Protein 3U5R (pdb70)

Radius of gyration: 32.21 Å; Cα contacts (8 Å, |Δi|>4): 1610; chains: 4; bounding box: 62×68×99 Å

Secondary structure (DSSP, 8-state):
-EEPP---TTPBPPP--EE-TT--EE-GGGGTT-SEEEEEE--SS-HHHHTTHHHHHHHHHHHTTTTEEEEEEE-S-TTT-GGGSHHHHHHHHHHHT--S-EEE-TT-HHHHHHT--EESEEEEE-TT-BEEEEE-SSS--TTS------HHHHHHHHHHHTTPPPPS--PPPEEEEP-----/-EEPP-PPTTPBPPP--EE-TT--EE-GGGGTT-SEEEEEEE-SS-HHHHHHHHHHHHHHHHHTTTTEEEEEEE-S-TTT-GGGSHHHHHHHHHHHT--S-EEE-TT-HHHHHHT--EESEEEEE-TT-BEEEES-SSS--TTS------HHHHHHHHHHHHTPPP-S--PPPEEEEP-PPTT---TT-/-EE---PPTTPBPPP--EE-TT--EE-GGGGTT-SEEEEEE--SS-HHHHTTHHHHHHHHHHHTTTTEEEEEEE-S-TTT-GGGSHHHHHHHHHHHT--S-EEE-SS-HHHHHHT--EESEEEEE-TT-BEEEES-S-S--TTS------HHHHHHHHHHHTT-PPPS--PPPEEEEP-PPTT---TT-/-EEPP-PPTTPBPPP--EE-TT--EE-GGGGTT-SEEEEEEE-SS-HHHHHHHHHHHHHHHHHTTTTEEEEEEE-S-TTT-GGGSHHHHHHHHHHHT--S-EEE-TT-HHHHHHT--EESEEEEE-TT-BEEEEE-S-S--TTS------HHHHHHHHHHHHTPPP-S--PPPEEEEP-PPTT-

Foldseek 3Di:
DDWWDDDDFFAFQDWDWFAALVGDIDIVVVLLQQQKEKEWEAAQDWQQCVQCLLVVQVVCVVCVVLRYAYEYEHAAACVVPVCRDSNNQNVSCVVNVRPHGYTYPNQCVNCVVVRTWFPTWMFMAGNRRTTQATADLDDDDVPPPDDNNSVLVVQQVVCRSVVHHRDPDHHTYDTHTRNDDPD/DDWADDDDFFAAQDWDWWQALVGDIDTVVVLLQAFKEKEWEAAQDWVQCVQCLLVQQVVCVVCVVVRYAYEYEHAAACVVPVCGDSVNQVVSCVVNVRPHGYTYDDQCVNCVVVRGWFPTWMFMAGNVRTTQATADLDDDDVPPPDDRDSVLVVQQVVQRSVVHHHDPDHHIYDTHTRHADPPRDDPVD/DDWADDDDFQAAQDWDWFQALVGDIDIVVVLLQFQKEKEWEAAQDWQQRVQCVLVVQVVCVVCVVQRYAYEYEHEAACVVPVCGDSNVQNVSCVVRVRPHGYTYPDQCVNCVVVSTWFPGWMFMAGNSRTTQATAALDPDDVPPPDDRDSVLVVQQVVQRSVVHHRDPDHHIYDTHTRHADPPRDPPVD/DDWADPDDFQAFQDWDWFQALVGDIDIVVVLLQAFKEKEWEAAQDWQQCVQCQLVVQVVCVVCVVVRYAYEYEHAAACVVPVCGDSNVQNVSCVVRVRPHGYTYNDQCVNCVVVRTWFHTWMFMAGSRRTTQATAALDDDGVPPPDHRNSVQVVQQVVCRSVVHHRDPDHHTYDTHTRNHDPPD

Solvent-accessible surface area: 33309 Å² total; per-residue (Å²): 183,68,100,10,71,121,42,105,93,37,65,131,7,29,98,12,92,9,37,20,50,73,46,79,112,4,37,29,63,65,2,148,124,11,25,0,0,0,0,0,0,0,2,13,173,8,73,29,1,62,53,5,22,103,21,0,16,125,0,8,46,60,12,36,14,111,17,5,0,6,0,0,0,0,2,5,20,20,173,63,70,85,57,6,46,56,102,104,0,13,29,19,44,180,74,73,56,10,60,11,13,2,0,14,1,82,84,4,63,10,0,134,68,11,19,4,16,0,1,9,0,0,0,0,6,37,162,112,19,106,3,32,5,13,0,4,7,6,56,6,55,53,88,65,78,120,116,46,62,0,19,42,0,21,53,3,0,31,13,14,52,140,71,137,140,24,52,135,112,38,58,55,4,43,0,29,60,0,47,99,51,90,108,117,47,102,8,36,120,47,108,83,24,66,127,11,36,100,11,95,10,40,29,47,71,45,91,111,36,34,28,62,94,18,156,134,26,38,0,0,0,0,0,1,0,1,7,119,3,72,39,0,67,58,6,27,153,14,0,17,134,0,8,45,70,24,64,83,120,18,12,12,8,0,0,0,0,2,5,21,21,147,67,50,85,45,1,48,58,144,103,0,11,42,8,44,171,74,93,54,11,75,13,36,4,0,13,2,80,69,1,65,10,0,68,68,12,6,0,5,0,1,8,0,0,0,0,6,33,134,103,35,92,2,32,5,15,0,8,6,6,89,10,84,52,89,70,78,129,116,54,62,0,48,38,0,50,60,4,0,54,15,5,42,149,59,134,136,22,53,138,97,34,60,52,5,33,0,31,54,0,46,27,24,18,47,40,84,13,124,107,64,156,38,106,8,41,125,42,107,78,27,63,131,13,34,98,10,97,10,39,30,50,74,45,92,113,39,34,28,60,91,16,146,132,28,38,0,0,0,0,0,0,0,1,16,71,0,67,40,1,59,51,6,27,108,19,0,16,52,0,8,50,82,22,70,82,123,14,8,13,8,0,0,0,0,1,1,21,27,167,64,55,84,78,0,45,55,122,103,0,14,35,14,45,168,69,95,53,10,83,15,33,3,0,12,1,82,76,0,66,10,0,72,69,12,10,0,5,0,0,9,0,0,1,0,7,32,127,103,36,92,2,31,10,14,0,10,6,4,67,6,60,59,84,68,77,107,112,47,64,0,54,56,0,63,61,5,0,53,18,5,42,149,56,147,142,23,52,131,121,37,72,56,2,49,0,6,39,0,24,26,41,102,80,36,89,11,124,95,94,105,68,100,8,68,122,45,104,89,30,66,168,11,30,98,13,94,9,38,26,49,71,46,90,112,39,37,28,59,94,21,153,127,25,36,0,0,0,0,0,1,0,1,15,45,9,52,14,0,67,58,6,20,139,19,0,15,133,0,11,50,63,15,71,88,108,20,14,11,7,0,0,0,0,3,5,18,26,175,64,74,86,83,6,48,56,107,107,0,10,26,16,45,177,73,82,56,8,81,12,32,3,0,14,1,82,76,0,63,10,0,95,68,10,18,4,18,0,2,8,0,0,2,0,6,25,122,122,39,88,2,35,5,15,0,5,6,5,76,4,48,20,18,17,9,80,110,44,69,0,54,44,0,55,61,3,0,49,14,7,34,137,64,138,143,21,53,139,116,38,60,53,3,46,0,28,55,0,55,83,43,110,90,79

Structure (mmCIF, N/CA/C/O backbone):
data_3U5R
#
_entry.id   3U5R
#
_cell.length_a   55.657
_cell.length_b   58.567
_cell.length_c   85.476
_cell.angle_alpha   82.65
_cell.angle_beta   83.58
_cell.angle_gamma   66.29
#
_symmetry.space_group_name_H-M   'P 1'
#
loop_
_entity.id
_entity.type
_entity.pdbx_description
1 polymer 'uncharacterized protein'
2 water water
#
loop_
_atom_site.group_PDB
_atom_site.id
_atom_site.type_symbol
_atom_site.label_atom_id
_atom_site.label_alt_id
_atom_site.label_comp_id
_atom_site.label_asym_id
_atom_site.label_entity_id
_atom_site.label_seq_id
_atom_site.pdbx_PDB_ins_code
_atom_site.Cartn_x
_atom_site.Cartn_y
_atom_site.Cartn_z
_atom_site.occupancy
_atom_site.B_iso_or_equiv
_atom_site.auth_seq_id
_atom_site.auth_comp_id
_atom_site.auth_asym_id
_atom_site.auth_atom_id
_atom_site.pdbx_PDB_model_num
ATOM 1 N N . LYS A 1 26 ? 54.192 -2.728 -43.781 1.00 33.81 26 LYS E N 1
ATOM 2 C CA . LYS A 1 26 ? 54.366 -2.127 -42.398 1.00 34.43 26 LYS E CA 1
ATOM 3 C C . LYS A 1 26 ? 55.670 -1.327 -42.309 1.00 33.41 26 LYS E C 1
ATOM 4 O O . LYS A 1 26 ? 56.703 -1.880 -42.709 1.00 33.07 26 LYS E O 1
ATOM 10 N N . THR A 1 27 ? 55.639 -0.087 -41.778 1.00 30.98 27 THR E N 1
ATOM 11 C CA . THR A 1 27 ? 56.861 0.706 -41.475 1.00 30.49 27 THR E CA 1
ATOM 12 C C . THR A 1 27 ? 56.614 1.572 -40.267 1.00 29.29 27 THR E C 1
ATOM 13 O O . THR A 1 27 ? 55.453 1.810 -39.887 1.00 26.85 27 THR E O 1
ATOM 17 N N . GLN A 1 28 ? 57.721 2.039 -39.692 1.00 27.37 28 GLN E N 1
ATOM 18 C CA . GLN A 1 28 ? 57.740 3.011 -38.613 1.00 28.54 28 GLN E CA 1
ATOM 19 C C . GLN A 1 28 ? 57.702 4.409 -39.179 1.00 26.39 28 GLN E C 1
ATOM 20 O O . GLN A 1 28 ? 58.206 4.654 -40.275 1.00 26.02 28 GLN E O 1
ATOM 26 N N . SER A 1 29 ? 57.211 5.346 -38.383 1.00 24.30 29 SER E N 1
ATOM 27 C CA . SER A 1 29 ? 57.265 6.752 -38.768 1.00 23.64 29 SER E CA 1
ATOM 28 C C . SER A 1 29 ? 58.766 7.124 -38.899 1.00 23.39 29 SER E C 1
ATOM 29 O O . SER A 1 29 ? 59.633 6.432 -38.315 1.00 21.51 29 SER E O 1
ATOM 32 N N . ASN A 1 30 ? 59.044 8.158 -39.682 1.00 22.08 30 ASN E N 1
ATOM 33 C CA . ASN A 1 30 ? 60.383 8.744 -39.779 1.00 24.52 30 ASN E CA 1
ATOM 34 C C . ASN A 1 30 ? 60.876 9.454 -38.518 1.00 25.67 30 ASN E C 1
ATOM 35 O O . ASN A 1 30 ? 60.064 9.882 -37.691 1.00 24.13 30 ASN E O 1
ATOM 40 N N . SER A 1 31 ? 62.213 9.599 -38.380 1.00 26.18 31 SER E N 1
ATOM 41 C CA . SER A 1 31 ? 62.833 10.479 -37.356 1.00 28.93 31 SER E CA 1
ATOM 42 C C . SER A 1 31 ? 62.842 11.887 -37.857 1.00 27.70 31 SER E C 1
ATOM 43 O O . SER A 1 31 ? 63.698 12.294 -38.648 1.00 30.22 31 SER E O 1
ATOM 46 N N . ILE A 1 32 ? 61.892 12.642 -37.397 1.00 24.00 32 ILE E N 1
ATOM 47 C CA . ILE A 1 32 ? 61.757 13.996 -37.850 1.00 21.62 32 ILE E CA 1
ATOM 48 C C . ILE A 1 32 ? 62.240 14.802 -36.683 1.00 19.88 32 ILE E C 1
ATOM 49 O O . ILE A 1 32 ? 61.869 14.541 -35.519 1.00 19.76 32 ILE E O 1
ATOM 54 N N . THR A 1 33 ? 63.031 15.813 -36.967 1.00 18.27 33 THR E N 1
ATOM 55 C CA . THR A 1 33 ? 63.639 16.572 -35.905 1.00 18.68 33 THR E CA 1
ATOM 56 C C . THR A 1 33 ? 62.602 17.396 -35.154 1.00 17.05 33 THR E C 1
ATOM 57 O O . THR A 1 33 ? 61.860 18.137 -35.788 1.00 15.22 33 THR E O 1
ATOM 61 N N . LEU A 1 34 ? 62.569 17.300 -33.821 1.00 15.96 34 LEU E N 1
ATOM 62 C CA . LEU A 1 34 ? 61.672 18.185 -33.071 1.00 17.19 34 LEU E CA 1
ATOM 63 C C . LEU A 1 34 ? 61.987 19.676 -33.319 1.00 18.78 34 LEU E C 1
ATOM 64 O O . LEU A 1 34 ? 63.187 20.049 -33.425 1.00 17.25 34 LEU E O 1
ATOM 69 N N . GLY A 1 35 ? 60.928 20.507 -33.392 1.00 16.70 35 GLY E N 1
ATOM 70 C CA . GLY A 1 35 ? 61.077 21.924 -33.663 1.00 18.91 35 GLY E CA 1
ATOM 71 C C . GLY A 1 35 ? 60.722 22.282 -35.082 1.00 18.61 35 GLY E C 1
ATOM 72 O O . GLY A 1 35 ? 60.483 23.452 -35.381 1.00 19.28 35 GLY E O 1
ATOM 73 N N . THR A 1 36 ? 60.667 21.287 -35.968 1.00 17.60 36 THR E N 1
ATOM 74 C CA . THR A 1 36 ? 60.422 21.561 -37.353 1.00 20.10 36 THR E CA 1
ATOM 75 C C . THR A 1 36 ? 59.065 22.282 -37.442 1.00 20.00 36 THR E C 1
ATOM 76 O O . THR A 1 36 ? 58.090 21.909 -36.737 1.00 17.96 36 THR E O 1
ATOM 80 N N . ARG A 1 37 ? 58.977 23.301 -38.287 1.00 19.15 37 ARG E N 1
ATOM 81 C CA . ARG A 1 37 ? 57.686 24.005 -38.516 1.00 19.77 37 ARG E CA 1
ATOM 82 C C . ARG A 1 37 ? 56.665 23.114 -39.269 1.00 17.71 37 ARG E C 1
ATOM 83 O O . ARG A 1 37 ? 57.050 22.309 -40.104 1.00 18.99 37 ARG E O 1
ATOM 91 N N . ALA A 1 38 ? 55.389 23.246 -38.931 1.00 16.63 38 ALA E N 1
ATOM 92 C CA . ALA A 1 38 ? 54.302 22.579 -39.629 1.00 16.54 38 ALA E CA 1
ATOM 93 C C . ALA A 1 38 ? 54.244 23.178 -41.047 1.00 17.51 38 ALA E C 1
ATOM 94 O O . ALA A 1 38 ? 54.253 24.398 -41.205 1.00 14.46 38 ALA E O 1
ATOM 96 N N . ALA A 1 39 ? 54.225 22.334 -42.069 1.00 17.81 39 ALA E N 1
ATOM 97 C CA . ALA A 1 39 ? 54.194 22.829 -43.423 1.00 19.28 39 ALA E CA 1
ATOM 98 C C . ALA A 1 39 ? 52.748 23.246 -43.712 1.00 19.62 39 ALA E C 1
ATOM 99 O O . ALA A 1 39 ? 51.783 22.620 -43.196 1.00 18.80 39 ALA E O 1
ATOM 101 N N . ASP A 1 40 ? 52.593 24.278 -44.537 1.00 18.91 40 ASP E N 1
ATOM 102 C CA . ASP A 1 40 ? 51.276 24.769 -44.853 1.00 21.42 40 ASP E CA 1
ATOM 103 C C . ASP A 1 40 ? 50.651 23.865 -45.920 1.00 20.93 40 ASP E C 1
ATOM 104 O O . ASP A 1 40 ? 51.358 23.107 -46.596 1.00 20.44 40 ASP E O 1
ATOM 109 N N . PHE A 1 41 ? 49.324 23.861 -46.027 1.00 19.15 41 PHE E N 1
ATOM 110 C CA . PHE A 1 41 ? 48.694 23.007 -47.052 1.00 18.51 41 PHE E CA 1
ATOM 111 C C . PHE A 1 41 ? 47.391 23.683 -47.417 1.00 19.23 41 PHE E C 1
ATOM 112 O O . PHE A 1 41 ? 46.945 24.618 -46.732 1.00 18.02 41 PHE E O 1
ATOM 120 N N . VAL A 1 42 ? 46.751 23.195 -48.469 1.00 19.68 42 VAL E N 1
ATOM 121 C CA . VAL A 1 42 ? 45.352 23.524 -48.744 1.00 18.47 42 VAL E CA 1
ATOM 122 C C . VAL A 1 42 ? 44.732 22.199 -49.172 1.00 17.00 42 VAL E C 1
ATOM 123 O O . VAL A 1 42 ? 45.209 21.575 -50.114 1.00 17.20 42 VAL E O 1
ATOM 127 N N . LEU A 1 43 ? 43.681 21.738 -48.483 1.00 15.90 43 LEU E N 1
ATOM 128 C CA . LEU A 1 43 ? 43.196 20.361 -48.736 1.00 15.24 43 LEU E CA 1
ATOM 129 C C . LEU A 1 43 ? 41.692 20.345 -48.534 1.00 15.17 43 LEU E C 1
ATOM 130 O O . LEU A 1 43 ? 41.197 21.066 -47.708 1.00 14.69 43 LEU E O 1
ATOM 135 N N . PRO A 1 44 ? 40.980 19.462 -49.240 1.00 14.03 44 PRO E N 1
ATOM 136 C CA . PRO A 1 44 ? 39.536 19.526 -49.228 1.00 14.16 44 PRO E CA 1
ATOM 137 C C . PRO A 1 44 ? 38.947 18.432 -48.305 1.00 16.70 44 PRO E C 1
ATOM 138 O O . PRO A 1 44 ? 39.551 17.362 -48.201 1.00 16.34 44 PRO E O 1
ATOM 142 N N . ASP A 1 45 ? 37.777 18.687 -47.728 1.00 15.44 45 ASP E N 1
ATOM 143 C CA . ASP A 1 45 ? 36.994 17.667 -47.080 1.00 18.11 45 ASP E CA 1
ATOM 144 C C . ASP A 1 45 ? 35.967 17.096 -48.072 1.00 19.54 45 ASP E C 1
ATOM 145 O O . ASP A 1 45 ? 35.952 17.468 -49.309 1.00 19.15 45 ASP E O 1
ATOM 150 N N . ALA A 1 46 ? 35.129 16.166 -47.623 1.00 19.14 46 ALA E N 1
ATOM 151 C CA . ALA A 1 46 ? 34.360 15.413 -48.660 1.00 19.25 46 ALA E CA 1
ATOM 152 C C . ALA A 1 46 ? 33.190 16.247 -49.149 1.00 21.12 46 ALA E C 1
ATOM 153 O O . ALA A 1 46 ? 32.482 15.839 -50.107 1.00 21.71 46 ALA E O 1
ATOM 155 N N . GLY A 1 47 ? 32.925 17.376 -48.467 1.00 20.17 47 GLY E N 1
ATOM 156 C CA . GLY A 1 47 ? 32.008 18.365 -49.077 1.00 21.05 47 GLY E CA 1
ATOM 157 C C . GLY A 1 47 ? 32.645 19.386 -50.022 1.00 20.61 47 GLY E C 1
ATOM 158 O O . GLY A 1 47 ? 31.943 20.256 -50.578 1.00 22.85 47 GLY E O 1
ATOM 159 N N . GLY A 1 48 ? 33.964 19.386 -50.122 1.00 19.69 48 GLY E N 1
ATOM 160 C CA . GLY A 1 48 ? 34.658 20.398 -50.896 1.00 19.11 48 GLY E CA 1
ATOM 161 C C . GLY A 1 48 ? 35.169 21.619 -50.136 1.00 19.50 48 GLY E C 1
ATOM 162 O O . GLY A 1 48 ? 35.863 22.477 -50.735 1.00 20.34 48 GLY E O 1
ATOM 163 N N . ASN A 1 49 ? 34.921 21.698 -48.817 1.00 18.33 49 ASN E N 1
ATOM 164 C CA . ASN A 1 49 ? 35.391 22.835 -48.041 1.00 18.85 49 ASN E CA 1
ATOM 165 C C . ASN A 1 49 ? 36.893 22.701 -48.006 1.00 18.80 49 ASN E C 1
ATOM 166 O O . ASN A 1 49 ? 37.409 21.595 -47.786 1.00 17.53 49 ASN E O 1
ATOM 171 N N . LEU A 1 50 ? 37.595 23.812 -48.123 1.00 18.20 50 LEU E N 1
ATOM 172 C CA . LEU A 1 50 ? 39.069 23.816 -48.123 1.00 19.23 50 LEU E CA 1
ATOM 173 C C . LEU A 1 50 ? 39.692 24.310 -46.786 1.00 18.80 50 LEU E C 1
ATOM 174 O O . LEU A 1 50 ? 39.144 25.216 -46.152 1.00 17.88 50 LEU E O 1
ATOM 179 N N . PHE A 1 51 ? 40.779 23.674 -46.356 1.00 16.15 51 PHE E N 1
ATOM 180 C CA . PHE A 1 51 ? 41.401 24.006 -45.066 1.00 14.69 51 PHE E CA 1
ATOM 181 C C . PHE A 1 51 ? 42.867 24.227 -45.285 1.00 15.46 51 PHE E C 1
ATOM 182 O O . PHE A 1 51 ? 43.493 23.521 -46.068 1.00 13.55 51 PHE E O 1
ATOM 190 N N . THR A 1 52 ? 43.413 25.244 -44.583 1.00 17.22 52 THR E N 1
ATOM 191 C CA . THR A 1 52 ? 44.830 25.547 -44.570 1.00 16.29 52 THR E CA 1
ATOM 192 C C . THR A 1 52 ? 45.206 25.678 -43.084 1.00 17.59 52 THR E C 1
ATOM 193 O O . THR A 1 52 ? 44.306 25.697 -42.232 1.00 16.19 52 THR E O 1
ATOM 197 N N . LEU A 1 53 ? 46.505 25.796 -42.760 1.00 17.55 53 LEU E N 1
ATOM 198 C CA . LEU A 1 53 ? 46.902 26.158 -41.368 1.00 17.30 53 LEU E CA 1
ATOM 199 C C . LEU A 1 53 ? 46.190 27.356 -40.758 1.00 17.55 53 LEU E C 1
ATOM 200 O O . LEU A 1 53 ? 45.913 27.361 -39.546 1.00 17.45 53 LEU E O 1
ATOM 205 N N . ALA A 1 54 ? 45.862 28.366 -41.572 1.00 17.23 54 ALA E N 1
ATOM 206 C CA . ALA A 1 54 ? 45.231 29.570 -41.030 1.00 17.49 54 ALA E CA 1
ATOM 207 C C . ALA A 1 54 ? 43.875 29.228 -40.427 1.00 18.51 54 ALA E C 1
ATOM 208 O O . ALA A 1 54 ? 43.405 29.976 -39.575 1.00 19.34 54 ALA E O 1
ATOM 210 N N . GLU A 1 55 ? 43.244 28.138 -40.853 1.00 16.20 55 GLU E N 1
ATOM 211 C CA . GLU A 1 55 ? 41.935 27.809 -40.277 1.00 17.25 55 GLU E CA 1
ATOM 212 C C . GLU A 1 55 ? 42.034 27.301 -38.841 1.00 16.25 55 GLU E C 1
ATOM 213 O O . GLU A 1 55 ? 41.010 27.213 -38.101 1.00 17.39 55 GLU E O 1
ATOM 219 N N . PHE A 1 56 ? 43.243 26.950 -38.414 1.00 15.81 56 PHE E N 1
ATOM 220 C CA . PHE A 1 56 ? 43.396 26.417 -37.039 1.00 14.85 56 PHE E CA 1
ATOM 221 C C . PHE A 1 56 ? 44.157 27.352 -36.163 1.00 16.21 56 PHE E C 1
ATOM 222 O O . PHE A 1 56 ? 44.571 26.969 -35.069 1.00 14.80 56 PHE E O 1
ATOM 230 N N . LYS A 1 57 ? 44.320 28.601 -36.614 1.00 18.67 57 LYS E N 1
ATOM 231 C CA . LYS A 1 57 ? 45.326 29.499 -36.000 1.00 22.50 57 LYS E CA 1
ATOM 232 C C . LYS A 1 57 ? 45.055 29.805 -34.512 1.00 23.02 57 LYS E C 1
ATOM 233 O O . LYS A 1 57 ? 45.968 30.015 -33.705 1.00 24.56 57 LYS E O 1
ATOM 239 N N . ASP A 1 58 ? 43.800 29.831 -34.130 1.00 23.83 58 ASP E N 1
ATOM 240 C CA . ASP A 1 58 ? 43.479 30.164 -32.764 1.00 24.29 58 ASP E CA 1
ATOM 241 C C . ASP A 1 58 ? 43.657 29.012 -31.763 1.00 23.91 58 ASP E C 1
ATOM 242 O O . ASP A 1 58 ? 43.551 29.262 -30.585 1.00 23.63 58 ASP E O 1
ATOM 247 N N . SER A 1 59 ? 43.917 27.771 -32.214 1.00 19.82 59 SER E N 1
ATOM 248 C CA . SER A 1 59 ? 44.121 26.667 -31.296 1.00 17.69 59 SER E CA 1
ATOM 249 C C . SER A 1 59 ? 45.592 26.591 -30.911 1.00 17.56 59 SER E C 1
ATOM 250 O O . SER A 1 59 ? 46.439 26.446 -31.787 1.00 18.50 59 SER E O 1
ATOM 253 N N . PRO A 1 60 ? 45.920 26.683 -29.599 1.00 18.14 60 PRO E N 1
ATOM 254 C CA . PRO A 1 60 ? 47.351 26.613 -29.197 1.00 17.69 60 PRO E CA 1
ATOM 255 C C . PRO A 1 60 ? 47.994 25.278 -29.536 1.00 18.27 60 PRO E C 1
ATOM 256 O O . PRO A 1 60 ? 49.210 25.236 -29.847 1.00 18.71 60 PRO E O 1
ATOM 260 N N . ALA A 1 61 ? 47.233 24.163 -29.543 1.00 16.56 61 ALA E N 1
ATOM 261 C CA . ALA A 1 61 ? 47.839 22.910 -30.017 1.00 15.12 61 ALA E CA 1
ATOM 262 C C . ALA A 1 61 ? 47.213 22.433 -31.308 1.00 14.67 61 ALA E C 1
ATOM 263 O O . ALA A 1 61 ? 45.962 22.501 -31.467 1.00 13.92 61 ALA E O 1
ATOM 265 N N . LEU A 1 62 ? 48.036 21.855 -32.206 1.00 12.72 62 LEU E N 1
ATOM 266 C CA . LEU A 1 62 ? 47.520 21.371 -33.476 1.00 11.29 62 LEU E CA 1
ATOM 267 C C . LEU A 1 62 ? 48.093 19.993 -33.754 1.00 11.96 62 LEU E C 1
ATOM 268 O O . LEU A 1 62 ? 49.348 19.804 -33.780 1.00 11.31 62 LEU E O 1
ATOM 273 N N . LEU A 1 63 ? 47.191 19.008 -33.911 1.00 8.86 63 LEU E N 1
ATOM 274 C CA . LEU A 1 63 ? 47.592 17.674 -34.284 1.00 11.72 63 LEU E CA 1
ATOM 275 C C . LEU A 1 63 ? 47.314 17.446 -35.788 1.00 11.99 63 LEU E C 1
ATOM 276 O O . LEU A 1 63 ? 46.161 17.625 -36.237 1.00 12.22 63 LEU E O 1
ATOM 281 N N . VAL A 1 64 ? 48.329 17.005 -36.551 1.00 11.90 64 VAL E N 1
ATOM 282 C CA . VAL A 1 64 ? 48.140 16.659 -37.935 1.00 11.46 64 VAL E CA 1
ATOM 283 C C . VAL A 1 64 ? 48.352 15.156 -37.976 1.00 13.45 64 VAL E C 1
ATOM 284 O O . VAL A 1 64 ? 49.423 14.664 -37.554 1.00 13.39 64 VAL E O 1
ATOM 288 N N . ALA A 1 65 ? 47.350 14.402 -38.474 1.00 12.11 65 ALA E N 1
ATOM 289 C CA . ALA A 1 65 ? 47.387 12.946 -38.373 1.00 12.49 65 ALA E CA 1
ATOM 290 C C . ALA A 1 65 ? 47.188 12.342 -39.695 1.00 11.72 65 ALA E C 1
ATOM 291 O O . ALA A 1 65 ? 46.139 12.599 -40.343 1.00 14.64 65 ALA E O 1
ATOM 293 N N . PHE A 1 66 ? 48.160 11.584 -40.187 1.00 11.18 66 PHE E N 1
ATOM 294 C CA . PHE A 1 66 ? 47.972 10.902 -41.472 1.00 11.98 66 PHE E CA 1
ATOM 295 C C . PHE A 1 66 ? 47.370 9.528 -41.204 1.00 14.86 66 PHE E C 1
ATOM 296 O O . PHE A 1 66 ? 47.983 8.691 -40.555 1.00 14.59 66 PHE E O 1
ATOM 304 N N . ILE A 1 67 ? 46.152 9.306 -41.679 1.00 15.18 67 ILE E N 1
ATOM 305 C CA . ILE A 1 67 ? 45.483 8.055 -41.404 1.00 14.87 67 ILE E CA 1
ATOM 306 C C . ILE A 1 67 ? 44.956 7.421 -42.714 1.00 15.90 67 ILE E C 1
ATOM 307 O O . ILE A 1 67 ? 45.300 7.860 -43.802 1.00 14.35 67 ILE E O 1
ATOM 312 N N . SER A 1 68 ? 44.086 6.427 -42.588 1.00 16.16 68 SER E N 1
ATOM 313 C CA . SER A 1 68 ? 43.648 5.622 -43.690 1.00 17.49 68 SER E CA 1
ATOM 314 C C . SER A 1 68 ? 42.233 5.083 -43.269 1.00 17.87 68 SER E C 1
ATOM 315 O O . SER A 1 68 ? 41.890 5.089 -42.070 1.00 16.21 68 SER E O 1
ATOM 318 N N . ASN A 1 69 ? 41.422 4.707 -44.249 1.00 18.31 69 ASN E N 1
ATOM 319 C CA . ASN A 1 69 ? 40.123 4.106 -43.982 1.00 21.69 69 ASN E CA 1
ATOM 320 C C . ASN A 1 69 ? 40.166 2.588 -43.711 1.00 23.70 69 ASN E C 1
ATOM 321 O O . ASN A 1 69 ? 39.192 2.054 -43.156 1.00 26.68 69 ASN E O 1
ATOM 326 N N . ARG A 1 70 ? 41.235 1.903 -44.096 1.00 24.30 70 ARG E N 1
ATOM 327 C CA . ARG A 1 70 ? 41.270 0.447 -43.964 1.00 27.05 70 ARG E CA 1
ATOM 328 C C . ARG A 1 70 ? 42.525 -0.150 -43.324 1.00 25.45 70 ARG E C 1
ATOM 329 O O . ARG A 1 70 ? 42.492 -1.301 -42.892 1.00 26.10 70 ARG E O 1
ATOM 337 N N . CYS A 1 71 ? 43.616 0.607 -43.230 1.00 22.20 71 CYS E N 1
ATOM 338 C CA . CYS A 1 71 ? 44.785 0.134 -42.481 1.00 20.55 71 CYS E CA 1
ATOM 339 C C . CYS A 1 71 ? 44.414 -0.445 -41.046 1.00 17.81 71 CYS E C 1
ATOM 340 O O . CYS A 1 71 ? 43.818 0.244 -40.249 1.00 17.81 71 CYS E O 1
ATOM 343 N N . PRO A 1 72 ? 44.757 -1.734 -40.714 1.00 19.64 72 PRO E N 1
ATOM 344 C CA . PRO A 1 72 ? 44.496 -2.327 -39.355 1.00 18.52 72 PRO E CA 1
ATOM 345 C C . PRO A 1 72 ? 45.057 -1.532 -38.194 1.00 16.66 72 PRO E C 1
ATOM 346 O O . PRO A 1 72 ? 44.468 -1.495 -37.094 1.00 18.12 72 PRO E O 1
ATOM 350 N N . PHE A 1 73 ? 46.152 -0.837 -38.402 1.00 14.60 73 PHE E N 1
ATOM 351 C CA . PHE A 1 73 ? 46.694 -0.011 -37.303 1.00 14.86 73 PHE E CA 1
ATOM 352 C C . PHE A 1 73 ? 45.874 1.227 -37.048 1.00 14.83 73 PHE E C 1
ATOM 353 O O . PHE A 1 73 ? 45.831 1.703 -35.892 1.00 16.13 73 PHE E O 1
ATOM 361 N N . VAL A 1 74 ? 45.232 1.775 -38.095 1.00 14.46 74 VAL E N 1
ATOM 362 C CA . VAL A 1 74 ? 44.282 2.824 -37.859 1.00 15.20 74 VAL E CA 1
ATOM 363 C C . VAL A 1 74 ? 42.931 2.306 -37.354 1.00 17.26 74 VAL E C 1
ATOM 364 O O . VAL A 1 74 ? 42.323 2.918 -36.493 1.00 17.31 74 VAL E O 1
ATOM 368 N N . VAL A 1 75 ? 42.423 1.209 -37.947 1.00 17.81 75 VAL E N 1
ATOM 369 C CA . VAL A 1 75 ? 41.169 0.563 -37.444 1.00 17.48 75 VAL E CA 1
ATOM 370 C C . VAL A 1 75 ? 41.211 0.358 -35.927 1.00 17.35 75 VAL E C 1
ATOM 371 O O . VAL A 1 75 ? 40.270 0.730 -35.168 1.00 16.40 75 VAL E O 1
ATOM 375 N N . LEU A 1 76 ? 42.330 -0.174 -35.449 1.00 16.45 76 LEU E N 1
ATOM 376 C CA . LEU A 1 76 ? 42.537 -0.292 -33.999 1.00 18.11 76 LEU E CA 1
ATOM 377 C C . LEU A 1 76 ? 42.170 0.960 -33.135 1.00 18.08 76 LEU E C 1
ATOM 378 O O . LEU A 1 76 ? 41.603 0.820 -32.030 1.00 19.10 76 LEU E O 1
ATOM 383 N N . ILE A 1 77 ? 42.510 2.176 -33.579 1.00 17.35 77 ILE E N 1
ATOM 384 C CA . ILE A 1 77 ? 42.434 3.338 -32.705 1.00 15.81 77 ILE E CA 1
ATOM 385 C C . ILE A 1 77 ? 41.326 4.294 -33.182 1.00 17.80 77 ILE E C 1
ATOM 386 O O . ILE A 1 77 ? 41.204 5.413 -32.718 1.00 17.08 77 ILE E O 1
ATOM 391 N N . ARG A 1 78 ? 40.534 3.917 -34.149 1.00 17.43 78 ARG E N 1
ATOM 392 C CA . ARG A 1 78 ? 39.609 4.842 -34.738 1.00 20.03 78 ARG E CA 1
ATOM 393 C C . ARG A 1 78 ? 38.531 5.389 -33.781 1.00 20.00 78 ARG E C 1
ATOM 394 O O . ARG A 1 78 ? 38.305 6.561 -33.711 1.00 19.65 78 ARG E O 1
ATOM 402 N N . GLU A 1 79 ? 37.960 4.522 -32.994 1.00 17.95 79 GLU E N 1
ATOM 403 C CA . GLU A 1 79 ? 37.024 4.957 -32.005 1.00 18.46 79 GLU E CA 1
ATOM 404 C C . GLU A 1 79 ? 37.697 5.878 -30.949 1.00 16.59 79 GLU E C 1
ATOM 405 O O . GLU A 1 79 ? 37.160 6.832 -30.550 1.00 14.39 79 GLU E O 1
ATOM 411 N N . ALA A 1 80 ? 38.885 5.517 -30.525 1.00 13.60 80 ALA E N 1
ATOM 412 C CA . ALA A 1 80 ? 39.660 6.272 -29.588 1.00 14.71 80 ALA E CA 1
ATOM 413 C C . ALA A 1 80 ? 40.077 7.623 -30.113 1.00 12.71 80 ALA E C 1
ATOM 414 O O . ALA A 1 80 ? 40.090 8.532 -29.422 1.00 17.03 80 ALA E O 1
ATOM 416 N N . LEU A 1 81 ? 40.391 7.698 -31.363 1.00 14.35 81 LEU E N 1
ATOM 417 C CA . LEU A 1 81 ? 40.802 8.960 -31.928 1.00 15.26 81 LEU E CA 1
ATOM 418 C C . LEU A 1 81 ? 39.628 9.950 -31.973 1.00 16.66 81 LEU E C 1
ATOM 419 O O . LEU A 1 81 ? 39.796 11.147 -31.715 1.00 14.68 81 LEU E O 1
ATOM 424 N N . ALA A 1 82 ? 38.433 9.464 -32.353 1.00 17.09 82 ALA E N 1
ATOM 425 C CA . ALA A 1 82 ? 37.282 10.327 -32.389 1.00 17.71 82 ALA E CA 1
ATOM 426 C C . ALA A 1 82 ? 36.964 10.791 -30.958 1.00 18.65 82 ALA E C 1
ATOM 427 O O . ALA A 1 82 ? 36.627 11.977 -30.726 1.00 18.84 82 ALA E O 1
ATOM 429 N N . LYS A 1 83 ? 37.088 9.885 -29.994 1.00 17.25 83 LYS E N 1
ATOM 430 C CA . LYS A 1 83 ? 36.873 10.243 -28.586 1.00 17.10 83 LYS E CA 1
ATOM 431 C C . LYS A 1 83 ? 37.914 11.288 -28.084 1.00 17.54 83 LYS E C 1
ATOM 432 O O . LYS A 1 83 ? 37.581 12.357 -27.466 1.00 16.11 83 LYS E O 1
ATOM 438 N N . PHE A 1 84 ? 39.181 11.004 -28.373 1.00 17.26 84 PHE E N 1
ATOM 439 C CA . PHE A 1 84 ? 40.289 11.917 -28.032 1.00 17.80 84 PHE E CA 1
ATOM 440 C C . PHE A 1 84 ? 40.035 13.306 -28.603 1.00 17.18 84 PHE E C 1
ATOM 441 O O . PHE A 1 84 ? 40.093 14.306 -27.881 1.00 17.14 84 PHE E O 1
ATOM 449 N N . ALA A 1 85 ? 39.825 13.388 -29.924 1.00 17.13 85 ALA E N 1
ATOM 450 C CA . ALA A 1 85 ? 39.644 14.728 -30.514 1.00 17.98 85 ALA E CA 1
ATOM 451 C C . ALA A 1 85 ? 38.441 15.450 -29.852 1.00 18.15 85 ALA E C 1
ATOM 452 O O . ALA A 1 85 ? 38.555 16.618 -29.511 1.00 16.76 85 ALA E O 1
ATOM 454 N N . GLY A 1 86 ? 37.314 14.742 -29.668 1.00 17.37 86 GLY E N 1
ATOM 455 C CA . GLY A 1 86 ? 36.126 15.314 -29.000 1.00 18.24 86 GLY E CA 1
ATOM 456 C C . GLY A 1 86 ? 36.445 15.761 -27.569 1.00 18.86 86 GLY E C 1
ATOM 457 O O . GLY A 1 86 ? 36.069 16.883 -27.144 1.00 20.71 86 GLY E O 1
ATOM 458 N N . ASP A 1 87 ? 37.180 14.949 -26.826 1.00 18.29 87 ASP E N 1
ATOM 459 C CA . ASP A 1 87 ? 37.503 15.280 -25.452 1.00 19.83 87 ASP E CA 1
ATOM 460 C C . ASP A 1 87 ? 38.197 16.658 -25.382 1.00 19.88 87 ASP E C 1
ATOM 461 O O . ASP A 1 87 ? 38.028 17.359 -24.410 1.00 18.90 87 ASP E O 1
ATOM 466 N N . TYR A 1 88 ? 39.085 16.944 -26.344 1.00 18.37 88 TYR E N 1
ATOM 467 C CA . TYR A 1 88 ? 39.900 18.174 -26.301 1.00 19.36 88 TYR E CA 1
ATOM 468 C C . TYR A 1 88 ? 39.316 19.356 -27.075 1.00 21.09 88 TYR E C 1
ATOM 469 O O . TYR A 1 88 ? 39.896 20.483 -27.062 1.00 19.55 88 TYR E O 1
ATOM 478 N N . ALA A 1 89 ? 38.215 19.108 -27.780 1.00 20.59 89 ALA E N 1
ATOM 479 C CA . ALA A 1 89 ? 37.590 20.188 -28.595 1.00 22.27 89 ALA E CA 1
ATOM 480 C C . ALA A 1 89 ? 37.105 21.256 -27.610 1.00 22.26 89 ALA E C 1
ATOM 481 O O . ALA A 1 89 ? 36.353 20.978 -26.667 1.00 22.40 89 ALA E O 1
ATOM 483 N N . GLY A 1 90 ? 37.599 22.470 -27.734 1.00 22.09 90 GLY E N 1
ATOM 484 C CA . GLY A 1 90 ? 37.190 23.444 -26.718 1.00 20.78 90 GLY E CA 1
ATOM 485 C C . GLY A 1 90 ? 38.227 23.616 -25.624 1.00 21.49 90 GLY E C 1
ATOM 486 O O . GLY A 1 90 ? 38.115 24.583 -24.850 1.00 21.45 90 GLY E O 1
ATOM 487 N N . GLN A 1 91 ? 39.242 22.728 -25.548 1.00 19.52 91 GLN E N 1
ATOM 488 C CA . GLN A 1 91 ? 40.345 22.897 -24.576 1.00 21.17 91 GLN E CA 1
ATOM 489 C C . GLN A 1 91 ? 41.580 23.535 -25.255 1.00 21.19 91 GLN E C 1
ATOM 490 O O . GLN A 1 91 ? 42.515 23.902 -24.590 1.00 20.08 91 GLN E O 1
ATOM 496 N N . GLY A 1 92 ? 41.548 23.625 -26.578 1.00 19.01 92 GLY E N 1
ATOM 497 C CA . GLY A 1 92 ? 42.566 24.345 -27.304 1.00 18.29 92 GLY E CA 1
ATOM 498 C C . GLY A 1 92 ? 43.332 23.444 -28.267 1.00 17.56 92 GLY E C 1
ATOM 499 O O . GLY A 1 92 ? 44.228 23.921 -28.924 1.00 17.08 92 GLY E O 1
ATOM 500 N N . LEU A 1 93 ? 42.905 22.181 -28.434 1.00 15.78 93 LEU E N 1
ATOM 501 C CA . LEU A 1 93 ? 43.494 21.323 -29.461 1.00 16.47 93 LEU E CA 1
ATOM 502 C C . LEU A 1 93 ? 42.672 21.348 -30.771 1.00 16.34 93 LEU E C 1
ATOM 503 O O . LEU A 1 93 ? 41.449 21.143 -30.721 1.00 15.63 93 LEU E O 1
ATOM 508 N N . ALA A 1 94 ? 43.324 21.628 -31.899 1.00 13.95 94 ALA E N 1
ATOM 509 C CA . ALA A 1 94 ? 42.776 21.391 -33.213 1.00 15.09 94 ALA E CA 1
ATOM 510 C C . ALA A 1 94 ? 43.338 20.079 -33.740 1.00 14.44 94 ALA E C 1
ATOM 511 O O . ALA A 1 94 ? 44.534 19.821 -33.603 1.00 12.97 94 ALA E O 1
ATOM 513 N N . VAL A 1 95 ? 42.496 19.250 -34.346 1.00 13.75 95 VAL E N 1
ATOM 514 C CA . VAL A 1 95 ? 42.958 18.014 -34.992 1.00 12.82 95 VAL E CA 1
ATOM 515 C C . VAL A 1 95 ? 42.650 18.083 -36.435 1.00 15.24 95 VAL E C 1
ATOM 516 O O . VAL A 1 95 ? 41.527 18.447 -36.849 1.00 15.37 95 VAL E O 1
ATOM 520 N N . VAL A 1 96 ? 43.639 17.752 -37.278 1.00 15.93 96 VAL E N 1
ATOM 521 C CA . VAL A 1 96 ? 43.347 17.628 -38.718 1.00 16.28 96 VAL E CA 1
ATOM 522 C C . VAL A 1 96 ? 43.830 16.300 -39.136 1.00 15.54 96 VAL E C 1
ATOM 523 O O . VAL A 1 96 ? 45.043 16.034 -38.959 1.00 15.49 96 VAL E O 1
ATOM 527 N N . ALA A 1 97 ? 42.956 15.495 -39.759 1.00 13.93 97 ALA E N 1
ATOM 528 C CA . ALA A 1 97 ? 43.370 14.227 -40.316 1.00 13.20 97 ALA E CA 1
ATOM 529 C C . ALA A 1 97 ? 43.481 14.252 -41.813 1.00 11.92 97 ALA E C 1
ATOM 530 O O . ALA A 1 97 ? 42.685 14.906 -42.454 1.00 10.26 97 ALA E O 1
ATOM 532 N N . ILE A 1 98 ? 44.406 13.485 -42.389 1.00 11.44 98 ILE E N 1
ATOM 533 C CA . ILE A 1 98 ? 44.688 13.565 -43.820 1.00 12.79 98 ILE E CA 1
ATOM 534 C C . ILE A 1 98 ? 44.843 12.125 -44.361 1.00 14.27 98 ILE E C 1
ATOM 535 O O . ILE A 1 98 ? 45.540 11.311 -43.773 1.00 14.89 98 ILE E O 1
ATOM 540 N N . ASN A 1 99 ? 44.174 11.825 -45.445 1.00 11.93 99 ASN E N 1
ATOM 541 C CA . ASN A 1 99 ? 44.319 10.522 -46.062 1.00 14.51 99 ASN E CA 1
ATOM 542 C C . ASN A 1 99 ? 45.107 10.794 -47.337 1.00 15.41 99 ASN E C 1
ATOM 543 O O . ASN A 1 99 ? 44.550 11.413 -48.286 1.00 15.40 99 ASN E O 1
ATOM 548 N N . SER A 1 100 ? 46.369 10.385 -47.383 1.00 14.80 100 SER E N 1
ATOM 549 C CA . SER A 1 100 ? 47.194 10.612 -48.583 1.00 17.25 100 SER E CA 1
ATOM 550 C C . SER A 1 100 ? 47.337 9.384 -49.449 1.00 18.65 100 SER E C 1
ATOM 551 O O . SER A 1 100 ? 48.112 9.416 -50.398 1.00 18.73 100 SER E O 1
ATOM 554 N N . ASN A 1 101 ? 46.582 8.329 -49.142 1.00 17.53 101 ASN E N 1
ATOM 555 C CA . ASN A 1 101 ? 46.771 7.086 -49.848 1.00 19.73 101 ASN E CA 1
ATOM 556 C C . ASN A 1 101 ? 46.194 7.123 -51.302 1.00 21.76 101 ASN E C 1
ATOM 557 O O . ASN A 1 101 ? 45.122 7.696 -51.564 1.00 18.29 101 ASN E O 1
ATOM 562 N N . ASP A 1 102 ? 46.901 6.466 -52.215 1.00 22.08 102 ASP E N 1
ATOM 563 C CA . ASP A 1 102 ? 46.515 6.482 -53.629 1.00 25.18 102 ASP E CA 1
ATOM 564 C C . ASP A 1 102 ? 45.189 5.726 -53.842 1.00 26.02 102 ASP E C 1
ATOM 565 O O . ASP A 1 102 ? 45.097 4.493 -53.638 1.00 24.73 102 ASP E O 1
ATOM 570 N N . ALA A 1 103 ? 44.141 6.466 -54.214 1.00 27.16 103 ALA E N 1
ATOM 571 C CA . ALA A 1 103 ? 42.825 5.881 -54.133 1.00 29.02 103 ALA E CA 1
ATOM 572 C C . ALA A 1 103 ? 42.452 5.148 -55.443 1.00 30.73 103 ALA E C 1
ATOM 573 O O . ALA A 1 103 ? 41.419 4.469 -55.485 1.00 31.35 103 ALA E O 1
ATOM 575 N N . GLN A 1 104 ? 43.283 5.284 -56.483 1.00 32.12 104 GLN E N 1
ATOM 576 C CA . GLN A 1 104 ? 43.133 4.466 -57.706 1.00 34.60 104 GLN E CA 1
ATOM 577 C C . GLN A 1 104 ? 43.561 3.056 -57.318 1.00 34.54 104 GLN E C 1
ATOM 578 O O . GLN A 1 104 ? 42.808 2.094 -57.568 1.00 35.95 104 GLN E O 1
ATOM 584 N N . ALA A 1 105 ? 44.760 2.933 -56.709 1.00 32.53 105 ALA E N 1
ATOM 585 C CA . ALA A 1 105 ? 45.244 1.626 -56.229 1.00 31.89 105 ALA E CA 1
ATOM 586 C C . ALA A 1 105 ? 44.409 1.080 -55.058 1.00 31.31 105 ALA E C 1
ATOM 587 O O . ALA A 1 105 ? 44.218 -0.139 -54.960 1.00 29.93 105 ALA E O 1
ATOM 589 N N . PHE A 1 106 ? 43.919 1.973 -54.171 1.00 29.84 106 PHE E N 1
ATOM 590 C CA . PHE A 1 106 ? 43.122 1.567 -53.011 1.00 28.47 106 PHE E CA 1
ATOM 591 C C . PHE A 1 106 ? 41.818 2.338 -52.940 1.00 28.67 106 PHE E C 1
ATOM 592 O O . PHE A 1 106 ? 41.710 3.363 -52.232 1.00 26.98 106 PHE E O 1
ATOM 600 N N . PRO A 1 107 ? 40.780 1.831 -53.637 1.00 28.93 107 PRO E N 1
ATOM 601 C CA . PRO A 1 107 ? 39.473 2.502 -53.818 1.00 28.30 107 PRO E CA 1
ATOM 602 C C . PRO A 1 107 ? 38.799 2.797 -52.506 1.00 25.41 107 PRO E C 1
ATOM 603 O O . PRO A 1 107 ? 37.915 3.605 -52.449 1.00 26.04 107 PRO E O 1
ATOM 607 N N . GLU A 1 108 ? 39.141 2.074 -51.459 1.00 25.00 108 GLU E N 1
ATOM 608 C CA . GLU A 1 108 ? 38.553 2.331 -50.144 1.00 24.43 108 GLU E CA 1
ATOM 609 C C . GLU A 1 108 ? 39.087 3.681 -49.541 1.00 21.72 108 GLU E C 1
ATOM 610 O O . GLU A 1 108 ? 38.571 4.156 -48.529 1.00 20.18 108 GLU E O 1
ATOM 616 N N . GLU A 1 109 ? 40.063 4.308 -50.225 1.00 20.66 109 GLU E N 1
ATOM 617 C CA . GLU A 1 109 ? 40.747 5.566 -49.775 1.00 20.86 109 GLU E CA 1
ATOM 618 C C . GLU A 1 109 ? 40.280 6.810 -50.535 1.00 20.39 109 GLU E C 1
ATOM 619 O O . GLU A 1 109 ? 40.848 7.908 -50.377 1.00 21.70 109 GLU E O 1
ATOM 625 N N . THR A 1 110 ? 39.198 6.699 -51.303 1.00 21.50 110 THR E N 1
ATOM 626 C CA . THR A 1 110 ? 38.665 7.899 -51.996 1.00 20.37 110 THR E CA 1
ATOM 627 C C . THR A 1 110 ? 38.131 9.005 -51.027 1.00 19.44 110 THR E C 1
ATOM 628 O O . THR A 1 110 ? 37.711 8.760 -49.871 1.00 19.05 110 THR E O 1
ATOM 632 N N . LEU A 1 111 ? 38.136 10.239 -51.519 1.00 20.06 111 LEU E N 1
ATOM 633 C CA . LEU A 1 111 ? 37.535 11.355 -50.802 1.00 20.44 111 LEU E CA 1
ATOM 634 C C . LEU A 1 111 ? 36.076 10.990 -50.384 1.00 19.81 111 LEU E C 1
ATOM 635 O O . LEU A 1 111 ? 35.628 11.231 -49.250 1.00 18.35 111 LEU E O 1
ATOM 640 N N . GLU A 1 112 ? 35.346 10.325 -51.263 1.00 20.63 112 GLU E N 1
ATOM 641 C CA . GLU A 1 112 ? 33.992 9.926 -50.961 1.00 20.40 112 GLU E CA 1
ATOM 642 C C . GLU A 1 112 ? 33.954 8.976 -49.753 1.00 19.61 112 GLU E C 1
ATOM 643 O O . GLU A 1 112 ? 33.166 9.158 -48.896 1.00 18.44 112 GLU E O 1
ATOM 649 N N . ARG A 1 113 ? 34.856 8.005 -49.718 1.00 19.10 113 ARG E N 1
ATOM 650 C CA . ARG A 1 113 ? 35.029 7.104 -48.598 1.00 19.84 113 ARG E CA 1
ATOM 651 C C . ARG A 1 113 ? 35.478 7.840 -47.321 1.00 19.70 113 ARG E C 1
ATOM 652 O O . ARG A 1 113 ? 35.049 7.562 -46.262 1.00 18.39 113 ARG E O 1
ATOM 660 N N . VAL A 1 114 ? 36.338 8.813 -47.492 1.00 18.89 114 VAL E N 1
ATOM 661 C CA . VAL A 1 114 ? 36.762 9.598 -46.385 1.00 16.44 114 VAL E CA 1
ATOM 662 C C . VAL A 1 114 ? 35.531 10.250 -45.784 1.00 16.10 114 VAL E C 1
ATOM 663 O O . VAL A 1 114 ? 35.356 10.204 -44.621 1.00 14.34 114 VAL E O 1
ATOM 667 N N . GLY A 1 115 ? 34.659 10.812 -46.620 1.00 16.69 115 GLY E N 1
ATOM 668 C CA . GLY A 1 115 ? 33.393 11.374 -46.138 1.00 16.61 115 GLY E CA 1
ATOM 669 C C . GLY A 1 115 ? 32.480 10.339 -45.436 1.00 18.34 115 GLY E C 1
ATOM 670 O O . GLY A 1 115 ? 31.859 10.649 -44.401 1.00 15.86 115 GLY E O 1
ATOM 671 N N . ALA A 1 116 ? 32.414 9.126 -45.982 1.00 16.97 116 ALA E N 1
ATOM 672 C CA . ALA A 1 116 ? 31.621 8.097 -45.315 1.00 19.52 116 ALA E CA 1
ATOM 673 C C . ALA A 1 116 ? 32.330 7.740 -43.953 1.00 20.99 116 ALA E C 1
ATOM 674 O O . ALA A 1 116 ? 31.639 7.517 -42.944 1.00 19.66 116 ALA E O 1
ATOM 676 N N . GLU A 1 117 ? 33.668 7.676 -43.905 1.00 20.46 117 GLU E N 1
ATOM 677 C CA . GLU A 1 117 ? 34.321 7.381 -42.567 1.00 21.87 117 GLU E CA 1
ATOM 678 C C . GLU A 1 117 ? 33.925 8.366 -41.502 1.00 19.98 117 GLU E C 1
ATOM 679 O O . GLU A 1 117 ? 33.712 7.945 -40.372 1.00 19.74 117 GLU E O 1
ATOM 685 N N . VAL A 1 118 ? 33.891 9.666 -41.839 1.00 18.02 118 VAL E N 1
ATOM 686 C CA . VAL A 1 118 ? 33.526 10.699 -40.881 1.00 18.65 118 VAL E CA 1
ATOM 687 C C . VAL A 1 118 ? 32.153 10.386 -40.228 1.00 20.64 118 VAL E C 1
ATOM 688 O O . VAL A 1 118 ? 31.987 10.388 -38.974 1.00 20.74 118 VAL E O 1
ATOM 692 N N . LYS A 1 119 ? 31.150 10.131 -41.061 1.00 22.31 119 LYS E N 1
ATOM 693 C CA . LYS A 1 119 ? 29.783 9.851 -40.519 1.00 23.88 119 LYS E CA 1
ATOM 694 C C . LYS A 1 119 ? 29.767 8.542 -39.741 1.00 23.37 119 LYS E C 1
ATOM 695 O O . LYS A 1 119 ? 29.142 8.468 -38.694 1.00 24.12 119 LYS E O 1
ATOM 701 N N . ALA A 1 120 ? 30.444 7.506 -40.241 1.00 23.82 120 ALA E N 1
ATOM 702 C CA . ALA A 1 120 ? 30.329 6.160 -39.623 1.00 24.42 120 ALA E CA 1
ATOM 703 C C . ALA A 1 120 ? 31.009 6.145 -38.259 1.00 25.30 120 ALA E C 1
ATOM 704 O O . ALA A 1 120 ? 30.517 5.494 -37.333 1.00 25.78 120 ALA E O 1
ATOM 706 N N . TYR A 1 121 ? 32.127 6.874 -38.110 1.00 22.42 121 TYR E N 1
ATOM 707 C CA . TYR A 1 121 ? 32.872 6.817 -36.857 1.00 22.51 121 TYR E CA 1
ATOM 708 C C . TYR A 1 121 ? 32.785 8.085 -36.004 1.00 22.11 121 TYR E C 1
ATOM 709 O O . TYR A 1 121 ? 33.445 8.169 -34.972 1.00 23.39 121 TYR E O 1
ATOM 718 N N . GLY A 1 122 ? 31.972 9.043 -36.423 1.00 21.27 122 GLY E N 1
ATOM 719 C CA . GLY A 1 122 ? 31.686 10.233 -35.595 1.00 21.18 122 GLY E CA 1
ATOM 720 C C . GLY A 1 122 ? 32.908 11.189 -35.496 1.00 21.02 122 GLY E C 1
ATOM 721 O O . GLY A 1 122 ? 33.146 11.816 -34.460 1.00 19.62 122 GLY E O 1
ATOM 722 N N . TYR A 1 123 ? 33.689 11.291 -36.569 1.00 19.24 123 TYR E N 1
ATOM 723 C CA . TYR A 1 123 ? 34.894 12.151 -36.489 1.00 20.26 123 TYR E CA 1
ATOM 724 C C . TYR A 1 123 ? 34.444 13.617 -36.409 1.00 19.42 123 TYR E C 1
ATOM 725 O O . TYR A 1 123 ? 33.888 14.126 -37.380 1.00 19.68 123 TYR E O 1
ATOM 734 N N . GLY A 1 124 ? 34.696 14.286 -35.291 1.00 19.24 124 GLY E N 1
ATOM 735 C CA . GLY A 1 124 ? 34.407 15.701 -35.187 1.00 18.89 124 GLY E CA 1
ATOM 736 C C . GLY A 1 124 ? 35.447 16.622 -35.869 1.00 18.58 124 GLY E C 1
ATOM 737 O O . GLY A 1 124 ? 35.188 17.803 -36.104 1.00 18.71 124 GLY E O 1
ATOM 738 N N . PHE A 1 125 ? 36.603 16.088 -36.190 1.00 15.22 125 PHE E N 1
ATOM 739 C CA . PHE A 1 125 ? 37.723 16.911 -36.758 1.00 15.48 125 PHE E CA 1
ATOM 740 C C . PHE A 1 125 ? 37.657 16.844 -38.290 1.00 14.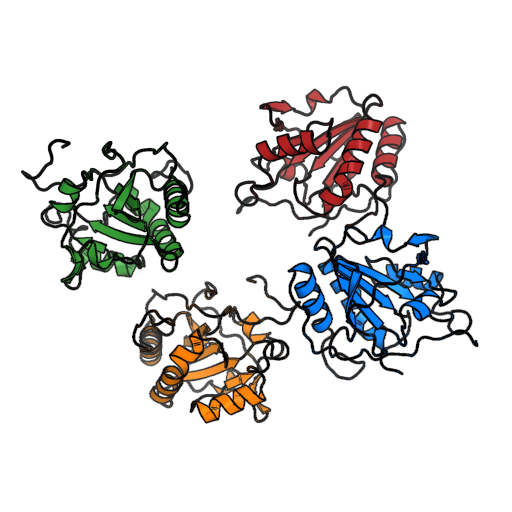25 125 PHE E C 1
ATOM 741 O O . PHE A 1 125 ? 37.087 15.897 -38.858 1.00 13.40 125 PHE E O 1
ATOM 749 N N . PRO A 1 126 ? 38.216 17.851 -38.958 1.00 12.65 126 PRO E N 1
ATOM 750 C CA . PRO A 1 126 ? 38.234 17.690 -40.397 1.00 13.12 126 PRO E CA 1
ATOM 751 C C . PRO A 1 126 ? 39.123 16.475 -40.865 1.00 14.34 126 PRO E C 1
ATOM 752 O O . PRO A 1 126 ? 40.246 16.268 -40.360 1.00 14.77 126 PRO E O 1
ATOM 756 N N . TYR A 1 127 ? 38.607 15.699 -41.826 1.00 11.76 127 TYR E N 1
ATOM 757 C CA . TYR A 1 127 ? 39.320 14.589 -42.393 1.00 12.67 127 TYR E CA 1
ATOM 758 C C . TYR A 1 127 ? 39.402 14.836 -43.873 1.00 13.51 127 TYR E C 1
ATOM 759 O O . TYR A 1 127 ? 38.403 14.802 -44.588 1.00 15.05 127 TYR E O 1
ATOM 768 N N . LEU A 1 128 ? 40.614 15.081 -44.340 1.00 14.74 128 LEU E N 1
ATOM 769 C CA . LEU A 1 128 ? 40.811 15.654 -45.666 1.00 16.28 128 LEU E CA 1
ATOM 770 C C . LEU A 1 128 ? 41.515 14.716 -46.588 1.00 17.87 128 LEU E C 1
ATOM 771 O O . LEU A 1 128 ? 42.297 13.879 -46.142 1.00 16.97 128 LEU E O 1
ATOM 776 N N . LYS A 1 129 ? 41.322 14.889 -47.888 1.00 20.26 129 LYS E N 1
ATOM 777 C CA . LYS A 1 129 ? 42.060 14.068 -48.861 1.00 19.97 129 LYS E CA 1
ATOM 778 C C . LYS A 1 129 ? 43.288 14.789 -49.424 1.00 21.99 129 LYS E C 1
ATOM 779 O O . LYS A 1 129 ? 43.125 15.902 -49.947 1.00 22.32 129 LYS E O 1
ATOM 785 N N . ASP A 1 130 ? 44.489 14.153 -49.378 1.00 20.69 130 ASP E N 1
ATOM 786 C CA . ASP A 1 130 ? 45.749 14.725 -49.989 1.00 22.43 130 ASP E CA 1
ATOM 787 C C . ASP A 1 130 ? 46.050 13.973 -51.311 1.00 21.96 130 ASP E C 1
ATOM 788 O O . ASP A 1 130 ? 46.922 13.107 -51.336 1.00 21.20 130 ASP E O 1
ATOM 793 N N . ALA A 1 131 ? 45.277 14.278 -52.371 1.00 21.83 131 ALA E N 1
ATOM 794 C CA . ALA A 1 131 ? 45.294 13.501 -53.634 1.00 21.15 131 ALA E CA 1
ATOM 795 C C . ALA A 1 131 ? 46.638 13.487 -54.320 1.00 21.07 131 ALA E C 1
ATOM 796 O O . ALA A 1 131 ? 47.023 12.457 -54.810 1.00 20.88 131 ALA E O 1
ATOM 798 N N . SER A 1 132 ? 47.346 14.617 -54.342 1.00 21.28 132 SER E N 1
ATOM 799 C CA . SER A 1 132 ? 48.668 14.684 -54.982 1.00 21.63 132 SER E CA 1
ATOM 800 C C . SER A 1 132 ? 49.812 14.109 -54.113 1.00 21.21 132 SER E C 1
ATOM 801 O O . SER A 1 132 ? 50.926 13.893 -54.613 1.00 18.56 132 SER E O 1
ATOM 804 N N . GLN A 1 133 ? 49.509 13.865 -52.824 1.00 20.28 133 GLN E N 1
ATOM 805 C CA . GLN A 1 133 ? 50.490 13.402 -51.794 1.00 18.96 133 GLN E CA 1
ATOM 806 C C . GLN A 1 133 ? 51.556 14.411 -51.529 1.00 19.31 133 GLN E C 1
ATOM 807 O O . GLN A 1 133 ? 52.506 14.101 -50.831 1.00 19.46 133 GLN E O 1
ATOM 813 N N . SER A 1 134 ? 51.396 15.641 -52.028 1.00 19.43 134 SER E N 1
ATOM 814 C CA . SER A 1 134 ? 52.423 16.685 -51.731 1.00 18.93 134 SER E CA 1
ATOM 815 C C . SER A 1 134 ? 52.446 16.996 -50.207 1.00 17.78 134 SER E C 1
ATOM 816 O O . SER A 1 134 ? 53.485 17.219 -49.637 1.00 17.14 134 SER E O 1
ATOM 819 N N . VAL A 1 135 ? 51.301 16.969 -49.526 1.00 16.14 135 VAL E N 1
ATOM 820 C CA . VAL A 1 135 ? 51.356 17.266 -48.095 1.00 15.60 135 VAL E CA 1
ATOM 821 C C . VAL A 1 135 ? 52.032 16.119 -47.290 1.00 16.03 135 VAL E C 1
ATOM 822 O O . VAL A 1 135 ? 52.887 16.408 -46.485 1.00 14.73 135 VAL E O 1
ATOM 826 N N . ALA A 1 136 ? 51.666 14.860 -47.522 1.00 13.48 136 ALA E N 1
ATOM 827 C CA . ALA A 1 136 ? 52.349 13.766 -46.859 1.00 16.20 136 ALA E CA 1
ATOM 828 C C . ALA A 1 136 ? 53.887 13.911 -47.066 1.00 17.43 136 ALA E C 1
ATOM 829 O O . ALA A 1 136 ? 54.686 13.722 -46.141 1.00 16.84 136 ALA E O 1
ATOM 831 N N . LYS A 1 137 ? 54.288 14.247 -48.293 1.00 17.98 137 LYS E N 1
ATOM 832 C CA . LYS A 1 137 ? 55.737 14.428 -48.560 1.00 19.28 137 LYS E CA 1
ATOM 833 C C . LYS A 1 137 ? 56.370 15.600 -47.837 1.00 17.72 137 LYS E C 1
ATOM 834 O O . LYS A 1 137 ? 57.487 15.460 -47.282 1.00 18.65 137 LYS E O 1
ATOM 840 N N . ALA A 1 138 ? 55.659 16.741 -47.753 1.00 17.59 138 ALA E N 1
ATOM 841 C CA . ALA A 1 138 ? 56.196 17.904 -47.005 1.00 18.37 138 ALA E CA 1
ATOM 842 C C . ALA A 1 138 ? 56.319 17.649 -45.493 1.00 18.25 138 ALA E C 1
ATOM 843 O O . ALA A 1 138 ? 57.229 18.175 -44.883 1.00 17.54 138 ALA E O 1
ATOM 845 N N . TYR A 1 139 ? 55.402 16.862 -44.895 1.00 16.83 139 TYR E N 1
ATOM 846 C CA . TYR A 1 139 ? 55.474 16.555 -43.442 1.00 14.80 139 TYR E CA 1
ATOM 847 C C . TYR A 1 139 ? 56.472 15.450 -43.178 1.00 15.54 139 TYR E C 1
ATOM 848 O O . TYR A 1 139 ? 56.980 15.331 -42.045 1.00 17.10 139 TYR E O 1
ATOM 857 N N . GLY A 1 140 ? 56.795 14.701 -44.242 1.00 15.50 140 GLY E N 1
ATOM 858 C CA . GLY A 1 140 ? 57.624 13.510 -44.135 1.00 15.61 140 GLY E CA 1
ATOM 859 C C . GLY A 1 140 ? 56.892 12.383 -43.390 1.00 16.56 140 GLY E C 1
ATOM 860 O O . GLY A 1 140 ? 57.529 11.647 -42.617 1.00 15.87 140 GLY E O 1
ATOM 861 N N . ALA A 1 141 ? 55.575 12.253 -43.632 1.00 14.79 141 ALA E N 1
ATOM 862 C CA . ALA A 1 141 ? 54.809 11.076 -43.234 1.00 16.62 141 ALA E CA 1
ATOM 863 C C . ALA A 1 141 ? 55.259 9.824 -43.983 1.00 17.45 141 ALA E C 1
ATOM 864 O O . ALA A 1 141 ? 55.558 9.865 -45.202 1.00 16.86 141 ALA E O 1
ATOM 866 N N . ALA A 1 142 ? 55.309 8.707 -43.262 1.00 17.98 142 ALA E N 1
ATOM 867 C CA . ALA A 1 142 ? 55.743 7.434 -43.850 1.00 19.29 142 ALA E CA 1
ATOM 868 C C . ALA A 1 142 ? 54.694 6.312 -43.723 1.00 19.96 142 ALA E C 1
ATOM 869 O O . ALA A 1 142 ? 54.684 5.407 -44.514 1.00 21.32 142 ALA E O 1
ATOM 871 N N . CYS A 1 143 ? 53.822 6.382 -42.713 1.00 20.41 143 CYS E N 1
ATOM 872 C CA . CYS A 1 143 ? 52.869 5.292 -42.475 1.00 20.20 143 CYS E CA 1
ATOM 873 C C . CYS A 1 143 ? 51.549 5.837 -41.920 1.00 18.90 143 CYS E C 1
ATOM 874 O O . CYS A 1 143 ? 51.407 7.060 -41.613 1.00 19.04 143 CYS E O 1
ATOM 877 N N . THR A 1 144 ? 50.561 4.964 -41.768 1.00 17.44 144 THR E N 1
ATOM 878 C CA . THR A 1 144 ? 49.287 5.398 -41.164 1.00 16.19 144 THR E CA 1
ATOM 879 C C . THR A 1 144 ? 49.132 4.487 -39.963 1.00 16.24 144 THR E C 1
ATOM 880 O O . THR A 1 144 ? 49.215 3.269 -40.129 1.00 18.64 144 THR E O 1
ATOM 884 N N . PRO A 1 145 ? 48.861 5.032 -38.765 1.00 15.90 145 PRO E N 1
ATOM 885 C CA . PRO A 1 145 ? 48.691 6.434 -38.481 1.00 15.02 145 PRO E CA 1
ATOM 886 C C . PRO A 1 145 ? 50.055 7.061 -38.227 1.00 16.97 145 PRO E C 1
ATOM 887 O O . PRO A 1 145 ? 50.948 6.390 -37.682 1.00 17.03 145 PRO E O 1
ATOM 891 N N . ASP A 1 146 ? 50.216 8.341 -38.584 1.00 16.08 146 ASP E N 1
ATOM 892 C CA . ASP A 1 146 ? 51.470 9.087 -38.289 1.00 17.28 146 ASP E CA 1
ATOM 893 C C . ASP A 1 146 ? 51.061 10.403 -37.646 1.00 16.21 146 ASP E C 1
ATOM 894 O O . ASP A 1 146 ? 50.348 11.192 -38.281 1.00 15.56 146 ASP E O 1
ATOM 899 N N . PHE A 1 147 ? 51.383 10.599 -36.371 1.00 14.49 147 PHE E N 1
ATOM 900 C CA . PHE A 1 147 ? 50.903 11.763 -35.636 1.00 13.75 147 PHE E CA 1
ATOM 901 C C . PHE A 1 147 ? 51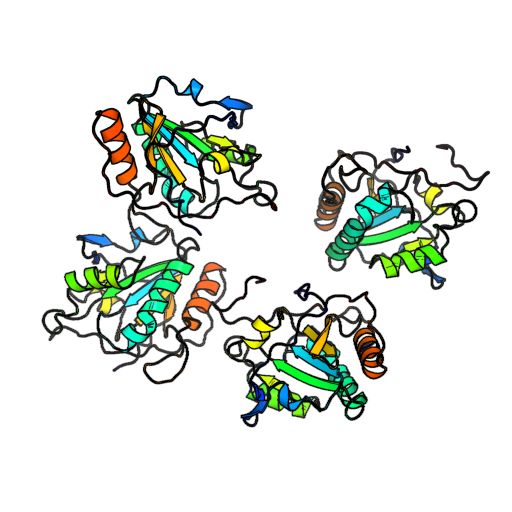.969 12.830 -35.428 1.00 13.82 147 PHE E C 1
ATOM 902 O O . PHE A 1 147 ? 53.067 12.519 -34.932 1.00 13.27 147 PHE E O 1
ATOM 910 N N . PHE A 1 148 ? 51.650 14.089 -35.756 1.00 13.20 148 PHE E N 1
ATOM 911 C CA . PHE A 1 148 ? 52.604 15.192 -35.575 1.00 13.10 148 PHE E CA 1
ATOM 912 C C . PHE A 1 148 ? 51.889 16.244 -34.718 1.00 13.17 148 PHE E C 1
ATOM 913 O O . PHE A 1 148 ? 50.889 16.822 -35.178 1.00 14.10 148 PHE E O 1
ATOM 921 N N . LEU A 1 149 ? 52.366 16.527 -33.496 1.00 11.63 149 LEU E N 1
ATOM 922 C CA . LEU A 1 149 ? 51.754 17.513 -32.669 1.00 11.94 149 LEU E CA 1
ATOM 923 C C . LEU A 1 149 ? 52.627 18.800 -32.671 1.00 12.81 149 LEU E C 1
ATOM 924 O O . LEU A 1 149 ? 53.841 18.698 -32.390 1.00 11.40 149 LEU E O 1
ATOM 929 N N . TYR A 1 150 ? 51.973 19.952 -32.876 1.00 12.00 150 TYR E N 1
ATOM 930 C CA . TYR A 1 150 ? 52.596 21.278 -32.887 1.00 11.62 150 TYR E CA 1
ATOM 931 C C . TYR A 1 150 ? 52.074 22.150 -31.748 1.00 12.36 150 TYR E C 1
ATOM 932 O O . TYR A 1 150 ? 50.893 22.056 -31.367 1.00 11.42 150 TYR E O 1
ATOM 941 N N . ASP A 1 151 ? 52.920 23.077 -31.294 1.00 12.89 151 ASP E N 1
ATOM 942 C CA . ASP A 1 151 ? 52.545 24.051 -30.278 1.00 14.12 151 ASP E CA 1
ATOM 943 C C . ASP A 1 151 ? 52.050 25.310 -30.879 1.00 14.81 151 ASP E C 1
ATOM 944 O O . ASP A 1 151 ? 51.768 25.387 -32.094 1.00 14.57 151 ASP E O 1
ATOM 949 N N . ARG A 1 152 ? 51.964 26.323 -30.044 1.00 17.46 152 ARG E N 1
ATOM 950 C CA . ARG A 1 152 ? 51.365 27.624 -30.360 1.00 21.30 152 ARG E CA 1
ATOM 951 C C . ARG A 1 152 ? 52.104 28.286 -31.552 1.00 21.09 152 ARG E C 1
ATOM 952 O O . ARG A 1 152 ? 51.480 28.962 -32.371 1.00 20.52 152 ARG E O 1
ATOM 960 N N . GLU A 1 153 ? 53.412 28.057 -31.668 1.00 19.47 153 GLU E N 1
ATOM 961 C CA . GLU A 1 153 ? 54.137 28.649 -32.806 1.00 19.17 153 GLU E CA 1
ATOM 962 C C . GLU A 1 153 ? 54.378 27.622 -33.846 1.00 19.30 153 GLU E C 1
ATOM 963 O O . GLU A 1 153 ? 55.231 27.781 -34.691 1.00 18.76 153 GLU E O 1
ATOM 969 N N . ARG A 1 154 ? 53.564 26.547 -33.818 1.00 18.71 154 ARG E N 1
ATOM 970 C CA . ARG A 1 154 ? 53.561 25.548 -34.855 1.00 15.11 154 ARG E CA 1
ATOM 971 C C . ARG A 1 154 ? 54.921 24.960 -35.046 1.00 14.99 154 ARG E C 1
ATOM 972 O O . ARG A 1 154 ? 55.347 24.745 -36.153 1.00 13.24 154 ARG E O 1
ATOM 980 N N . ARG A 1 155 ? 55.604 24.686 -33.932 1.00 13.09 155 ARG E N 1
ATOM 981 C CA . ARG A 1 155 ? 56.827 23.917 -33.984 1.00 12.75 155 ARG E CA 1
ATOM 982 C C . ARG A 1 155 ? 56.544 22.489 -33.497 1.00 12.46 155 ARG E C 1
ATOM 983 O O . ARG A 1 155 ? 55.801 22.320 -32.506 1.00 11.39 155 ARG E O 1
ATOM 991 N N . LEU A 1 156 ? 57.179 21.501 -34.129 1.00 11.88 156 LEU E N 1
ATOM 992 C CA . LEU A 1 156 ? 56.868 20.091 -33.785 1.00 13.92 156 LEU E CA 1
ATOM 993 C C . LEU A 1 156 ? 57.341 19.730 -32.384 1.00 14.19 156 LEU E C 1
ATOM 994 O O . LEU A 1 156 ? 58.529 19.883 -32.061 1.00 13.06 156 LEU E O 1
ATOM 999 N N . VAL A 1 157 ? 56.431 19.267 -31.528 1.00 11.67 157 VAL E N 1
ATOM 1000 C CA . VAL A 1 157 ? 56.787 18.908 -30.162 1.00 11.71 157 VAL E CA 1
ATOM 1001 C C . VAL A 1 157 ? 56.608 17.470 -29.852 1.00 12.56 157 VAL E C 1
ATOM 1002 O O . VAL A 1 157 ? 57.196 16.981 -28.880 1.00 12.20 157 VAL E O 1
ATOM 1006 N N . TYR A 1 158 ? 55.772 16.765 -30.632 1.00 11.21 158 TYR E N 1
ATOM 1007 C CA . TYR A 1 158 ? 55.668 15.324 -30.404 1.00 13.15 158 TYR E CA 1
ATOM 1008 C C . TYR A 1 158 ? 55.418 14.669 -31.738 1.00 13.03 158 TYR E C 1
ATOM 1009 O O . TYR A 1 158 ? 54.621 15.180 -32.533 1.00 13.01 158 TYR E O 1
ATOM 1018 N N . HIS A 1 159 ? 56.127 13.566 -31.984 1.00 13.38 159 HIS E N 1
ATOM 1019 C CA . HIS A 1 159 ? 56.016 12.813 -33.206 1.00 14.10 159 HIS E CA 1
ATOM 1020 C C . HIS A 1 159 ? 56.142 11.360 -32.800 1.00 15.05 159 HIS E C 1
ATOM 1021 O O . HIS A 1 159 ? 57.187 10.896 -32.387 1.00 14.11 159 HIS E O 1
ATOM 1028 N N . GLY A 1 160 ? 55.034 10.629 -32.833 1.00 15.88 160 GLY E N 1
ATOM 1029 C CA . GLY A 1 160 ? 55.135 9.203 -32.476 1.00 15.54 160 GLY E CA 1
ATOM 1030 C C . GLY A 1 160 ? 53.761 8.577 -32.242 1.00 16.83 160 GLY E C 1
ATOM 1031 O O . GLY A 1 160 ? 52.746 9.060 -32.740 1.00 15.28 160 GLY E O 1
ATOM 1032 N N . GLN A 1 161 ? 53.789 7.468 -31.527 1.00 14.77 161 GLN E N 1
ATOM 1033 C CA . GLN A 1 161 ? 52.628 6.585 -31.314 1.00 13.05 161 GLN E CA 1
ATOM 1034 C C . GLN A 1 161 ? 51.496 7.287 -30.556 1.00 12.73 161 GLN E C 1
ATOM 1035 O O . GLN A 1 161 ? 51.660 8.235 -29.697 1.00 13.13 161 GLN E O 1
ATOM 1041 N N . PHE A 1 162 ? 50.292 6.839 -30.825 1.00 12.71 162 PHE E N 1
ATOM 1042 C CA . PHE A 1 162 ? 49.105 7.329 -30.067 1.00 13.08 162 PHE E CA 1
ATOM 1043 C C . PHE A 1 162 ? 49.228 6.792 -28.636 1.00 13.66 162 PHE E C 1
ATOM 1044 O O . PHE A 1 162 ? 48.927 7.476 -27.599 1.00 13.35 162 PHE E O 1
ATOM 1052 N N . ASP A 1 163 ? 49.647 5.528 -28.555 1.00 15.40 163 ASP E N 1
ATOM 1053 C CA . ASP A 1 163 ? 49.930 4.862 -27.271 1.00 16.68 163 ASP E CA 1
ATOM 1054 C C . ASP A 1 163 ? 50.540 3.518 -27.628 1.00 17.34 163 ASP E C 1
ATOM 1055 O O . ASP A 1 163 ? 50.838 3.275 -28.810 1.00 16.34 163 ASP E O 1
ATOM 1060 N N . ASP A 1 164 ? 50.645 2.613 -26.657 1.00 17.18 164 ASP E N 1
ATOM 1061 C CA . ASP A 1 164 ? 51.451 1.375 -26.825 1.00 20.38 164 ASP E CA 1
ATOM 1062 C C . ASP A 1 164 ? 50.611 0.257 -27.524 1.00 19.36 164 ASP E C 1
ATOM 1063 O O . ASP A 1 164 ? 51.133 -0.854 -27.766 1.00 19.36 164 ASP E O 1
ATOM 1068 N N . ALA A 1 165 ? 49.318 0.496 -27.783 1.00 18.24 165 ALA E N 1
ATOM 1069 C CA . ALA A 1 165 ? 48.460 -0.550 -28.363 1.00 16.90 165 ALA E CA 1
ATOM 1070 C C . ALA A 1 165 ? 48.850 -0.834 -29.821 1.00 17.91 165 ALA E C 1
ATOM 1071 O O . ALA A 1 165 ? 49.146 0.109 -30.645 1.00 16.31 165 ALA E O 1
ATOM 1073 N N . ARG A 1 166 ? 48.836 -2.130 -30.166 1.00 15.59 166 ARG E N 1
ATOM 1074 C CA . ARG A 1 166 ? 49.069 -2.589 -31.546 1.00 15.54 166 ARG E CA 1
ATOM 1075 C C . ARG A 1 166 ? 48.064 -3.691 -31.864 1.00 14.39 166 ARG E C 1
ATOM 1076 O O . ARG A 1 166 ? 47.555 -4.305 -30.955 1.00 13.00 166 ARG E O 1
ATOM 1084 N N . PRO A 1 167 ? 47.723 -3.899 -33.131 1.00 15.53 167 PRO E N 1
ATOM 1085 C CA . PRO A 1 167 ? 46.720 -4.956 -33.399 1.00 16.55 167 PRO E CA 1
ATOM 1086 C C . PRO A 1 167 ? 47.220 -6.305 -32.839 1.00 15.96 167 PRO E C 1
ATOM 1087 O O . PRO A 1 167 ? 48.338 -6.706 -33.186 1.00 17.52 167 PRO E O 1
ATOM 1091 N N . GLY A 1 168 ? 46.434 -6.921 -31.955 1.00 16.05 168 GLY E N 1
ATOM 1092 C CA . GLY A 1 168 ? 46.721 -8.266 -31.417 1.00 14.56 168 GLY E CA 1
ATOM 1093 C C . GLY A 1 168 ? 47.675 -8.264 -30.248 1.00 15.90 168 GLY E C 1
ATOM 1094 O O . GLY A 1 168 ? 47.997 -9.359 -29.738 1.00 15.41 168 GLY E O 1
ATOM 1095 N N . ASN A 1 169 ? 48.146 -7.073 -29.797 1.00 13.45 169 ASN E N 1
ATOM 1096 C CA . ASN A 1 169 ? 49.117 -7.099 -28.644 1.00 14.90 169 ASN E CA 1
ATOM 1097 C C . ASN A 1 169 ? 48.447 -7.045 -27.293 1.00 15.03 169 ASN E C 1
ATOM 1098 O O . ASN A 1 169 ? 49.119 -7.002 -26.271 1.00 15.64 169 ASN E O 1
ATOM 1103 N N . GLY A 1 170 ? 47.113 -7.002 -27.275 1.00 16.04 170 GLY E N 1
ATOM 1104 C CA . GLY A 1 170 ? 46.424 -7.099 -25.988 1.00 15.43 170 GLY E CA 1
ATOM 1105 C C . GLY A 1 170 ? 46.240 -5.834 -25.173 1.00 18.04 170 GLY E C 1
ATOM 1106 O O . GLY A 1 170 ? 45.529 -5.889 -24.187 1.00 18.39 170 GLY E O 1
ATOM 1107 N N . LYS A 1 171 ? 46.946 -4.741 -25.506 1.00 18.78 171 LYS E N 1
ATOM 1108 C CA . LYS A 1 171 ? 46.951 -3.520 -24.698 1.00 18.87 171 LYS E CA 1
ATOM 1109 C C . LYS A 1 171 ? 45.737 -2.680 -25.050 1.00 20.44 171 LYS E C 1
ATOM 1110 O O . LYS A 1 171 ? 45.318 -2.643 -26.204 1.00 20.36 171 LYS E O 1
ATOM 1116 N N . ASP A 1 172 ? 45.142 -2.061 -24.045 1.00 20.81 172 ASP E N 1
ATOM 1117 C CA . ASP A 1 172 ? 44.011 -1.181 -24.205 1.00 23.34 172 ASP E CA 1
ATOM 1118 C C . ASP A 1 172 ? 44.415 0.034 -25.066 1.00 20.65 172 ASP E C 1
ATOM 1119 O O . ASP A 1 172 ? 45.472 0.566 -24.859 1.00 20.08 172 ASP E O 1
ATOM 1124 N N . VAL A 1 173 ? 43.531 0.492 -25.930 1.00 19.38 173 VAL E N 1
ATOM 1125 C CA . VAL A 1 173 ? 43.729 1.726 -26.726 1.00 21.68 173 VAL E CA 1
ATOM 1126 C C . VAL A 1 173 ? 43.240 2.921 -25.873 1.00 22.10 173 VAL E C 1
ATOM 1127 O O . VAL A 1 173 ? 42.025 3.085 -25.657 1.00 23.91 173 VAL E O 1
ATOM 1131 N N . THR A 1 174 ? 44.207 3.684 -25.360 1.00 20.79 174 THR E N 1
ATOM 1132 C CA . THR A 1 174 ? 43.993 4.755 -24.380 1.00 20.08 174 THR E CA 1
ATOM 1133 C C . THR A 1 174 ? 44.359 6.107 -24.958 1.00 19.08 174 THR E C 1
ATOM 1134 O O . THR A 1 174 ? 43.928 7.131 -24.445 1.00 18.83 174 THR E O 1
ATOM 1138 N N . GLY A 1 175 ? 45.226 6.135 -25.969 1.00 17.79 175 GLY E N 1
ATOM 1139 C CA . GLY A 1 175 ? 45.745 7.424 -26.406 1.00 17.01 175 GLY E CA 1
ATOM 1140 C C . GLY A 1 175 ? 46.664 8.107 -25.398 1.00 16.32 175 GLY E C 1
ATOM 1141 O O . GLY A 1 175 ? 46.969 9.292 -25.555 1.00 15.50 175 GLY E O 1
ATOM 1142 N N . ALA A 1 176 ? 47.138 7.380 -24.385 1.00 15.79 176 ALA E N 1
ATOM 1143 C CA . ALA A 1 176 ? 47.848 8.050 -23.261 1.00 16.23 176 ALA E CA 1
ATOM 1144 C C . ALA A 1 176 ? 49.109 8.838 -23.647 1.00 17.34 176 ALA E C 1
ATOM 1145 O O . ALA A 1 176 ? 49.301 9.931 -23.135 1.00 16.17 176 ALA E O 1
ATOM 1147 N N . ASP A 1 177 ? 49.938 8.321 -24.562 1.00 17.09 177 ASP E N 1
ATOM 1148 C CA . ASP A 1 177 ? 51.141 9.072 -25.015 1.00 18.43 177 ASP E CA 1
ATOM 1149 C C . ASP A 1 177 ? 50.769 10.423 -25.645 1.00 17.32 177 ASP E C 1
ATOM 1150 O O . ASP A 1 177 ? 51.324 11.473 -25.246 1.00 16.33 177 ASP E O 1
ATOM 1155 N N . LEU A 1 178 ? 49.821 10.409 -26.580 1.00 14.90 178 LEU E N 1
ATOM 1156 C CA . LEU A 1 178 ? 49.377 11.656 -27.213 1.00 15.93 178 LEU E CA 1
ATOM 1157 C C . LEU A 1 178 ? 48.653 12.560 -26.250 1.00 13.41 178 LEU E C 1
ATOM 1158 O O . LEU A 1 178 ? 48.883 13.766 -26.232 1.00 16.15 178 LEU E O 1
ATOM 1163 N N . ARG A 1 179 ? 47.796 11.985 -25.415 1.00 13.35 179 ARG E N 1
ATOM 1164 C CA . ARG A 1 179 ? 47.118 12.772 -24.387 1.00 12.82 179 ARG E CA 1
ATOM 1165 C C . ARG A 1 179 ? 48.107 13.470 -23.492 1.00 13.64 179 ARG E C 1
ATOM 1166 O O . ARG A 1 179 ? 47.989 14.643 -23.283 1.00 13.82 179 ARG E O 1
ATOM 1174 N N . ALA A 1 180 ? 49.085 12.741 -22.962 1.00 15.92 180 ALA E N 1
ATOM 1175 C CA . ALA A 1 180 ? 50.101 13.374 -22.120 1.00 16.55 180 ALA E CA 1
ATOM 1176 C C . ALA A 1 180 ? 50.814 14.543 -22.840 1.00 15.09 180 ALA E C 1
ATOM 1177 O O . ALA A 1 180 ? 50.987 15.618 -22.253 1.00 17.84 180 ALA E O 1
ATOM 1179 N N . ALA A 1 181 ? 51.164 14.365 -24.107 1.00 14.76 181 ALA E N 1
ATOM 1180 C CA . ALA A 1 181 ? 51.824 15.406 -24.924 1.00 13.12 181 ALA E CA 1
ATOM 1181 C C . ALA A 1 181 ? 50.897 16.650 -25.115 1.00 15.26 181 ALA E C 1
ATOM 1182 O O . ALA A 1 181 ? 51.304 17.792 -24.886 1.00 15.03 181 ALA E O 1
ATOM 1184 N N . VAL A 1 182 ? 49.629 16.422 -25.467 1.00 12.32 182 VAL E N 1
ATOM 1185 C CA . VAL A 1 182 ? 48.679 17.529 -25.580 1.00 13.82 182 VAL E CA 1
ATOM 1186 C C . VAL A 1 182 ? 48.506 18.309 -24.271 1.00 14.28 182 VAL E C 1
ATOM 1187 O O . VAL A 1 182 ? 48.548 19.560 -24.281 1.00 12.86 182 VAL E O 1
ATOM 1191 N N . ASP A 1 183 ? 48.340 17.570 -23.149 1.00 14.75 183 ASP E N 1
ATOM 1192 C CA . ASP A 1 183 ? 48.198 18.168 -21.830 1.00 15.29 183 ASP E CA 1
ATOM 1193 C C . ASP A 1 183 ? 49.424 19.082 -21.522 1.00 16.42 183 ASP E C 1
ATOM 1194 O O . ASP A 1 183 ? 49.253 20.190 -21.031 1.00 15.44 183 ASP E O 1
ATOM 1199 N N . ALA A 1 184 ? 50.634 18.571 -21.755 1.00 15.64 184 ALA E N 1
ATOM 1200 C CA . ALA A 1 184 ? 51.853 19.303 -21.544 1.00 17.44 184 ALA E CA 1
ATOM 1201 C C . ALA A 1 184 ? 51.802 20.584 -22.401 1.00 17.92 184 ALA E C 1
ATOM 1202 O O . ALA A 1 184 ? 52.103 21.702 -21.906 1.00 18.47 184 ALA E O 1
ATOM 1204 N N . VAL A 1 185 ? 51.510 20.452 -23.690 1.00 17.70 185 VAL E N 1
ATOM 1205 C CA . VAL A 1 185 ? 51.459 21.662 -24.550 1.00 18.95 185 VAL E CA 1
ATOM 1206 C C . VAL A 1 185 ? 50.408 22.659 -24.014 1.00 20.93 185 VAL E C 1
ATOM 1207 O O . VAL A 1 185 ? 50.668 23.887 -23.917 1.00 19.26 185 VAL E O 1
ATOM 1211 N N . LEU A 1 186 ? 49.206 22.169 -23.725 1.00 20.07 186 LEU E N 1
ATOM 1212 C CA . LEU A 1 186 ? 48.145 23.091 -23.369 1.00 22.03 186 LEU E CA 1
ATOM 1213 C C . LEU A 1 186 ? 48.485 23.780 -22.014 1.00 25.76 186 LEU E C 1
ATOM 1214 O O . LEU A 1 186 ? 48.104 24.927 -21.823 1.00 24.43 186 LEU E O 1
ATOM 1219 N N . LYS A 1 187 ? 49.181 23.074 -21.091 1.00 27.49 187 LYS E N 1
ATOM 1220 C CA . LYS A 1 187 ? 49.578 23.680 -19.823 1.00 32.75 187 LYS E CA 1
ATOM 1221 C C . LYS A 1 187 ? 50.884 24.480 -19.930 1.00 33.87 187 LYS E C 1
ATOM 1222 O O . LYS A 1 187 ? 51.407 24.911 -18.913 1.00 35.46 187 LYS E O 1
ATOM 1228 N N . GLY A 1 188 ? 51.408 24.671 -21.133 1.00 34.66 188 GLY E N 1
ATOM 1229 C CA . GLY A 1 188 ? 52.678 25.329 -21.321 1.00 35.76 188 GLY E CA 1
ATOM 1230 C C . GLY A 1 188 ? 53.894 24.576 -20.786 1.00 36.42 188 GLY E C 1
ATOM 1231 O O . GLY A 1 188 ? 54.909 25.206 -20.525 1.00 37.71 188 GLY E O 1
ATOM 1232 N N . LYS A 1 189 ? 53.815 23.254 -20.612 1.00 35.74 189 LYS E N 1
ATOM 1233 C CA . LYS A 1 189 ? 54.959 22.468 -20.117 1.00 35.65 189 LYS E CA 1
ATOM 1234 C C . LYS A 1 189 ? 55.712 21.727 -21.221 1.00 34.46 189 LYS E C 1
ATOM 1235 O O . LYS A 1 189 ? 55.293 21.721 -22.381 1.00 33.35 189 LYS E O 1
ATOM 1241 N N . ASP A 1 190 ? 56.831 21.117 -20.839 1.00 33.60 190 ASP E N 1
ATOM 1242 C CA . ASP A 1 190 ? 57.666 20.338 -21.782 1.00 33.28 190 ASP E CA 1
ATOM 1243 C C . ASP A 1 190 ? 57.058 18.954 -22.098 1.00 30.69 190 ASP E C 1
ATOM 1244 O O . ASP A 1 190 ? 56.657 18.229 -21.193 1.00 30.41 190 ASP E O 1
ATOM 1249 N N . VAL A 1 191 ? 56.978 18.588 -23.371 1.00 28.69 191 VAL E N 1
ATOM 1250 C CA . VAL A 1 191 ? 56.518 17.250 -23.727 1.00 25.91 191 VAL E CA 1
ATOM 1251 C C . VAL A 1 191 ? 57.608 16.231 -23.288 1.00 27.66 191 VAL E C 1
ATOM 1252 O O . VAL A 1 191 ? 58.792 16.551 -23.353 1.00 26.45 191 VAL E O 1
ATOM 1256 N N . GLY A 1 192 ? 57.213 15.044 -22.816 1.00 27.66 192 GLY E N 1
ATOM 1257 C CA . GLY A 1 192 ? 58.193 14.017 -22.378 1.00 27.45 192 GLY E CA 1
ATOM 1258 C C . GLY A 1 192 ? 59.128 13.657 -23.550 1.00 28.87 192 GLY E C 1
ATOM 1259 O O . GLY A 1 192 ? 58.756 13.744 -24.756 1.00 28.28 192 GLY E O 1
ATOM 1260 N N . THR A 1 193 ? 60.348 13.257 -23.221 1.00 28.50 193 THR E N 1
ATOM 1261 C CA . THR A 1 193 ? 61.385 13.071 -24.236 1.00 30.01 193 THR E CA 1
ATOM 1262 C C . THR A 1 193 ? 61.336 11.656 -24.857 1.00 29.09 193 THR E 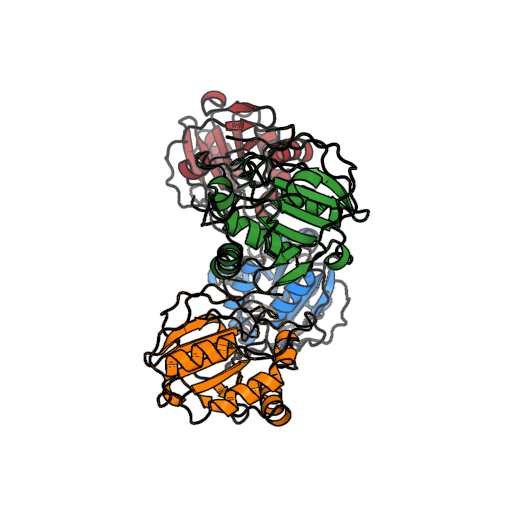C 1
ATOM 1263 O O . THR A 1 193 ? 61.888 11.448 -25.893 1.00 29.81 193 THR E O 1
ATOM 1267 N N . THR A 1 194 ? 60.650 10.709 -24.231 1.00 29.73 194 THR E N 1
ATOM 1268 C CA . THR A 1 194 ? 60.440 9.378 -24.826 1.00 29.84 194 THR E CA 1
ATOM 1269 C C . THR A 1 194 ? 59.320 9.477 -25.826 1.00 27.80 194 THR E C 1
ATOM 1270 O O . THR A 1 194 ? 58.128 9.614 -25.419 1.00 29.33 194 THR E O 1
ATOM 1274 N N . GLN A 1 195 ? 59.669 9.417 -27.111 1.00 23.26 195 GLN E N 1
ATOM 1275 C CA . GLN A 1 195 ? 58.644 9.387 -28.135 1.00 20.59 195 GLN E CA 1
ATOM 1276 C C . GLN A 1 195 ? 58.856 8.138 -28.979 1.00 19.79 195 GLN E C 1
ATOM 1277 O O . GLN A 1 195 ? 59.675 8.096 -29.906 1.00 19.20 195 GLN E O 1
ATOM 1283 N N . VAL A 1 196 ? 58.024 7.140 -28.740 1.00 18.24 196 VAL E N 1
ATOM 1284 C CA . VAL A 1 196 ? 58.139 5.897 -29.539 1.00 17.89 196 VAL E CA 1
ATOM 1285 C C . VAL A 1 196 ? 57.560 6.113 -30.922 1.00 17.66 196 VAL E C 1
ATOM 1286 O O . VAL A 1 196 ? 56.453 6.624 -31.040 1.00 19.61 196 VAL E O 1
ATOM 1290 N N . PRO A 1 197 ? 58.263 5.678 -31.967 1.00 17.55 197 PRO E N 1
ATOM 1291 C CA . PRO A 1 197 ? 57.751 5.875 -33.315 1.00 17.60 197 PRO E CA 1
ATOM 1292 C C . PRO A 1 197 ? 56.419 5.115 -33.534 1.00 18.44 197 PRO E C 1
ATOM 1293 O O . PRO A 1 197 ? 56.268 4.026 -32.997 1.00 16.41 197 PRO E O 1
ATOM 1297 N N . SER A 1 198 ? 55.483 5.662 -34.330 1.00 16.42 198 SER E N 1
ATOM 1298 C CA . SER A 1 198 ? 54.286 4.868 -34.588 1.00 17.92 198 SER E CA 1
ATOM 1299 C C . SER A 1 198 ? 54.666 3.835 -35.623 1.00 18.97 198 SER E C 1
ATOM 1300 O O . SER A 1 198 ? 55.685 3.956 -36.311 1.00 17.97 198 SER E O 1
ATOM 1303 N N . ILE A 1 199 ? 53.816 2.831 -35.745 1.00 20.68 199 ILE E N 1
ATOM 1304 C CA . ILE A 1 199 ? 53.954 1.773 -36.727 1.00 22.31 199 ILE E CA 1
ATOM 1305 C C . ILE A 1 199 ? 52.675 1.710 -37.466 1.00 20.46 199 ILE E C 1
ATOM 1306 O O . ILE A 1 199 ? 51.603 1.812 -36.851 1.00 20.30 199 ILE E O 1
ATOM 1311 N N . GLY A 1 200 ? 52.747 1.542 -38.779 1.00 18.78 200 GLY E N 1
ATOM 1312 C CA . GLY A 1 200 ? 51.501 1.218 -39.521 1.00 19.93 200 GLY E CA 1
ATOM 1313 C C . GLY A 1 200 ? 51.737 0.686 -40.924 1.00 20.18 200 GLY E C 1
ATOM 1314 O O . GLY A 1 200 ? 52.843 0.375 -41.286 1.00 18.11 200 GLY E O 1
ATOM 1315 N N . CYS A 1 201 ? 50.692 0.659 -41.740 1.00 20.76 201 CYS E N 1
ATOM 1316 C CA . CYS A 1 201 ? 50.837 0.424 -43.131 1.00 20.29 201 CYS E CA 1
ATOM 1317 C C . CYS A 1 201 ? 51.565 1.590 -43.767 1.00 20.92 201 CYS E C 1
ATOM 1318 O O . CYS A 1 201 ? 51.250 2.746 -43.447 1.00 19.30 201 CYS E O 1
ATOM 1321 N N . ASN A 1 202 ? 52.501 1.315 -44.688 1.00 20.63 202 ASN E N 1
ATOM 1322 C CA . ASN A 1 202 ? 53.089 2.421 -45.449 1.00 23.71 202 ASN E CA 1
ATOM 1323 C C . ASN A 1 202 ? 51.978 3.227 -46.113 1.00 23.01 202 ASN E C 1
ATOM 1324 O O . ASN A 1 202 ? 50.930 2.689 -46.531 1.00 20.90 202 ASN E O 1
ATOM 1329 N N . ILE A 1 203 ? 52.210 4.538 -46.186 1.00 22.82 203 ILE E N 1
ATOM 1330 C CA . ILE A 1 203 ? 51.479 5.396 -47.097 1.00 21.78 203 ILE E CA 1
ATOM 1331 C C . ILE A 1 203 ? 51.545 4.797 -48.490 1.00 23.39 203 ILE E C 1
ATOM 1332 O O . ILE A 1 203 ? 52.614 4.433 -49.005 1.00 21.63 203 ILE E O 1
ATOM 1337 N N . LYS A 1 204 ? 50.395 4.712 -49.147 1.00 23.85 204 LYS E N 1
ATOM 1338 C CA . LYS A 1 204 ? 50.398 4.107 -50.465 1.00 25.83 204 LYS E CA 1
ATOM 1339 C C . LYS A 1 204 ? 50.691 5.164 -51.526 1.00 25.43 204 LYS E C 1
ATOM 1340 O O . LYS A 1 204 ? 49.771 5.725 -52.112 1.00 23.25 204 LYS E O 1
ATOM 1346 N N . TRP A 1 205 ? 51.983 5.430 -51.730 1.00 26.24 205 TRP E N 1
ATOM 1347 C CA . TRP A 1 205 ? 52.469 6.398 -52.707 1.00 27.14 205 TRP E CA 1
ATOM 1348 C C . TRP A 1 205 ? 52.004 5.952 -54.105 1.00 29.02 205 TRP E C 1
ATOM 1349 O O . TRP A 1 205 ? 52.007 4.757 -54.409 1.00 28.34 205 TRP E O 1
ATOM 1360 N N . THR A 1 206 ? 51.545 6.901 -54.918 1.00 30.22 206 THR E N 1
ATOM 1361 C CA . THR A 1 206 ? 51.227 6.620 -56.333 1.00 32.79 206 THR E CA 1
ATOM 1362 C C . THR A 1 206 ? 52.544 6.222 -57.023 1.00 35.12 206 THR E C 1
ATOM 1363 O O . THR A 1 206 ? 53.584 6.800 -56.706 1.00 35.00 206 THR E O 1
ATOM 1367 N N . ALA A 1 207 ? 52.514 5.220 -57.926 1.00 39.40 207 ALA E N 1
ATOM 1368 C CA . ALA A 1 207 ? 53.735 4.792 -58.695 1.00 42.69 207 ALA E CA 1
ATOM 1369 C C . ALA A 1 207 ? 54.425 6.035 -59.237 1.00 44.58 207 ALA E C 1
ATOM 1370 O O . ALA A 1 207 ? 53.831 6.752 -60.039 1.00 46.25 207 ALA E O 1
ATOM 1371 N N . GLY A 1 208 ? 55.642 6.324 -58.764 1.00 46.33 208 GLY E N 1
ATOM 1372 C CA . GLY A 1 208 ? 56.262 7.666 -58.922 1.00 47.33 208 GLY E CA 1
ATOM 1373 C C . GLY A 1 208 ? 55.733 8.710 -57.930 1.00 48.55 208 GLY E C 1
ATOM 1374 O O . GLY A 1 208 ? 56.224 8.876 -56.798 1.00 48.72 208 GLY E O 1
ATOM 1375 N N . LYS B 1 26 ? 50.303 19.217 -2.403 1.00 43.60 26 LYS F N 1
ATOM 1376 C CA . LYS B 1 26 ? 49.551 18.239 -1.546 1.00 43.51 26 LYS F CA 1
ATOM 1377 C C . LYS B 1 26 ? 48.133 17.957 -2.104 1.00 43.14 26 LYS F C 1
ATOM 1378 O O . LYS B 1 26 ? 47.556 18.816 -2.777 1.00 43.65 26 LYS F O 1
ATOM 1380 N N . THR B 1 27 ? 47.597 16.760 -1.813 1.00 40.93 27 THR F N 1
ATOM 1381 C CA . THR B 1 27 ? 46.210 16.349 -2.096 1.00 39.34 27 THR F CA 1
ATOM 1382 C C . THR B 1 27 ? 45.715 15.609 -0.849 1.00 39.15 27 THR F C 1
ATOM 1383 O O . THR B 1 27 ? 46.484 14.929 -0.208 1.00 39.51 27 THR F O 1
ATOM 1387 N N . GLN B 1 28 ? 44.436 15.725 -0.531 1.00 39.16 28 GLN F N 1
ATOM 1388 C CA . GLN B 1 28 ? 43.816 15.097 0.631 1.00 38.69 28 GLN F CA 1
ATOM 1389 C C . GLN B 1 28 ? 43.074 13.791 0.208 1.00 38.74 28 GLN F C 1
ATOM 1390 O O . GLN B 1 28 ? 42.665 13.680 -0.940 1.00 38.23 28 GLN F O 1
ATOM 1396 N N . SER B 1 29 ? 42.836 12.843 1.116 1.00 37.87 29 SER F N 1
ATOM 1397 C CA . SER B 1 29 ? 42.000 11.698 0.766 1.00 37.63 29 SER F CA 1
ATOM 1398 C C . SER B 1 29 ? 40.558 12.118 0.577 1.00 37.23 29 SER F C 1
ATOM 1399 O O . SER B 1 29 ? 40.162 13.170 1.037 1.00 37.14 29 SER F O 1
ATOM 1402 N N . ASN B 1 30 ? 39.790 11.319 -0.143 1.00 35.91 30 ASN F N 1
ATOM 1403 C CA . ASN B 1 30 ? 38.361 11.561 -0.284 1.00 36.64 30 ASN F CA 1
ATOM 1404 C C . ASN B 1 30 ? 37.597 11.255 1.014 1.00 36.67 30 ASN F C 1
ATOM 1405 O O . ASN B 1 30 ? 38.090 10.510 1.861 1.00 36.41 30 ASN F O 1
ATOM 1410 N N . SER B 1 31 ? 36.400 11.829 1.150 1.00 37.88 31 SER F N 1
ATOM 1411 C CA . SER B 1 31 ? 35.505 11.483 2.243 1.00 39.15 31 SER F CA 1
ATOM 1412 C C . SER B 1 31 ? 34.760 10.266 1.788 1.00 38.03 31 SER F C 1
ATOM 1413 O O . SER B 1 31 ? 33.811 10.366 1.000 1.00 37.20 31 SER F O 1
ATOM 1416 N N . ILE B 1 32 ? 35.210 9.111 2.258 1.00 36.86 32 ILE F N 1
ATOM 1417 C CA . ILE B 1 32 ? 34.535 7.866 1.879 1.00 36.31 32 ILE F CA 1
ATOM 1418 C C . ILE B 1 32 ? 33.650 7.415 3.064 1.00 35.79 32 ILE F C 1
ATOM 1419 O O . ILE B 1 32 ? 34.071 7.480 4.207 1.00 36.87 32 ILE F O 1
ATOM 1424 N N . THR B 1 33 ? 32.464 6.922 2.764 1.00 34.96 33 THR F N 1
ATOM 1425 C CA . THR B 1 33 ? 31.461 6.607 3.757 1.00 35.03 33 THR F CA 1
ATOM 1426 C C . THR B 1 33 ? 31.868 5.379 4.547 1.00 34.15 33 THR F C 1
ATOM 1427 O O . THR B 1 33 ? 32.051 4.314 3.971 1.00 32.80 33 THR F O 1
ATOM 1431 N N . LEU B 1 34 ? 32.019 5.518 5.862 1.00 33.52 34 LEU F N 1
ATOM 1432 C CA . LEU B 1 34 ? 32.416 4.355 6.657 1.00 33.11 34 LEU F CA 1
ATOM 1433 C C . LEU B 1 34 ? 31.365 3.270 6.459 1.00 32.66 34 LEU F C 1
ATOM 1434 O O . LEU B 1 34 ? 30.185 3.572 6.212 1.00 32.76 34 LEU F O 1
ATOM 1439 N N . GLY B 1 35 ? 31.799 2.013 6.441 1.00 31.30 35 GLY F N 1
ATOM 1440 C CA . GLY B 1 35 ? 30.862 0.903 6.193 1.00 30.57 35 GLY F CA 1
ATOM 1441 C C . GLY B 1 35 ? 30.834 0.333 4.795 1.00 30.47 35 GLY F C 1
ATOM 1442 O O . GLY B 1 35 ? 30.273 -0.767 4.563 1.00 30.68 35 GLY F O 1
ATOM 1443 N N . THR B 1 36 ? 31.405 1.080 3.848 1.00 30.64 36 THR F N 1
ATOM 1444 C CA . THR B 1 36 ? 31.450 0.655 2.431 1.00 30.79 36 THR F CA 1
ATOM 1445 C C . THR B 1 36 ? 32.276 -0.646 2.316 1.00 28.72 36 THR F C 1
ATOM 1446 O O . THR B 1 36 ? 33.301 -0.756 2.934 1.00 28.86 36 THR F O 1
ATOM 1450 N N . ARG B 1 37 ? 31.818 -1.635 1.573 1.00 28.37 37 ARG F N 1
ATOM 1451 C CA . ARG B 1 37 ? 32.580 -2.880 1.414 1.00 28.69 37 ARG F CA 1
ATOM 1452 C C . ARG B 1 37 ? 33.919 -2.669 0.616 1.00 28.46 37 ARG F C 1
ATOM 1453 O O . ARG B 1 37 ? 34.044 -1.710 -0.147 1.00 27.24 37 ARG F O 1
ATOM 1461 N N . ALA B 1 38 ? 34.929 -3.510 0.921 1.00 26.97 38 ALA F N 1
ATOM 1462 C CA . ALA B 1 38 ? 36.205 -3.511 0.222 1.00 24.67 38 ALA F CA 1
ATOM 1463 C C . ALA B 1 38 ? 35.937 -4.106 -1.155 1.00 24.34 38 ALA F C 1
ATOM 1464 O O . ALA B 1 38 ? 35.378 -5.230 -1.263 1.00 22.87 38 ALA F O 1
ATOM 1466 N N . ALA B 1 39 ? 36.315 -3.386 -2.220 1.00 23.41 39 ALA F N 1
ATOM 1467 C CA . ALA B 1 39 ? 36.170 -3.944 -3.586 1.00 23.16 39 ALA F CA 1
ATOM 1468 C C . ALA B 1 39 ? 37.228 -5.039 -3.826 1.00 22.40 39 ALA F C 1
ATOM 1469 O O . ALA B 1 39 ? 38.417 -4.915 -3.423 1.00 21.81 39 ALA F O 1
ATOM 1471 N N . ASP B 1 40 ? 36.768 -6.131 -4.413 1.00 22.97 40 ASP F N 1
ATOM 1472 C CA . ASP B 1 40 ? 37.675 -7.189 -4.828 1.00 24.69 40 ASP F CA 1
ATOM 1473 C C . ASP B 1 40 ? 38.606 -6.705 -5.943 1.00 23.38 40 ASP F C 1
ATOM 1474 O O . ASP B 1 40 ? 38.302 -5.698 -6.624 1.00 23.77 40 ASP F O 1
ATOM 1479 N N . PHE B 1 41 ? 39.733 -7.390 -6.076 1.00 21.75 41 PHE F N 1
ATOM 1480 C CA . PHE B 1 41 ? 40.764 -7.000 -7.042 1.00 20.89 41 PHE F CA 1
ATOM 1481 C C . PHE B 1 41 ? 41.549 -8.206 -7.405 1.00 20.58 41 PHE F C 1
ATOM 1482 O O . PHE B 1 41 ? 41.451 -9.208 -6.663 1.00 20.38 41 PHE F O 1
ATOM 1490 N N . VAL B 1 42 ? 42.336 -8.110 -8.506 1.00 20.27 42 VAL F N 1
ATOM 1491 C CA . VAL B 1 42 ? 43.336 -9.133 -8.829 1.00 20.20 42 VAL F CA 1
ATOM 1492 C C . VAL B 1 42 ? 44.592 -8.351 -9.181 1.00 19.20 42 VAL F C 1
ATOM 1493 O O . VAL B 1 42 ? 44.529 -7.507 -10.058 1.00 18.66 42 VAL F O 1
ATOM 1497 N N . LEU B 1 43 ? 45.703 -8.591 -8.485 1.00 16.21 43 LEU F N 1
ATOM 1498 C CA . LEU B 1 43 ? 46.889 -7.752 -8.626 1.00 17.74 43 LEU F CA 1
ATOM 1499 C C . LEU B 1 43 ? 48.130 -8.578 -8.413 1.00 17.31 43 LEU F C 1
ATOM 1500 O O . LEU B 1 43 ? 48.171 -9.396 -7.499 1.00 18.18 43 LEU F O 1
ATOM 1505 N N . PRO B 1 44 ? 49.154 -8.331 -9.248 1.00 17.59 44 PRO F N 1
ATOM 1506 C CA . PRO B 1 44 ? 50.419 -9.050 -9.183 1.00 16.77 44 PRO F CA 1
ATOM 1507 C C . PRO B 1 44 ? 51.442 -8.401 -8.239 1.00 17.97 44 PRO F C 1
ATOM 1508 O O . PRO B 1 44 ? 51.524 -7.212 -8.175 1.00 16.64 44 PRO F O 1
ATOM 1512 N N . ASP B 1 45 ? 52.252 -9.213 -7.555 1.00 20.29 45 ASP F N 1
ATOM 1513 C CA . ASP B 1 45 ? 53.478 -8.712 -6.961 1.00 20.51 45 ASP F CA 1
ATOM 1514 C C . ASP B 1 45 ? 54.620 -8.787 -7.999 1.00 20.65 45 ASP F C 1
ATOM 1515 O O . ASP B 1 45 ? 54.395 -9.167 -9.156 1.00 20.31 45 ASP F O 1
ATOM 1520 N N . ALA B 1 46 ? 55.850 -8.520 -7.597 1.00 19.93 46 ALA F N 1
ATOM 1521 C CA . ALA B 1 46 ? 56.889 -8.391 -8.603 1.00 20.30 46 ALA F CA 1
ATOM 1522 C C . ALA B 1 46 ? 57.383 -9.745 -9.121 1.00 19.47 46 ALA F C 1
ATOM 1523 O O . ALA B 1 46 ? 58.106 -9.743 -10.070 1.00 21.42 46 ALA F O 1
ATOM 1525 N N . GLY B 1 47 ? 57.009 -10.860 -8.502 1.00 18.91 47 GLY F N 1
ATOM 1526 C CA . GLY B 1 47 ? 57.357 -12.205 -9.019 1.00 17.78 47 GLY F CA 1
ATOM 1527 C C . GLY B 1 47 ? 56.186 -12.660 -9.876 1.00 19.37 47 GLY F C 1
ATOM 1528 O O . GLY B 1 47 ? 56.231 -13.732 -10.425 1.00 18.17 47 GLY F O 1
ATOM 1529 N N . GLY B 1 48 ? 55.142 -11.826 -10.036 1.00 18.65 48 GLY F N 1
ATOM 1530 C CA . GLY B 1 48 ? 53.962 -12.277 -10.781 1.00 18.64 48 GLY F CA 1
ATOM 1531 C C . GLY B 1 48 ? 52.879 -13.043 -10.039 1.00 19.11 48 GLY F C 1
ATOM 1532 O O . GLY B 1 48 ? 51.885 -13.472 -10.709 1.00 18.14 48 GLY F O 1
ATOM 1533 N N . ASN B 1 49 ? 53.039 -13.246 -8.701 1.00 16.70 49 ASN F N 1
ATOM 1534 C CA . ASN B 1 49 ? 51.982 -13.946 -7.889 1.00 18.05 49 ASN F CA 1
ATOM 1535 C C . ASN B 1 49 ? 50.813 -13.006 -7.801 1.00 18.20 49 ASN F C 1
ATOM 1536 O O . ASN B 1 49 ? 51.038 -11.787 -7.611 1.00 18.06 49 ASN F O 1
ATOM 1541 N N . LEU B 1 50 ? 49.603 -13.549 -7.951 1.00 16.96 50 LEU F N 1
ATOM 1542 C CA . LEU B 1 50 ? 48.358 -12.788 -8.035 1.00 19.29 50 LEU F CA 1
ATOM 1543 C C . LEU B 1 50 ? 47.652 -12.866 -6.641 1.00 20.54 50 LEU F C 1
ATOM 1544 O O . LEU B 1 50 ? 47.622 -13.930 -6.049 1.00 18.40 50 LEU F O 1
ATOM 1549 N N . PHE B 1 51 ? 47.187 -11.715 -6.150 1.00 19.01 51 PHE F N 1
ATOM 1550 C CA . PHE B 1 51 ? 46.487 -11.577 -4.909 1.00 20.17 51 PHE F CA 1
ATOM 1551 C C . PHE B 1 51 ? 45.108 -11.032 -5.191 1.00 19.09 51 PHE F C 1
ATOM 1552 O O . PHE B 1 51 ? 44.903 -10.275 -6.159 1.00 17.34 51 PHE F O 1
ATOM 1560 N N . THR B 1 52 ? 44.155 -11.510 -4.399 1.00 19.28 52 THR F N 1
ATOM 1561 C CA . THR B 1 52 ? 42.791 -11.090 -4.385 1.00 21.08 52 THR F CA 1
ATOM 1562 C C . THR B 1 52 ? 42.429 -10.926 -2.887 1.00 21.70 52 THR F C 1
ATOM 1563 O O . THR B 1 52 ? 43.217 -11.270 -2.006 1.00 19.89 52 THR F O 1
ATOM 1567 N N . LEU B 1 53 ? 41.252 -10.392 -2.593 1.00 23.08 53 LEU F N 1
ATOM 1568 C CA . LEU B 1 53 ? 40.809 -10.321 -1.168 1.00 23.61 53 LEU F CA 1
ATOM 1569 C C . LEU B 1 53 ? 40.832 -11.687 -0.515 1.00 24.50 53 LEU F C 1
ATOM 1570 O O . LEU B 1 53 ? 41.106 -11.773 0.637 1.00 24.02 53 LEU F O 1
ATOM 1575 N N . ALA B 1 54 ? 40.536 -12.773 -1.263 1.00 25.76 54 ALA F N 1
ATOM 1576 C CA . ALA B 1 54 ? 40.516 -14.135 -0.686 1.00 26.70 54 ALA F CA 1
ATOM 1577 C C . ALA B 1 54 ? 41.882 -14.606 -0.157 1.00 27.86 54 ALA F C 1
ATOM 1578 O O . ALA B 1 54 ? 41.961 -15.445 0.742 1.00 27.71 54 ALA F O 1
ATOM 1580 N N . GLU B 1 55 ? 42.961 -14.040 -0.677 1.00 27.48 55 GLU F N 1
ATOM 1581 C CA . GLU B 1 55 ? 44.251 -14.266 -0.103 1.00 29.09 55 GLU F CA 1
ATOM 1582 C C . GLU B 1 55 ? 44.358 -13.807 1.363 1.00 29.56 55 GLU F C 1
ATOM 1583 O O . GLU B 1 55 ? 45.210 -14.324 2.096 1.00 29.46 55 GLU F O 1
ATOM 1589 N N . PHE B 1 56 ? 43.533 -12.832 1.791 1.00 27.48 56 PHE F N 1
ATOM 1590 C CA . PHE B 1 56 ? 43.634 -12.321 3.172 1.00 27.25 56 PHE F CA 1
ATOM 1591 C C . PHE B 1 56 ? 42.489 -12.707 4.107 1.00 26.59 56 PHE F C 1
ATOM 1592 O O . PHE B 1 56 ? 42.371 -12.131 5.188 1.00 27.14 56 PHE F O 1
ATOM 1600 N N . LYS B 1 57 ? 41.691 -13.690 3.712 1.00 27.52 57 LYS F N 1
ATOM 1601 C CA . LYS B 1 57 ? 40.399 -13.964 4.332 1.00 30.17 57 LYS F CA 1
ATOM 1602 C C . LYS B 1 57 ? 40.537 -14.493 5.754 1.00 31.19 57 LYS F C 1
ATOM 1603 O O . LYS B 1 57 ? 39.641 -14.289 6.565 1.00 30.96 57 LYS F O 1
ATOM 1609 N N . ASP B 1 58 ? 41.661 -15.129 6.063 1.00 32.77 58 ASP F N 1
ATOM 1610 C CA . ASP B 1 58 ? 41.919 -15.600 7.450 1.00 34.54 58 ASP F CA 1
ATOM 1611 C C . ASP B 1 58 ? 42.222 -14.500 8.486 1.00 33.93 58 ASP F C 1
ATOM 1612 O O . ASP B 1 58 ? 42.234 -14.754 9.691 1.00 34.42 58 ASP F O 1
ATOM 1617 N N . SER B 1 59 ? 42.487 -13.277 8.017 1.00 32.08 59 SER F N 1
ATOM 1618 C CA . SER B 1 59 ? 42.786 -12.198 8.923 1.00 30.77 59 SER F CA 1
ATOM 1619 C C . SER B 1 59 ? 41.553 -11.371 9.240 1.00 29.85 59 SER F C 1
ATOM 1620 O O . SER B 1 59 ? 40.871 -10.904 8.319 1.00 29.00 59 SER F O 1
ATOM 1623 N N . PRO B 1 60 ? 41.278 -11.157 10.533 1.00 28.95 60 PRO F N 1
ATOM 1624 C CA . PRO B 1 60 ? 40.133 -10.327 10.932 1.00 28.85 60 PRO F CA 1
ATOM 1625 C C . PRO B 1 60 ? 40.161 -8.883 10.427 1.00 26.63 60 PRO F C 1
ATOM 1626 O O . PRO B 1 60 ? 39.105 -8.332 10.107 1.00 26.47 60 PRO F O 1
ATOM 1630 N N . ALA B 1 61 ? 41.339 -8.247 10.452 1.00 25.14 61 ALA F N 1
ATOM 1631 C CA . ALA B 1 61 ? 41.488 -6.874 10.013 1.00 24.48 61 ALA F CA 1
ATOM 1632 C C . ALA B 1 61 ? 42.334 -6.863 8.736 1.00 24.54 61 ALA F C 1
ATOM 1633 O O . ALA B 1 61 ? 43.351 -7.588 8.663 1.00 25.17 61 ALA F O 1
ATOM 1635 N N . LEU B 1 62 ? 41.934 -6.037 7.771 1.00 23.08 62 LEU F N 1
ATOM 1636 C CA . LEU B 1 62 ? 42.698 -5.877 6.543 1.00 22.51 62 LEU F CA 1
ATOM 1637 C C . LEU B 1 62 ? 42.952 -4.390 6.287 1.00 22.50 62 LEU F C 1
ATOM 1638 O O . LEU B 1 62 ? 42.032 -3.579 6.199 1.00 21.02 62 LEU F O 1
ATOM 1643 N N . LEU B 1 63 ? 44.216 -4.071 6.150 1.00 21.61 63 LEU F N 1
ATOM 1644 C CA . LEU B 1 63 ? 44.623 -2.740 5.776 1.00 22.38 63 LEU F CA 1
ATOM 1645 C C . LEU B 1 63 ? 45.039 -2.714 4.288 1.00 22.16 63 LEU F C 1
ATOM 1646 O O . LEU B 1 63 ? 45.930 -3.465 3.865 1.00 22.48 63 LEU F O 1
ATOM 1651 N N . VAL B 1 64 ? 44.376 -1.872 3.509 1.00 21.75 64 VAL F N 1
ATOM 1652 C CA . VAL B 1 64 ? 44.740 -1.654 2.107 1.00 21.11 64 VAL F CA 1
ATOM 1653 C C . VAL B 1 64 ? 45.375 -0.281 2.020 1.00 20.47 64 VAL F C 1
ATOM 1654 O O . VAL B 1 64 ? 44.694 0.730 2.229 1.00 19.84 64 VAL F O 1
ATOM 1658 N N . ALA B 1 65 ? 46.654 -0.227 1.693 1.00 19.65 65 ALA F N 1
ATOM 1659 C CA . ALA B 1 65 ? 47.407 1.061 1.679 1.00 19.64 65 ALA F CA 1
ATOM 1660 C C . ALA B 1 65 ? 47.831 1.415 0.264 1.00 21.47 65 ALA F C 1
ATOM 1661 O O . ALA B 1 65 ? 48.527 0.588 -0.329 1.00 20.60 65 ALA F O 1
ATOM 1663 N N . PHE B 1 66 ? 47.462 2.601 -0.272 1.00 19.30 66 PHE F N 1
ATOM 1664 C CA . PHE B 1 66 ? 47.965 3.042 -1.593 1.00 20.21 66 PHE F CA 1
ATOM 1665 C C . PHE B 1 66 ? 49.198 3.884 -1.362 1.00 20.77 66 PHE F C 1
ATOM 1666 O O . PHE B 1 66 ? 49.124 4.919 -0.660 1.00 21.91 66 PHE F O 1
ATOM 1674 N N . ILE B 1 67 ? 50.342 3.427 -1.860 1.00 20.40 67 ILE F N 1
ATOM 1675 C CA . ILE B 1 67 ? 51.650 4.088 -1.616 1.00 20.49 67 ILE F CA 1
ATOM 1676 C C . ILE B 1 67 ? 52.434 4.350 -2.892 1.00 22.68 67 ILE F C 1
ATOM 1677 O O . ILE B 1 67 ? 51.874 4.206 -4.024 1.00 23.32 67 ILE F O 1
ATOM 1682 N N . SER B 1 68 ? 53.703 4.765 -2.735 1.00 23.01 68 SER F N 1
ATOM 1683 C CA . SER B 1 68 ? 54.530 5.162 -3.837 1.00 22.54 68 SER F CA 1
ATOM 1684 C C . SER B 1 68 ? 55.950 4.821 -3.462 1.00 24.10 68 SER F C 1
ATOM 1685 O O . SER B 1 68 ? 56.262 4.534 -2.302 1.00 25.30 68 SER F O 1
ATOM 1688 N N . ASN B 1 69 ? 56.840 4.785 -4.419 1.00 23.54 69 ASN F N 1
ATOM 1689 C CA . ASN B 1 69 ? 58.238 4.578 -4.069 1.00 26.33 69 ASN F CA 1
ATOM 1690 C C . ASN B 1 69 ? 59.019 5.897 -3.918 1.00 28.31 69 ASN F C 1
ATOM 1691 O O . ASN B 1 69 ? 60.188 5.879 -3.610 1.00 29.45 69 ASN F O 1
ATOM 1696 N N . ARG B 1 70 ? 58.370 7.021 -4.179 1.00 30.65 70 ARG F N 1
ATOM 1697 C CA . ARG B 1 70 ? 59.047 8.308 -4.350 1.00 34.50 70 ARG F CA 1
ATOM 1698 C C . ARG B 1 70 ? 58.364 9.463 -3.594 1.00 33.96 70 ARG F C 1
ATOM 1699 O O . ARG B 1 70 ? 59.050 10.379 -3.173 1.00 35.46 70 ARG F O 1
ATOM 1707 N N . CYS B 1 71 ? 57.042 9.434 -3.429 1.00 33.34 71 CYS F N 1
ATOM 1708 C CA . CYS B 1 71 ? 56.334 10.507 -2.710 1.00 33.86 71 CYS F CA 1
ATOM 1709 C C . CYS B 1 71 ? 56.977 10.803 -1.330 1.00 33.51 71 CYS F C 1
ATOM 1710 O O . CYS B 1 71 ? 57.102 9.886 -0.506 1.00 32.62 71 CYS F O 1
ATOM 1713 N N . PRO B 1 72 ? 57.375 12.078 -1.067 1.00 33.26 72 PRO F N 1
ATOM 1714 C CA . PRO B 1 72 ? 57.954 12.386 0.262 1.00 33.36 72 PRO F CA 1
ATOM 1715 C C . PRO B 1 72 ? 57.069 11.993 1.434 1.00 32.40 72 PRO F C 1
ATOM 1716 O O . PRO B 1 72 ? 57.597 11.574 2.463 1.00 34.04 72 PRO F O 1
ATOM 1720 N N . PHE B 1 73 ? 55.754 12.152 1.306 1.00 31.97 73 PHE F N 1
ATOM 1721 C CA . PHE B 1 73 ? 54.833 11.756 2.382 1.00 32.63 73 PHE F CA 1
ATOM 1722 C C . PHE B 1 73 ? 54.949 10.270 2.704 1.00 32.39 73 PHE F C 1
ATOM 1723 O O . PHE B 1 73 ? 54.732 9.864 3.842 1.00 31.91 73 PHE F O 1
ATOM 1731 N N . VAL B 1 74 ? 55.260 9.452 1.697 1.00 30.94 74 VAL F N 1
ATOM 1732 C CA . VAL B 1 74 ? 55.411 8.062 1.978 1.00 29.02 74 VAL F CA 1
ATOM 1733 C C . VAL B 1 74 ? 56.827 7.813 2.499 1.00 30.12 74 VAL F C 1
ATOM 1734 O O . VAL B 1 74 ? 57.009 7.015 3.424 1.00 28.60 74 VAL F O 1
ATOM 1738 N N . VAL B 1 75 ? 57.830 8.423 1.855 1.00 31.04 75 VAL F N 1
ATOM 1739 C CA . VAL B 1 75 ? 59.216 8.269 2.298 1.00 32.94 75 VAL F CA 1
ATOM 1740 C C . VAL B 1 75 ? 59.302 8.571 3.814 1.00 33.58 75 VAL F C 1
ATOM 1741 O O . VAL B 1 75 ? 60.014 7.887 4.541 1.00 33.38 75 VAL F O 1
ATOM 1745 N N . LEU B 1 76 ? 58.567 9.576 4.278 1.00 33.01 76 LEU F N 1
ATOM 1746 C CA . LEU B 1 76 ? 58.633 9.928 5.699 1.00 33.97 76 LEU F CA 1
ATOM 1747 C C . LEU B 1 76 ? 58.251 8.746 6.603 1.00 34.53 76 LEU F C 1
ATOM 1748 O O . LEU B 1 76 ? 58.840 8.560 7.691 1.00 34.98 76 LEU F O 1
ATOM 1753 N N . ILE B 1 77 ? 57.317 7.909 6.141 1.00 34.10 77 ILE F N 1
ATOM 1754 C CA . ILE B 1 77 ? 56.754 6.847 6.982 1.00 33.01 77 ILE F CA 1
ATOM 1755 C C . ILE B 1 77 ? 57.145 5.465 6.563 1.00 33.30 77 ILE F C 1
ATOM 1756 O O . ILE B 1 77 ? 56.640 4.515 7.144 1.00 34.36 77 ILE F O 1
ATOM 1761 N N . ARG B 1 78 ? 58.024 5.312 5.577 1.00 32.63 78 ARG F N 1
ATOM 1762 C CA . ARG B 1 78 ? 58.300 3.963 5.074 1.00 34.22 78 ARG F CA 1
ATOM 1763 C C . ARG B 1 78 ? 58.734 3.036 6.193 1.00 34.66 78 ARG F C 1
ATOM 1764 O O . ARG B 1 78 ? 58.184 1.954 6.370 1.00 32.50 78 ARG F O 1
ATOM 1772 N N . GLU B 1 79 ? 59.806 3.469 6.854 1.00 35.01 79 GLU F N 1
ATOM 1773 C CA . GLU B 1 79 ? 60.453 2.787 7.949 1.00 36.76 79 GLU F CA 1
ATOM 1774 C C . GLU B 1 79 ? 59.415 2.337 8.958 1.00 34.57 79 GLU F C 1
ATOM 1775 O O . GLU B 1 79 ? 59.314 1.162 9.246 1.00 34.57 79 GLU F O 1
ATOM 1781 N N . ALA B 1 80 ? 58.623 3.289 9.445 1.00 33.01 80 ALA F N 1
ATOM 1782 C CA . ALA B 1 80 ? 57.550 3.064 10.403 1.00 32.25 80 ALA F CA 1
ATOM 1783 C C . ALA B 1 80 ? 56.407 2.167 9.884 1.00 32.23 80 ALA F C 1
ATOM 1784 O O . ALA B 1 80 ? 55.775 1.406 10.644 1.00 30.51 80 ALA F O 1
ATOM 1786 N N . LEU B 1 81 ? 56.141 2.236 8.573 1.00 31.96 81 LEU F N 1
ATOM 1787 C CA . LEU B 1 81 ? 55.143 1.340 7.979 1.00 31.10 81 LEU F CA 1
ATOM 1788 C C . LEU B 1 81 ? 55.613 -0.096 8.051 1.00 29.94 81 LEU F C 1
ATOM 1789 O O . LEU B 1 81 ? 54.841 -0.981 8.419 1.00 29.25 81 LEU F O 1
ATOM 1794 N N . ALA B 1 82 ? 56.872 -0.324 7.705 1.00 29.53 82 ALA F N 1
ATOM 1795 C CA . ALA B 1 82 ? 57.444 -1.677 7.714 1.00 31.20 82 ALA F CA 1
ATOM 1796 C C . ALA B 1 82 ? 57.379 -2.285 9.157 1.00 32.42 82 ALA F C 1
ATOM 1797 O O . ALA B 1 82 ? 57.015 -3.442 9.337 1.00 32.46 82 ALA F O 1
ATOM 1799 N N . LYS B 1 83 ? 57.649 -1.446 10.157 1.00 32.83 83 LYS F N 1
ATOM 1800 C CA . LYS B 1 83 ? 57.591 -1.831 11.576 1.00 34.41 83 LYS F CA 1
ATOM 1801 C C . LYS B 1 83 ? 56.195 -2.116 12.032 1.00 32.71 83 LYS F C 1
ATOM 1802 O O . LYS B 1 83 ? 55.972 -3.092 12.706 1.00 33.73 83 LYS F O 1
ATOM 1808 N N . PHE B 1 84 ? 55.266 -1.233 11.692 1.00 31.95 84 PHE F N 1
ATOM 1809 C CA . PHE B 1 84 ? 53.851 -1.347 12.062 1.00 30.47 84 PHE F CA 1
ATOM 1810 C C . PHE B 1 84 ? 53.265 -2.638 11.493 1.00 30.35 84 PHE F C 1
ATOM 1811 O O . PHE B 1 84 ? 52.608 -3.406 12.202 1.00 30.89 84 PHE F O 1
ATOM 1819 N N . ALA B 1 85 ? 53.533 -2.918 10.228 1.00 28.65 85 ALA F N 1
ATOM 1820 C CA . ALA B 1 85 ? 53.088 -4.208 9.643 1.00 29.59 85 ALA F CA 1
ATOM 1821 C C . ALA B 1 85 ? 53.649 -5.427 10.376 1.00 29.70 85 ALA F C 1
ATOM 1822 O O . ALA B 1 85 ? 52.929 -6.391 10.663 1.00 27.92 85 ALA F O 1
ATOM 1824 N N . GLY B 1 86 ? 54.956 -5.384 10.625 1.00 31.01 86 GLY F N 1
ATOM 1825 C CA . GLY B 1 86 ? 55.625 -6.443 11.360 1.00 32.72 86 GLY F CA 1
ATOM 1826 C C . GLY B 1 86 ? 55.053 -6.610 12.774 1.00 34.18 86 GLY F C 1
ATOM 1827 O O . GLY B 1 86 ? 54.846 -7.740 13.219 1.00 34.26 86 GLY F O 1
ATOM 1828 N N . ASP B 1 87 ? 54.795 -5.501 13.468 1.00 34.99 87 ASP F N 1
ATOM 1829 C CA . ASP B 1 87 ? 54.230 -5.549 14.818 1.00 36.67 87 ASP F CA 1
ATOM 1830 C C . ASP B 1 87 ? 52.921 -6.325 14.877 1.00 37.18 87 ASP F C 1
ATOM 1831 O O . ASP B 1 87 ? 52.673 -6.996 15.883 1.00 37.83 87 ASP F O 1
ATOM 1836 N N . TYR B 1 88 ? 52.104 -6.249 13.823 1.00 37.48 88 TYR F N 1
ATOM 1837 C CA . TYR B 1 88 ? 50.786 -6.896 13.822 1.00 38.18 88 TYR F CA 1
ATOM 1838 C C . TYR B 1 88 ? 50.656 -8.177 13.020 1.00 37.82 88 TYR F C 1
ATOM 1839 O O . TYR B 1 88 ? 49.576 -8.785 12.951 1.00 34.89 88 TYR F O 1
ATOM 1848 N N . ALA B 1 89 ? 51.762 -8.567 12.399 1.00 39.08 89 ALA F N 1
ATOM 1849 C CA . ALA B 1 89 ? 51.798 -9.771 11.596 1.00 41.00 89 ALA F CA 1
ATOM 1850 C C . ALA B 1 89 ? 51.672 -10.921 12.567 1.00 42.44 89 ALA F C 1
ATOM 1851 O O . ALA B 1 89 ? 52.359 -10.952 13.631 1.00 42.37 89 ALA F O 1
ATOM 1853 N N . GLY B 1 90 ? 50.783 -11.843 12.206 1.00 43.35 90 GLY F N 1
ATOM 1854 C CA . GLY B 1 90 ? 50.402 -12.920 13.089 1.00 44.03 90 GLY F CA 1
ATOM 1855 C C . GLY B 1 90 ? 49.449 -12.519 14.211 1.00 44.34 90 GLY F C 1
ATOM 1856 O O . GLY B 1 90 ? 48.877 -13.401 14.847 1.00 45.57 90 GLY F O 1
ATOM 1857 N N . GLN B 1 91 ? 49.275 -11.227 14.490 1.00 43.27 91 GLN F N 1
ATOM 1858 C CA . GLN B 1 91 ? 48.261 -10.776 15.479 1.00 42.49 91 GLN F CA 1
ATOM 1859 C C . GLN B 1 91 ? 46.866 -10.610 14.872 1.00 40.34 91 GLN F C 1
ATOM 1860 O O . GLN B 1 91 ? 45.924 -10.177 15.545 1.00 40.08 91 GLN F O 1
ATOM 1866 N N . GLY B 1 92 ? 46.735 -10.924 13.590 1.00 37.90 92 GLY F N 1
ATOM 1867 C CA . GLY B 1 92 ? 45.453 -10.817 12.897 1.00 34.78 92 GLY F CA 1
ATOM 1868 C C . GLY B 1 92 ? 45.256 -9.637 11.943 1.00 32.58 92 GLY F C 1
ATOM 1869 O O . GLY B 1 92 ? 44.197 -9.506 11.344 1.00 32.94 92 GLY F O 1
ATOM 1870 N N . LEU B 1 93 ? 46.240 -8.764 11.798 1.00 30.04 93 LEU F N 1
ATOM 1871 C CA . LEU B 1 93 ? 46.138 -7.745 10.758 1.00 29.08 93 LEU F CA 1
ATOM 1872 C C . LEU B 1 93 ? 46.813 -8.228 9.428 1.00 28.95 93 LEU F C 1
ATOM 1873 O O . LEU B 1 93 ? 48.033 -8.524 9.415 1.00 28.86 93 LEU F O 1
ATOM 1878 N N . ALA B 1 94 ? 46.047 -8.298 8.335 1.00 27.64 94 ALA F N 1
ATOM 1879 C CA . ALA B 1 94 ? 46.679 -8.442 6.998 1.00 26.79 94 ALA F CA 1
ATOM 1880 C C . ALA B 1 94 ? 46.937 -7.054 6.401 1.00 26.63 94 ALA F C 1
ATOM 1881 O O . ALA B 1 94 ? 46.100 -6.175 6.522 1.00 27.36 94 ALA F O 1
ATOM 1883 N N . VAL B 1 95 ? 48.089 -6.827 5.790 1.00 24.66 95 VAL F N 1
ATOM 1884 C CA . VAL B 1 95 ? 48.330 -5.562 5.120 1.00 23.37 95 VAL F CA 1
ATOM 1885 C C . VAL B 1 95 ? 48.574 -5.871 3.658 1.00 23.21 95 VAL F C 1
ATOM 1886 O O . VAL B 1 95 ? 49.261 -6.845 3.340 1.00 22.28 95 VAL F O 1
ATOM 1890 N N . VAL B 1 96 ? 48.015 -5.058 2.762 1.00 21.31 96 VAL F N 1
ATOM 1891 C CA . VAL B 1 96 ? 48.377 -5.170 1.339 1.00 20.69 96 VAL F CA 1
ATOM 1892 C C . VAL B 1 96 ? 48.612 -3.753 0.867 1.00 19.36 96 VAL F C 1
ATOM 1893 O O . VAL B 1 96 ? 47.769 -2.857 1.098 1.00 19.32 96 VAL F O 1
ATOM 1897 N N . ALA B 1 97 ? 49.790 -3.520 0.302 1.00 18.17 97 ALA F N 1
ATOM 1898 C CA . ALA B 1 97 ? 50.102 -2.189 -0.231 1.00 17.87 97 ALA F CA 1
ATOM 1899 C C . ALA B 1 97 ? 49.978 -2.225 -1.762 1.00 18.30 97 ALA F C 1
ATOM 1900 O O . ALA B 1 97 ? 50.327 -3.248 -2.428 1.00 17.76 97 ALA F O 1
ATOM 1902 N N . ILE B 1 98 ? 49.479 -1.141 -2.338 1.00 17.94 98 ILE F N 1
ATOM 1903 C CA . ILE B 1 98 ? 49.238 -1.096 -3.775 1.00 16.95 98 ILE F CA 1
ATOM 1904 C C . ILE B 1 98 ? 49.912 0.180 -4.315 1.00 17.41 98 ILE F C 1
ATOM 1905 O O . ILE B 1 98 ? 49.751 1.251 -3.735 1.00 16.37 98 ILE F O 1
ATOM 1910 N N . ASN B 1 99 ? 50.711 0.046 -5.366 1.00 15.92 99 ASN F N 1
ATOM 1911 C CA . ASN B 1 99 ? 51.255 1.196 -6.054 1.00 17.82 99 ASN F CA 1
ATOM 1912 C C . ASN B 1 99 ? 50.430 1.411 -7.391 1.00 18.65 99 ASN F C 1
ATOM 1913 O O . ASN B 1 99 ? 50.545 0.622 -8.352 1.00 18.18 99 ASN F O 1
ATOM 1918 N N . SER B 1 100 ? 49.645 2.461 -7.470 1.00 18.61 100 SER F N 1
ATOM 1919 C CA . SER B 1 100 ? 48.816 2.691 -8.658 1.00 19.04 100 SER F CA 1
ATOM 1920 C C . SER B 1 100 ? 49.398 3.764 -9.568 1.00 19.94 100 SER F C 1
ATOM 1921 O O . SER B 1 100 ? 48.757 4.098 -10.528 1.00 21.88 100 SER F O 1
ATOM 1924 N N . ASN B 1 101 ? 50.616 4.239 -9.291 1.00 18.40 101 ASN F N 1
ATOM 1925 C CA . ASN B 1 101 ? 51.148 5.423 -9.950 1.00 19.00 101 ASN F CA 1
ATOM 1926 C C . ASN B 1 101 ? 51.617 5.056 -11.415 1.00 19.55 101 ASN F C 1
ATOM 1927 O O . ASN B 1 101 ? 52.129 3.960 -11.660 1.00 17.86 101 ASN F O 1
ATOM 1932 N N . ASP B 1 102 ? 51.354 5.948 -12.362 1.00 21.05 102 ASP F N 1
ATOM 1933 C CA . ASP B 1 102 ? 51.709 5.748 -13.772 1.00 23.26 102 ASP F CA 1
ATOM 1934 C C . ASP B 1 102 ? 53.218 5.580 -13.908 1.00 24.90 102 ASP F C 1
ATOM 1935 O O . ASP B 1 102 ? 53.964 6.524 -13.659 1.00 24.61 102 ASP F O 1
ATOM 1940 N N . ALA B 1 103 ? 53.685 4.394 -14.285 1.00 25.18 103 ALA F N 1
ATOM 1941 C CA . ALA B 1 103 ? 55.148 4.193 -14.268 1.00 27.10 103 ALA F CA 1
ATOM 1942 C C . ALA B 1 103 ? 55.857 4.642 -15.563 1.00 27.74 103 ALA F C 1
ATOM 1943 O O . ALA B 1 103 ? 57.068 4.614 -15.625 1.00 29.72 103 ALA F O 1
ATOM 1945 N N . GLN B 1 104 ? 55.109 5.046 -16.571 1.00 28.50 104 GLN F N 1
ATOM 1946 C CA . GLN B 1 104 ? 55.682 5.636 -17.776 1.00 31.19 104 GLN F CA 1
ATOM 1947 C C . GLN B 1 104 ? 56.067 7.074 -17.434 1.00 30.28 104 GLN F C 1
ATOM 1948 O O . GLN B 1 104 ? 57.174 7.489 -17.700 1.00 29.33 104 GLN F O 1
ATOM 1954 N N . ALA B 1 105 ? 55.154 7.800 -16.779 1.00 29.95 105 ALA F N 1
ATOM 1955 C CA . ALA B 1 105 ? 55.456 9.155 -16.268 1.00 28.77 105 ALA F CA 1
ATOM 1956 C C . ALA B 1 105 ? 56.421 9.140 -15.108 1.00 28.45 105 ALA F C 1
ATOM 1957 O O . ALA B 1 105 ? 57.231 10.076 -14.977 1.00 29.15 105 ALA F O 1
ATOM 1959 N N . PHE B 1 106 ? 56.340 8.119 -14.248 1.00 26.23 106 PHE F N 1
ATOM 1960 C CA . PHE B 1 106 ? 57.229 8.025 -13.095 1.00 25.34 106 PHE F CA 1
ATOM 1961 C C . PHE B 1 106 ? 57.896 6.679 -12.958 1.00 24.09 106 PHE F C 1
ATOM 1962 O O . PHE B 1 106 ? 57.384 5.805 -12.246 1.00 20.90 106 PHE F O 1
ATOM 1970 N N . PRO B 1 107 ? 59.060 6.512 -13.616 1.00 24.84 107 PRO F N 1
ATOM 1971 C CA . PRO B 1 107 ? 59.809 5.224 -13.623 1.00 25.06 107 PRO F CA 1
ATOM 1972 C C . PRO B 1 107 ? 60.193 4.673 -12.271 1.00 24.23 107 PRO F C 1
ATOM 1973 O O . PRO B 1 107 ? 60.542 3.510 -12.194 1.00 23.97 107 PRO F O 1
ATOM 1977 N N . GLU B 1 108 ? 60.194 5.485 -11.218 1.00 24.18 108 GLU F N 1
ATOM 1978 C CA . GLU B 1 108 ? 60.507 4.931 -9.868 1.00 24.71 108 GLU F CA 1
ATOM 1979 C C . GLU B 1 108 ? 59.361 4.021 -9.420 1.00 23.13 108 GLU F C 1
ATOM 1980 O O . GLU B 1 108 ? 59.442 3.447 -8.371 1.00 22.71 108 GLU F O 1
ATOM 1986 N N . GLU B 1 109 ? 58.242 4.007 -10.170 1.00 22.46 109 GLU F N 1
ATOM 1987 C CA . GLU B 1 109 ? 56.989 3.300 -9.757 1.00 21.50 109 GLU F CA 1
ATOM 1988 C C . GLU B 1 109 ? 56.717 2.012 -10.521 1.00 21.04 109 GLU F C 1
ATOM 1989 O O . GLU B 1 109 ? 55.624 1.455 -10.452 1.00 21.96 109 GLU F O 1
ATOM 1995 N N . THR B 1 110 ? 57.667 1.558 -11.320 1.00 20.94 110 THR F N 1
ATOM 1996 C CA . THR B 1 110 ? 57.458 0.312 -12.075 1.00 19.87 110 THR F CA 1
ATOM 1997 C C . THR B 1 110 ? 57.264 -0.817 -11.097 1.00 18.91 110 THR F C 1
ATOM 1998 O O . THR B 1 110 ? 57.629 -0.731 -9.909 1.00 19.77 110 THR F O 1
ATOM 2002 N N . LEU B 1 111 ? 56.740 -1.911 -11.618 1.00 18.48 111 LEU F N 1
ATOM 2003 C CA . LEU B 1 111 ? 56.624 -3.154 -10.866 1.00 17.42 111 LEU F CA 1
ATOM 2004 C C . LEU B 1 111 ? 58.002 -3.649 -10.370 1.00 18.83 111 LEU F C 1
ATOM 2005 O O . LEU B 1 111 ? 58.173 -4.020 -9.186 1.00 18.33 111 LEU F O 1
ATOM 2010 N N . GLU B 1 112 ? 59.000 -3.635 -11.237 1.00 20.33 112 GLU F N 1
ATOM 2011 C CA . GLU B 1 112 ? 60.350 -4.016 -10.784 1.00 22.33 112 GLU F CA 1
ATOM 2012 C C . GLU B 1 112 ? 60.857 -3.159 -9.587 1.00 22.00 112 GLU F C 1
ATOM 2013 O O . GLU B 1 112 ? 61.411 -3.708 -8.621 1.00 21.35 112 GLU F O 1
ATOM 2019 N N . ARG B 1 113 ? 60.623 -1.845 -9.609 1.00 22.42 113 ARG F N 1
ATOM 2020 C CA . ARG B 1 113 ? 60.988 -0.986 -8.480 1.00 22.41 113 ARG F CA 1
ATOM 2021 C C . ARG B 1 113 ? 60.138 -1.250 -7.167 1.00 22.94 113 ARG F C 1
ATOM 2022 O O . ARG B 1 113 ? 60.621 -1.108 -6.025 1.00 21.02 113 ARG F O 1
ATOM 2030 N N . VAL B 1 114 ? 58.890 -1.670 -7.346 1.00 21.12 114 VAL F N 1
ATOM 2031 C CA . VAL B 1 114 ? 58.021 -2.112 -6.228 1.00 20.08 114 VAL F CA 1
ATOM 2032 C C . VAL B 1 114 ? 58.662 -3.313 -5.582 1.00 19.98 114 VAL F C 1
ATOM 2033 O O . VAL B 1 114 ? 58.774 -3.383 -4.368 1.00 19.58 114 VAL F O 1
ATOM 2037 N N . GLY B 1 115 ? 59.125 -4.246 -6.382 1.00 19.86 115 GLY F N 1
ATOM 2038 C CA . GLY B 1 115 ? 59.875 -5.398 -5.805 1.00 22.22 115 GLY F CA 1
ATOM 2039 C C . GLY B 1 115 ? 61.205 -5.016 -5.164 1.00 24.12 115 GLY F C 1
ATOM 2040 O O . GLY B 1 115 ? 61.575 -5.565 -4.115 1.00 26.08 115 GLY F O 1
ATOM 2041 N N . ALA B 1 116 ? 61.941 -4.094 -5.772 1.00 24.58 116 ALA F N 1
ATOM 2042 C CA . ALA B 1 116 ? 63.171 -3.582 -5.121 1.00 26.41 116 ALA F CA 1
ATOM 2043 C C . ALA B 1 116 ? 62.851 -2.848 -3.771 1.00 26.31 116 ALA F C 1
ATOM 2044 O O . ALA B 1 116 ? 63.606 -2.937 -2.792 1.00 25.28 116 ALA F O 1
ATOM 2046 N N . GLU B 1 117 ? 61.702 -2.168 -3.730 1.00 25.67 117 GLU F N 1
ATOM 2047 C CA . GLU B 1 117 ? 61.274 -1.441 -2.556 1.00 25.31 117 GLU F CA 1
ATOM 2048 C C . GLU B 1 117 ? 61.103 -2.409 -1.353 1.00 26.75 117 GLU F C 1
ATOM 2049 O O . GLU B 1 117 ? 61.578 -2.145 -0.250 1.00 24.31 117 GLU F O 1
ATOM 2055 N N . VAL B 1 118 ? 60.395 -3.510 -1.586 1.00 26.34 118 VAL F N 1
ATOM 2056 C CA . VAL B 1 118 ? 60.199 -4.517 -0.597 1.00 26.48 118 VAL F CA 1
ATOM 2057 C C . VAL B 1 118 ? 61.529 -4.942 0.043 1.00 28.35 118 VAL F C 1
ATOM 2058 O O . VAL B 1 118 ? 61.621 -4.988 1.271 1.00 27.25 118 VAL F O 1
ATOM 2062 N N . LYS B 1 119 ? 62.508 -5.318 -0.790 1.00 28.86 119 LYS F N 1
ATOM 2063 C CA . LYS B 1 119 ? 63.806 -5.748 -0.285 1.00 30.85 119 LYS F CA 1
ATOM 2064 C C . LYS B 1 119 ? 64.578 -4.630 0.450 1.00 32.19 119 LYS F C 1
ATOM 2065 O O . LYS B 1 119 ? 65.224 -4.895 1.463 1.00 33.86 119 LYS F O 1
ATOM 2071 N N . ALA B 1 120 ? 64.497 -3.387 -0.026 1.00 31.97 120 ALA F N 1
ATOM 2072 C CA . ALA B 1 120 ? 65.326 -2.286 0.509 1.00 30.78 120 ALA F CA 1
ATOM 2073 C C . ALA B 1 120 ? 64.749 -1.729 1.816 1.00 31.59 120 ALA F C 1
ATOM 2074 O O . ALA B 1 120 ? 65.496 -1.240 2.679 1.00 30.37 120 ALA F O 1
ATOM 2076 N N . TYR B 1 121 ? 63.421 -1.808 1.970 1.00 30.57 121 TYR F N 1
ATOM 2077 C CA . TYR B 1 121 ? 62.808 -1.281 3.145 1.00 31.18 121 TYR F CA 1
ATOM 2078 C C . TYR B 1 121 ? 62.189 -2.310 4.069 1.00 31.24 121 TYR F C 1
ATOM 2079 O O . TYR B 1 121 ? 61.574 -1.949 5.041 1.00 31.39 121 TYR F O 1
ATOM 2088 N N . GLY B 1 122 ? 62.387 -3.593 3.749 1.00 30.83 122 GLY F N 1
ATOM 2089 C CA . GLY B 1 122 ? 61.973 -4.699 4.603 1.00 31.50 122 GLY F CA 1
ATOM 2090 C C . GLY B 1 122 ? 60.470 -4.879 4.780 1.00 32.51 122 GLY F C 1
ATOM 2091 O O . GLY B 1 122 ? 60.007 -5.330 5.817 1.00 34.28 122 GLY F O 1
ATOM 2092 N N . TYR B 1 123 ? 59.699 -4.537 3.765 1.00 31.30 123 TYR F N 1
ATOM 2093 C CA . TYR B 1 123 ? 58.241 -4.697 3.798 1.00 30.59 123 TYR F CA 1
ATOM 2094 C C . TYR B 1 123 ? 57.868 -6.152 4.009 1.00 29.02 123 TYR F C 1
ATOM 2095 O O . TYR B 1 123 ? 58.276 -6.982 3.255 1.00 29.05 123 TYR F O 1
ATOM 2104 N N . GLY B 1 124 ? 57.115 -6.470 5.048 1.00 28.62 124 GLY F N 1
ATOM 2105 C CA . GLY B 1 124 ? 56.808 -7.891 5.329 1.00 28.88 124 GLY F CA 1
ATOM 2106 C C . GLY B 1 124 ? 55.510 -8.341 4.710 1.00 29.66 124 GLY F C 1
ATOM 2107 O O . GLY B 1 124 ? 55.071 -9.465 4.920 1.00 30.73 124 GLY F O 1
ATOM 2108 N N . PHE B 1 125 ? 54.915 -7.455 3.913 1.00 28.56 125 PHE F N 1
ATOM 2109 C CA . PHE B 1 125 ? 53.534 -7.574 3.411 1.00 26.55 125 PHE F CA 1
ATOM 2110 C C . PHE B 1 125 ? 53.594 -7.511 1.876 1.00 25.17 125 PHE F C 1
ATOM 2111 O O . PHE B 1 125 ? 54.544 -6.999 1.318 1.00 23.88 125 PHE F O 1
ATOM 2119 N N . PRO B 1 126 ? 52.581 -8.061 1.203 1.00 23.74 126 PRO F N 1
ATOM 2120 C CA . PRO B 1 126 ? 52.553 -7.995 -0.265 1.00 22.60 126 PRO F CA 1
ATOM 2121 C C . PRO B 1 126 ? 52.505 -6.539 -0.757 1.00 20.65 126 PRO F C 1
ATOM 2122 O O . PRO B 1 126 ? 51.686 -5.801 -0.300 1.00 19.89 126 PRO F O 1
ATOM 2126 N N . TYR B 1 127 ? 53.359 -6.165 -1.695 1.00 19.38 127 TYR F N 1
ATOM 2127 C CA . TYR B 1 127 ? 53.322 -4.836 -2.280 1.00 19.57 127 TYR F CA 1
ATOM 2128 C C . TYR B 1 127 ? 53.102 -5.058 -3.790 1.00 19.45 127 TYR F C 1
ATOM 2129 O O . TYR B 1 127 ? 53.917 -5.729 -4.482 1.00 19.91 127 TYR F O 1
ATOM 2138 N N . LEU B 1 128 ? 52.002 -4.504 -4.290 1.00 19.53 128 LEU F N 1
ATOM 2139 C CA . LEU B 1 128 ? 51.486 -4.930 -5.558 1.00 20.37 128 LEU F CA 1
ATOM 2140 C C . LEU B 1 128 ? 51.378 -3.715 -6.489 1.00 21.32 128 LEU F C 1
ATOM 2141 O O . LEU B 1 128 ? 51.253 -2.556 -6.014 1.00 20.51 128 LEU F O 1
ATOM 2146 N N . LYS B 1 129 ? 51.348 -3.980 -7.783 1.00 20.81 129 LYS F N 1
ATOM 2147 C CA . LYS B 1 129 ? 51.169 -2.988 -8.814 1.00 21.03 129 LYS F CA 1
ATOM 2148 C C . LYS B 1 129 ? 49.775 -2.978 -9.437 1.00 21.22 129 LYS F C 1
ATOM 2149 O O . LYS B 1 129 ? 49.289 -3.964 -9.834 1.00 21.61 129 LYS F O 1
ATOM 2155 N N . ASP B 1 130 ? 49.193 -1.813 -9.602 1.00 22.22 130 ASP F N 1
ATOM 2156 C CA . ASP B 1 130 ? 47.832 -1.625 -10.145 1.00 21.59 130 ASP F CA 1
ATOM 2157 C C . ASP B 1 130 ? 47.980 -0.718 -11.364 1.00 20.51 130 ASP F C 1
ATOM 2158 O O . ASP B 1 130 ? 47.707 0.449 -11.352 1.00 20.73 130 ASP F O 1
ATOM 2163 N N . ALA B 1 131 ? 48.454 -1.346 -12.414 1.00 19.18 131 ALA F N 1
ATOM 2164 C CA . ALA B 1 131 ? 48.811 -0.711 -13.651 1.00 19.46 131 ALA F CA 1
ATOM 2165 C C . ALA B 1 131 ? 47.670 -0.024 -14.353 1.00 19.29 131 ALA F C 1
ATOM 2166 O O . ALA B 1 131 ? 47.822 1.050 -14.766 1.00 20.54 131 ALA F O 1
ATOM 2168 N N . SER B 1 132 ? 46.519 -0.643 -14.410 1.00 18.14 132 SER F N 1
ATOM 2169 C CA . SER B 1 132 ? 45.398 0.036 -15.116 1.00 19.36 132 SER F CA 1
ATOM 2170 C C . SER B 1 132 ? 44.780 1.124 -14.210 1.00 19.26 132 SER F C 1
ATOM 2171 O O . SER B 1 132 ? 43.988 1.925 -14.685 1.00 16.89 132 SER F O 1
ATOM 2174 N N . GLN B 1 133 ? 45.135 1.065 -12.909 1.00 19.37 133 GLN F N 1
ATOM 2175 C CA . GLN B 1 133 ? 44.652 2.001 -11.841 1.00 18.90 133 GLN F CA 1
ATOM 2176 C C . GLN B 1 133 ? 43.176 1.770 -11.526 1.00 18.28 133 GLN F C 1
ATOM 2177 O O . GLN B 1 133 ? 42.537 2.607 -10.871 1.00 17.24 133 GLN F O 1
ATOM 2183 N N . SER B 1 134 ? 42.606 0.679 -12.042 1.00 17.19 134 SER F N 1
ATOM 2184 C CA . SER B 1 134 ? 41.199 0.393 -11.755 1.00 18.00 134 SER F CA 1
ATOM 2185 C C . SER B 1 134 ? 40.931 0.126 -10.246 1.00 19.05 134 SER F C 1
ATOM 2186 O O . SER B 1 134 ? 39.812 0.375 -9.730 1.00 18.88 134 SER F O 1
ATOM 2189 N N . VAL B 1 135 ? 41.929 -0.425 -9.551 1.00 18.51 135 VAL F N 1
ATOM 2190 C CA . VAL B 1 135 ? 41.750 -0.691 -8.123 1.00 17.92 135 VAL F CA 1
ATOM 2191 C C . VAL B 1 135 ? 41.699 0.617 -7.317 1.00 17.91 135 VAL F C 1
ATOM 2192 O O . VAL B 1 135 ? 40.806 0.788 -6.464 1.00 19.64 135 VAL F O 1
ATOM 2196 N N . ALA B 1 136 ? 42.637 1.542 -7.576 1.00 18.67 136 ALA F N 1
ATOM 2197 C CA . ALA B 1 136 ? 42.650 2.818 -6.906 1.00 19.56 136 ALA F CA 1
ATOM 2198 C C . ALA B 1 136 ? 41.323 3.511 -7.172 1.00 20.39 136 ALA F C 1
ATOM 2199 O O . ALA B 1 136 ? 40.785 4.142 -6.279 1.00 22.46 136 ALA F O 1
ATOM 2201 N N . LYS B 1 137 ? 40.771 3.388 -8.382 1.00 21.50 137 LYS F N 1
ATOM 2202 C CA . LYS B 1 137 ? 39.499 4.054 -8.692 1.00 22.64 137 LYS F CA 1
ATOM 2203 C C . LYS B 1 137 ? 38.378 3.406 -7.912 1.00 22.99 137 LYS F C 1
ATOM 2204 O O . LYS B 1 137 ? 37.602 4.098 -7.323 1.00 24.41 137 LYS F O 1
ATOM 2210 N N . ALA B 1 138 ? 38.302 2.079 -7.929 1.00 21.98 138 ALA F N 1
ATOM 2211 C CA . ALA B 1 138 ? 37.256 1.360 -7.208 1.00 22.59 138 ALA F CA 1
ATOM 2212 C C . ALA B 1 138 ? 37.260 1.643 -5.687 1.00 22.61 138 ALA F C 1
ATOM 2213 O O . ALA B 1 138 ? 36.194 1.677 -5.096 1.00 22.08 138 ALA F O 1
ATOM 2215 N N . TYR B 1 139 ? 38.438 1.874 -5.107 1.00 21.50 139 TYR F N 1
ATOM 2216 C CA . TYR B 1 139 ? 38.590 2.230 -3.666 1.00 23.23 139 TYR F CA 1
ATOM 2217 C C . TYR B 1 139 ? 38.283 3.707 -3.345 1.00 23.54 139 TYR F C 1
ATOM 2218 O O . TYR B 1 139 ? 37.934 4.026 -2.209 1.00 24.67 139 TYR F O 1
ATOM 2227 N N . GLY B 1 140 ? 38.385 4.597 -4.339 1.00 23.67 140 GLY F N 1
ATOM 2228 C CA . GLY B 1 140 ? 38.249 6.052 -4.092 1.00 23.05 140 GLY F CA 1
ATOM 2229 C C . GLY B 1 140 ? 39.541 6.639 -3.543 1.00 22.36 140 GLY F C 1
ATOM 2230 O O . GLY B 1 140 ? 39.541 7.686 -2.874 1.00 23.21 140 GLY F O 1
ATOM 2231 N N . ALA B 1 141 ? 40.663 5.955 -3.791 1.00 22.16 141 ALA F N 1
ATOM 2232 C CA . ALA B 1 141 ? 41.975 6.450 -3.435 1.00 22.16 141 ALA F CA 1
ATOM 2233 C C . ALA B 1 141 ? 42.323 7.749 -4.213 1.00 24.32 141 ALA F C 1
ATOM 2234 O O . ALA B 1 141 ? 42.028 7.852 -5.422 1.00 23.91 141 ALA F O 1
ATOM 2236 N N . ALA B 1 1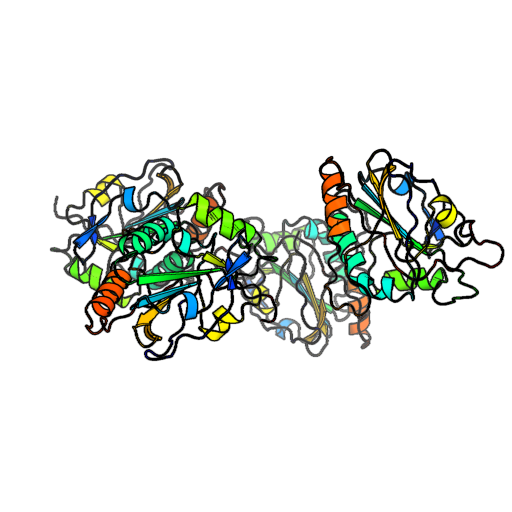42 ? 43.037 8.678 -3.561 1.00 24.29 142 ALA F N 1
ATOM 2237 C CA . ALA B 1 142 ? 43.263 9.998 -4.133 1.00 24.97 142 ALA F CA 1
ATOM 2238 C C . ALA B 1 142 ? 44.716 10.403 -3.956 1.00 25.55 142 ALA F C 1
ATOM 2239 O O . ALA B 1 142 ? 45.242 11.156 -4.775 1.00 25.83 142 ALA F O 1
ATOM 2241 N N . CYS B 1 143 ? 45.363 9.901 -2.905 1.00 24.98 143 CYS F N 1
ATOM 2242 C CA . CYS B 1 143 ? 46.724 10.319 -2.608 1.00 25.19 143 CYS F CA 1
ATOM 2243 C C . CYS B 1 143 ? 47.539 9.162 -2.104 1.00 24.37 143 CYS F C 1
ATOM 2244 O O . CYS B 1 143 ? 47.006 8.052 -1.929 1.00 24.48 143 CYS F O 1
ATOM 2247 N N . THR B 1 144 ? 48.836 9.394 -1.947 1.00 24.43 144 THR F N 1
ATOM 2248 C CA . THR B 1 144 ? 49.737 8.454 -1.321 1.00 25.63 144 THR F CA 1
ATOM 2249 C C . THR B 1 144 ? 50.385 9.227 -0.198 1.00 27.89 144 THR F C 1
ATOM 2250 O O . THR B 1 144 ? 50.940 10.300 -0.446 1.00 29.60 144 THR F O 1
ATOM 2254 N N . PRO B 1 145 ? 50.323 8.696 1.039 1.00 28.71 145 PRO F N 1
ATOM 2255 C CA . PRO B 1 145 ? 49.653 7.402 1.285 1.00 28.57 145 PRO F CA 1
ATOM 2256 C C . PRO B 1 145 ? 48.143 7.523 1.539 1.00 28.24 145 PRO F C 1
ATOM 2257 O O . PRO B 1 145 ? 47.701 8.540 2.025 1.00 29.54 145 PRO F O 1
ATOM 2261 N N . ASP B 1 146 ? 47.358 6.507 1.203 1.00 26.41 146 ASP F N 1
ATOM 2262 C CA . ASP B 1 146 ? 45.918 6.520 1.441 1.00 26.29 146 ASP F CA 1
ATOM 2263 C C . ASP B 1 146 ? 45.606 5.185 2.143 1.00 26.10 146 ASP F C 1
ATOM 2264 O O . ASP B 1 146 ? 45.872 4.121 1.589 1.00 24.04 146 ASP F O 1
ATOM 2269 N N . PHE B 1 147 ? 45.033 5.243 3.343 1.00 25.70 147 PHE F N 1
ATOM 2270 C CA . PHE B 1 147 ? 44.870 4.043 4.201 1.00 24.43 147 PHE F CA 1
ATOM 2271 C C . PHE B 1 147 ? 43.420 3.649 4.390 1.00 23.95 147 PHE F C 1
ATOM 2272 O O . PHE B 1 147 ? 42.576 4.472 4.820 1.00 24.45 147 PHE F O 1
ATOM 2280 N N . PHE B 1 148 ? 43.099 2.411 4.043 1.00 21.55 148 PHE F N 1
ATOM 2281 C CA . PHE B 1 148 ? 41.729 1.929 4.130 1.00 22.37 148 PHE F CA 1
ATOM 2282 C C . PHE B 1 148 ? 41.796 0.669 5.020 1.00 23.73 148 PHE F C 1
ATOM 2283 O O . PHE B 1 148 ? 42.446 -0.307 4.651 1.00 21.41 148 PHE F O 1
ATOM 2291 N N . LEU B 1 149 ? 41.144 0.721 6.193 1.00 24.86 149 LEU F N 1
ATOM 2292 C CA . LEU B 1 149 ? 41.078 -0.431 7.180 1.00 24.18 149 LEU F CA 1
ATOM 2293 C C . LEU B 1 149 ? 39.698 -1.057 7.196 1.00 24.67 149 LEU F C 1
ATOM 2294 O O . LEU B 1 149 ? 38.660 -0.346 7.323 1.00 22.98 149 LEU F O 1
ATOM 2299 N N . TYR B 1 150 ? 39.686 -2.380 7.065 1.00 23.68 150 TYR F N 1
ATOM 2300 C CA . TYR B 1 150 ? 38.450 -3.138 6.969 1.00 25.09 150 TYR F CA 1
ATOM 2301 C C . TYR B 1 150 ? 38.379 -4.105 8.129 1.00 25.69 150 TYR F C 1
ATOM 2302 O O . TYR B 1 150 ? 39.421 -4.636 8.589 1.00 23.83 150 TYR F O 1
ATOM 2311 N N . ASP B 1 151 ? 37.152 -4.348 8.584 1.00 26.95 151 ASP F N 1
ATOM 2312 C CA . ASP B 1 151 ? 36.917 -5.318 9.698 1.00 27.22 151 ASP F CA 1
ATOM 2313 C C . ASP B 1 151 ? 36.662 -6.692 9.147 1.00 26.22 151 ASP F C 1
ATOM 2314 O O . ASP B 1 151 ? 36.932 -6.949 7.976 1.00 26.47 151 ASP F O 1
ATOM 2319 N N . ARG B 1 152 ? 36.076 -7.565 9.967 1.00 24.73 152 ARG F N 1
ATOM 2320 C CA . ARG B 1 152 ? 35.814 -8.960 9.566 1.00 23.44 152 ARG F CA 1
ATOM 2321 C C . ARG B 1 152 ? 34.803 -9.072 8.501 1.00 22.83 152 ARG F C 1
ATOM 2322 O O . ARG B 1 152 ? 34.777 -10.086 7.814 1.00 21.62 152 ARG F O 1
ATOM 2330 N N . GLU B 1 153 ? 33.911 -8.089 8.384 1.00 23.55 153 GLU F N 1
ATOM 2331 C CA . GLU B 1 153 ? 32.906 -8.201 7.342 1.00 25.03 153 GLU F CA 1
ATOM 2332 C C . GLU B 1 153 ? 33.447 -7.514 6.054 1.00 26.16 153 GLU F C 1
ATOM 2333 O O . GLU B 1 153 ? 32.741 -7.408 5.066 1.00 24.52 153 GLU F O 1
ATOM 2339 N N . ARG B 1 154 ? 34.716 -7.063 6.126 1.00 26.59 154 ARG F N 1
ATOM 2340 C CA . ARG B 1 154 ? 35.355 -6.245 5.129 1.00 27.10 154 ARG F CA 1
ATOM 2341 C C . ARG B 1 154 ? 34.568 -4.973 4.854 1.00 27.61 154 ARG F C 1
ATOM 2342 O O . ARG B 1 154 ? 34.421 -4.591 3.704 1.00 26.25 154 ARG F O 1
ATOM 2350 N N . ARG B 1 155 ? 34.113 -4.306 5.922 1.00 27.06 155 ARG F N 1
ATOM 2351 C CA . ARG B 1 155 ? 33.504 -3.009 5.819 1.00 26.09 155 ARG F CA 1
ATOM 2352 C C . ARG B 1 155 ? 34.503 -2.045 6.283 1.00 25.75 155 ARG F C 1
ATOM 2353 O O . ARG B 1 155 ? 35.268 -2.305 7.220 1.00 25.82 155 ARG F O 1
ATOM 2361 N N . LEU B 1 156 ? 34.526 -0.887 5.637 1.00 25.47 156 LEU F N 1
ATOM 2362 C CA . LEU B 1 156 ? 35.514 0.138 5.976 1.00 24.75 156 LEU F CA 1
ATOM 2363 C C . LEU B 1 156 ? 35.237 0.759 7.341 1.00 26.38 156 LEU F C 1
ATOM 2364 O O . LEU B 1 156 ? 34.133 1.308 7.582 1.00 26.25 156 LEU F O 1
ATOM 2369 N N . VAL B 1 157 ? 36.271 0.794 8.184 1.00 26.70 157 VAL F N 1
ATOM 2370 C CA . VAL B 1 157 ? 36.080 1.222 9.555 1.00 27.07 157 VAL F CA 1
ATOM 2371 C C . VAL B 1 157 ? 36.990 2.358 9.901 1.00 27.71 157 VAL F C 1
ATOM 2372 O O . VAL B 1 157 ? 36.695 3.124 10.800 1.00 27.54 157 VAL F O 1
ATOM 2376 N N . TYR B 1 158 ? 38.085 2.505 9.170 1.00 27.23 158 TYR F N 1
ATOM 2377 C CA . TYR B 1 158 ? 38.966 3.641 9.373 1.00 27.87 158 TYR F CA 1
ATOM 2378 C C . TYR B 1 158 ? 39.565 4.024 7.986 1.00 29.64 158 TYR F C 1
ATOM 2379 O O . TYR B 1 158 ? 39.932 3.141 7.169 1.00 27.59 158 TYR F O 1
ATOM 2388 N N . HIS B 1 159 ? 39.603 5.321 7.719 1.00 29.07 159 HIS F N 1
ATOM 2389 C CA . HIS B 1 159 ? 40.070 5.862 6.463 1.00 30.51 159 HIS F CA 1
ATOM 2390 C C . HIS B 1 159 ? 40.675 7.206 6.823 1.00 31.45 159 HIS F C 1
ATOM 2391 O O . HIS B 1 159 ? 39.946 8.164 7.126 1.00 32.04 159 HIS F O 1
ATOM 2398 N N . GLY B 1 160 ? 41.999 7.277 6.843 1.00 32.29 160 GLY F N 1
ATOM 2399 C CA . GLY B 1 160 ? 42.632 8.468 7.384 1.00 33.47 160 GLY F CA 1
ATOM 2400 C C . GLY B 1 160 ? 44.104 8.307 7.601 1.00 34.02 160 GLY F C 1
ATOM 2401 O O . GLY B 1 160 ? 44.721 7.315 7.138 1.00 35.11 160 GLY F O 1
ATOM 2402 N N . GLN B 1 161 ? 44.671 9.258 8.328 1.00 33.02 161 GLN F N 1
ATOM 2403 C CA . GLN B 1 161 ? 46.110 9.403 8.429 1.00 33.65 161 GLN F CA 1
ATOM 2404 C C . GLN B 1 161 ? 46.728 8.254 9.233 1.00 33.92 161 GLN F C 1
ATOM 2405 O O . GLN B 1 161 ? 46.057 7.625 10.048 1.00 33.26 161 GLN F O 1
ATOM 2411 N N . PHE B 1 162 ? 48.002 8.002 8.981 1.00 34.55 162 PHE F N 1
ATOM 2412 C CA . PHE B 1 162 ? 48.796 7.035 9.722 1.00 36.23 162 PHE F CA 1
ATOM 2413 C C . PHE B 1 162 ? 48.967 7.622 11.145 1.00 38.91 162 PHE F C 1
ATOM 2414 O O . PHE B 1 162 ? 48.749 6.923 12.140 1.00 38.91 162 PHE F O 1
ATOM 2422 N N . ASP B 1 163 ? 49.308 8.920 11.203 1.00 41.05 163 ASP F N 1
ATOM 2423 C CA . ASP B 1 163 ? 49.451 9.720 12.431 1.00 42.98 163 ASP F CA 1
ATOM 2424 C C . ASP B 1 163 ? 49.657 11.199 12.027 1.00 44.40 163 ASP F C 1
ATOM 2425 O O . ASP B 1 163 ? 49.594 11.539 10.831 1.00 43.12 163 ASP F O 1
ATOM 2430 N N . ASP B 1 164 ? 49.935 12.065 13.013 1.00 46.42 164 ASP F N 1
ATOM 2431 C CA . ASP B 1 164 ? 50.017 13.522 12.789 1.00 48.36 164 ASP F CA 1
ATOM 2432 C C . ASP B 1 164 ? 51.285 13.996 12.031 1.00 48.01 164 ASP F C 1
ATOM 2433 O O . ASP B 1 164 ? 51.415 15.177 11.717 1.00 48.21 164 ASP F O 1
ATOM 2438 N N . ALA B 1 165 ? 52.222 13.092 11.742 1.00 47.59 165 ALA F N 1
ATOM 2439 C CA . ALA B 1 165 ? 53.473 13.503 11.104 1.00 47.24 165 ALA F CA 1
ATOM 2440 C C . ALA B 1 165 ? 53.317 13.923 9.617 1.00 47.58 165 ALA F C 1
ATOM 2441 O O . ALA B 1 165 ? 52.495 13.359 8.851 1.00 47.38 165 ALA F O 1
ATOM 2443 N N . ARG B 1 166 ? 54.059 14.973 9.249 1.00 47.25 166 ARG F N 1
ATOM 2444 C CA . ARG B 1 166 ? 54.145 15.458 7.871 1.00 46.65 166 ARG F CA 1
ATOM 2445 C C . ARG B 1 166 ? 55.601 15.751 7.625 1.00 46.87 166 ARG F C 1
ATOM 2446 O O . ARG B 1 166 ? 56.375 15.890 8.588 1.00 46.73 166 ARG F O 1
ATOM 2454 N N . PRO B 1 167 ? 56.006 15.789 6.339 1.00 47.58 167 PRO F N 1
ATOM 2455 C CA . PRO B 1 167 ? 57.390 16.145 5.978 1.00 47.78 167 PRO F CA 1
ATOM 2456 C C . PRO B 1 167 ? 57.665 17.585 6.439 1.00 48.64 167 PRO F C 1
ATOM 2457 O O . PRO B 1 167 ? 56.855 18.477 6.165 1.00 48.22 167 PRO F O 1
ATOM 2461 N N . GLY B 1 168 ? 58.752 17.793 7.180 1.00 49.75 168 GLY F N 1
ATOM 2462 C CA . GLY B 1 168 ? 59.055 19.123 7.746 1.00 51.31 168 GLY F CA 1
ATOM 2463 C C . GLY B 1 168 ? 58.198 19.701 8.894 1.00 52.30 168 GLY F C 1
ATOM 2464 O O . GLY B 1 168 ? 58.462 20.825 9.333 1.00 53.52 168 GLY F O 1
ATOM 2465 N N . ASN B 1 169 ? 57.182 18.994 9.398 1.00 51.73 169 ASN F N 1
ATOM 2466 C CA . ASN B 1 169 ? 56.515 19.472 10.617 1.00 51.51 169 ASN F CA 1
ATOM 2467 C C . ASN B 1 169 ? 57.217 18.945 11.903 1.00 52.29 169 ASN F C 1
ATOM 2468 O O . ASN B 1 169 ? 56.697 19.079 13.016 1.00 52.38 169 ASN F O 1
ATOM 2473 N N . GLY B 1 170 ? 58.402 18.345 11.723 1.00 52.90 170 GLY F N 1
ATOM 2474 C CA . GLY B 1 170 ? 59.205 17.800 12.801 1.00 53.94 170 GLY F CA 1
ATOM 2475 C C . GLY B 1 170 ? 58.379 17.207 13.935 1.00 55.20 170 GLY F C 1
ATOM 2476 O O . GLY B 1 170 ? 58.690 17.443 15.107 1.00 55.68 170 GLY F O 1
ATOM 2477 N N . LYS B 1 171 ? 57.307 16.484 13.575 1.00 54.93 171 LYS F N 1
ATOM 2478 C CA . LYS B 1 171 ? 56.545 15.616 14.478 1.00 54.52 171 LYS F CA 1
ATOM 2479 C C . LYS B 1 171 ? 57.057 14.163 14.397 1.00 53.83 171 LYS F C 1
ATOM 2480 O O . LYS B 1 171 ? 57.744 13.774 13.428 1.00 53.23 171 LYS F O 1
ATOM 2486 N N . ASP B 1 172 ? 56.768 13.351 15.408 1.00 52.67 172 ASP F N 1
ATOM 2487 C CA . ASP B 1 172 ? 57.400 12.038 15.416 1.00 51.77 172 ASP F CA 1
ATOM 2488 C C . ASP B 1 172 ? 56.556 11.031 14.609 1.00 49.81 172 ASP F C 1
ATOM 2489 O O . ASP B 1 172 ? 55.326 11.113 14.603 1.00 48.21 172 ASP F O 1
ATOM 2494 N N . VAL B 1 173 ? 57.236 10.113 13.910 1.00 47.78 173 VAL F N 1
ATOM 2495 C CA . VAL B 1 173 ? 56.534 9.074 13.130 1.00 45.56 173 VAL F CA 1
ATOM 2496 C C . VAL B 1 173 ? 56.226 7.842 13.979 1.00 44.10 173 VAL F C 1
ATOM 2497 O O . VAL B 1 173 ? 57.095 7.032 14.302 1.00 42.32 173 VAL F O 1
ATOM 2501 N N . THR B 1 174 ? 54.933 7.708 14.217 1.00 42.54 174 THR F N 1
ATOM 2502 C CA . THR B 1 174 ? 54.336 7.010 15.314 1.00 42.63 174 THR F CA 1
ATOM 2503 C C . THR B 1 174 ? 53.396 5.859 14.840 1.00 41.42 174 THR F C 1
ATOM 2504 O O . THR B 1 174 ? 53.563 4.713 15.240 1.00 40.81 174 THR F O 1
ATOM 2508 N N . GLY B 1 175 ? 52.429 6.191 13.978 1.00 40.34 175 GLY F N 1
ATOM 2509 C CA . GLY B 1 175 ? 51.445 5.261 13.484 1.00 39.66 175 GLY F CA 1
ATOM 2510 C C . GLY B 1 175 ? 50.247 5.256 14.402 1.00 39.04 175 GLY F C 1
ATOM 2511 O O . GLY B 1 175 ? 49.364 4.390 14.319 1.00 37.91 175 GLY F O 1
ATOM 2512 N N . ALA B 1 176 ? 50.215 6.257 15.267 1.00 39.04 176 ALA F N 1
ATOM 2513 C CA . ALA B 1 176 ? 49.301 6.314 16.408 1.00 38.82 176 ALA F CA 1
ATOM 2514 C C . ALA B 1 176 ? 47.854 6.090 16.041 1.00 38.06 176 ALA F C 1
ATOM 2515 O O . ALA B 1 176 ? 47.215 5.176 16.585 1.00 37.65 176 ALA F O 1
ATOM 2517 N N . ASP B 1 177 ? 47.327 6.897 15.116 1.00 37.48 177 ASP F N 1
ATOM 2518 C CA . ASP B 1 177 ? 45.900 6.822 14.794 1.00 36.74 177 ASP F CA 1
ATOM 2519 C C . ASP B 1 177 ? 45.578 5.477 14.178 1.00 35.70 177 ASP F C 1
ATOM 2520 O O . ASP B 1 177 ? 44.540 4.863 14.517 1.00 33.71 177 ASP F O 1
ATOM 2525 N N . LEU B 1 178 ? 46.466 5.017 13.284 1.00 33.96 178 LEU F N 1
ATOM 2526 C CA . LEU B 1 178 ? 46.236 3.713 12.660 1.00 33.27 178 LEU F CA 1
ATOM 2527 C C . LEU B 1 178 ? 46.409 2.565 13.658 1.00 31.94 178 LEU F C 1
ATOM 2528 O O . LEU B 1 178 ? 45.559 1.681 13.696 1.00 31.83 178 LEU F O 1
ATOM 2533 N N . ARG B 1 179 ? 47.473 2.589 14.468 1.00 32.88 179 ARG F N 1
ATOM 2534 C CA . ARG B 1 179 ? 47.620 1.585 15.586 1.00 34.23 179 ARG F CA 1
ATOM 2535 C C . ARG B 1 179 ? 46.345 1.530 16.418 1.00 33.44 179 ARG F C 1
ATOM 2536 O O . ARG B 1 179 ? 45.718 0.482 16.552 1.00 34.02 179 ARG F O 1
ATOM 2544 N N . ALA B 1 180 ? 45.865 2.701 16.820 1.00 34.27 180 ALA F N 1
ATOM 2545 C CA . ALA B 1 180 ? 44.623 2.804 17.613 1.00 34.43 180 ALA F CA 1
ATOM 2546 C C . ALA B 1 180 ? 43.458 2.111 16.956 1.00 34.20 180 ALA F C 1
ATOM 2547 O O . ALA B 1 180 ? 42.827 1.267 17.575 1.00 33.69 180 ALA F O 1
ATOM 2549 N N . ALA B 1 181 ? 43.171 2.464 15.694 1.00 33.09 181 ALA F N 1
ATOM 2550 C CA . ALA B 1 181 ? 42.087 1.841 14.948 1.00 32.08 181 ALA F CA 1
ATOM 2551 C C . ALA B 1 181 ? 42.268 0.335 14.790 1.00 31.16 181 ALA F C 1
ATOM 2552 O O . ALA B 1 181 ? 41.311 -0.436 14.858 1.00 32.85 181 ALA F O 1
ATOM 2554 N N . VAL B 1 182 ? 43.492 -0.109 14.547 1.00 31.55 182 VAL F N 1
ATOM 2555 C CA . VAL B 1 182 ? 43.720 -1.562 14.332 1.00 31.02 182 VAL F CA 1
ATOM 2556 C C . VAL B 1 182 ? 43.440 -2.315 15.693 1.00 32.54 182 VAL F C 1
ATOM 2557 O O . VAL B 1 182 ? 42.726 -3.365 15.748 1.00 31.48 182 VAL F O 1
ATOM 2561 N N . ASP B 1 183 ? 43.952 -1.732 16.780 1.00 32.13 183 ASP F N 1
ATOM 2562 C CA . ASP B 1 183 ? 43.734 -2.310 18.134 1.00 34.79 183 ASP F CA 1
ATOM 2563 C C . ASP B 1 183 ? 42.252 -2.549 18.344 1.00 33.50 183 ASP F C 1
ATOM 2564 O O . ASP B 1 183 ? 41.822 -3.627 18.744 1.00 34.04 183 ASP F O 1
ATOM 2569 N N . ALA B 1 184 ? 41.446 -1.553 18.040 1.00 34.06 184 ALA F N 1
ATOM 2570 C CA . ALA B 1 184 ? 40.020 -1.671 18.275 1.00 33.22 184 ALA F CA 1
ATOM 2571 C C . ALA B 1 184 ? 39.399 -2.805 17.457 1.00 34.42 184 ALA F C 1
ATOM 2572 O O . ALA B 1 184 ? 38.564 -3.571 17.957 1.00 34.92 184 ALA F O 1
ATOM 2574 N N . VAL B 1 185 ? 39.791 -2.938 16.189 1.00 33.67 185 VAL F N 1
ATOM 2575 C CA . VAL B 1 185 ? 39.152 -3.940 15.333 1.00 33.02 185 VAL F CA 1
ATOM 2576 C C . VAL B 1 185 ? 39.499 -5.340 15.807 1.00 33.29 185 VAL F C 1
ATOM 2577 O O . VAL B 1 185 ? 38.645 -6.237 15.835 1.00 31.96 185 VAL F O 1
ATOM 2581 N N . LEU B 1 186 ? 40.766 -5.519 16.164 1.00 34.65 186 LEU F N 1
ATOM 2582 C CA . LEU B 1 186 ? 41.219 -6.791 16.687 1.00 37.00 186 LEU F CA 1
ATOM 2583 C C . LEU B 1 186 ? 40.482 -7.206 17.999 1.00 38.39 186 LEU F C 1
ATOM 2584 O O . LEU B 1 186 ? 39.997 -8.335 18.108 1.00 38.31 186 LEU F O 1
ATOM 2589 N N . LYS B 1 187 ? 40.341 -6.273 18.934 1.00 39.75 187 LYS F N 1
ATOM 2590 C CA . LYS B 1 187 ? 39.602 -6.524 20.173 1.00 42.74 187 LYS F CA 1
ATOM 2591 C C . LYS B 1 187 ? 38.094 -6.756 19.968 1.00 43.54 187 LYS F C 1
ATOM 2592 O O . LYS B 1 187 ? 37.449 -7.330 20.829 1.00 44.14 187 LYS F O 1
ATOM 2598 N N . GLY B 1 188 ? 37.548 -6.357 18.820 1.00 44.39 188 GLY F N 1
ATOM 2599 C CA . GLY B 1 188 ? 36.105 -6.415 18.580 1.00 45.16 188 GLY F CA 1
ATOM 2600 C C . GLY B 1 188 ? 35.356 -5.169 19.040 1.00 46.62 188 GLY F C 1
ATOM 2601 O O . GLY B 1 188 ? 34.139 -5.220 19.243 1.00 46.72 188 GLY F O 1
ATOM 2602 N N . LYS B 1 189 ? 36.099 -4.060 19.198 1.00 47.58 189 LYS F N 1
ATOM 2603 C CA . LYS B 1 189 ? 35.606 -2.720 19.632 1.00 48.48 189 LYS F CA 1
ATOM 2604 C C . LYS B 1 189 ? 35.280 -1.809 18.414 1.00 47.99 189 LYS F C 1
ATOM 2605 O O . LYS B 1 189 ? 35.656 -2.125 17.283 1.00 48.02 189 LYS F O 1
ATOM 2611 N N . ASP B 1 190 ? 34.620 -0.676 18.641 1.00 46.71 190 ASP F N 1
ATOM 2612 C CA . ASP B 1 190 ? 34.428 0.283 17.564 1.00 46.25 190 ASP F CA 1
ATOM 2613 C C . ASP B 1 190 ? 35.598 1.222 17.449 1.00 45.67 190 ASP F C 1
ATOM 2614 O O . ASP B 1 190 ? 36.295 1.531 18.427 1.00 45.02 190 ASP F O 1
ATOM 2619 N N . VAL B 1 191 ? 35.805 1.691 16.225 1.00 44.15 191 VAL F N 1
ATOM 2620 C CA . VAL B 1 191 ? 36.928 2.543 15.957 1.00 42.20 191 VAL F CA 1
ATOM 2621 C C . VAL B 1 191 ? 36.497 3.948 16.298 1.00 42.61 191 VAL F C 1
ATOM 2622 O O . VAL B 1 191 ? 35.340 4.269 16.093 1.00 42.73 191 VAL F O 1
ATOM 2626 N N . GLY B 1 192 ? 37.424 4.761 16.818 1.00 43.34 192 GLY F N 1
ATOM 2627 C CA . GLY B 1 192 ? 37.216 6.207 17.028 1.00 44.84 192 GLY F CA 1
ATOM 2628 C C . GLY B 1 192 ? 36.573 6.884 15.807 1.00 46.39 192 GLY F C 1
ATOM 2629 O O . GLY B 1 192 ? 36.994 6.646 14.663 1.00 44.87 192 GLY F O 1
ATOM 2630 N N . THR B 1 193 ? 35.544 7.705 16.060 1.00 46.48 193 THR F N 1
ATOM 2631 C CA . THR B 1 193 ? 34.763 8.391 15.017 1.00 47.74 193 THR F CA 1
ATOM 2632 C C . THR B 1 193 ? 35.509 9.623 14.408 1.00 46.89 193 THR F C 1
ATOM 2633 O O . THR B 1 193 ? 35.094 10.185 13.379 1.00 47.79 193 THR F O 1
ATOM 2637 N N . THR B 1 194 ? 36.608 10.010 15.034 1.00 45.54 194 THR F N 1
ATOM 2638 C CA . THR B 1 194 ? 37.371 11.147 14.582 1.00 45.45 194 THR F CA 1
ATOM 2639 C C . THR B 1 194 ? 38.548 10.648 13.786 1.00 44.53 194 THR F C 1
ATOM 2640 O O . THR B 1 194 ? 39.465 10.007 14.341 1.00 44.76 194 THR F O 1
ATOM 2644 N N . GLN B 1 195 ? 38.513 10.920 12.478 1.00 42.34 195 GLN F N 1
ATOM 2645 C CA . GLN B 1 195 ? 39.501 10.358 11.545 1.00 40.59 195 GLN F CA 1
ATOM 2646 C C . GLN B 1 195 ? 40.068 11.514 10.742 1.00 39.87 195 GLN F C 1
ATOM 2647 O O . GLN B 1 195 ? 39.344 12.128 10.004 1.00 39.69 195 GLN F O 1
ATOM 2653 N N . VAL B 1 196 ? 41.329 11.874 10.951 1.00 38.91 196 VAL F N 1
ATOM 2654 C CA . VAL B 1 196 ? 41.878 12.981 10.200 1.00 38.17 196 VAL F CA 1
ATOM 2655 C C . VAL B 1 196 ? 42.282 12.456 8.792 1.00 38.04 196 VAL F C 1
ATOM 2656 O O . VAL B 1 196 ? 43.022 11.481 8.717 1.00 36.62 196 VAL F O 1
ATOM 2660 N N . PRO B 1 197 ? 41.803 13.103 7.691 1.00 37.51 197 PRO F N 1
ATOM 2661 C CA . PRO B 1 197 ? 42.206 12.635 6.331 1.00 36.46 197 PRO F CA 1
ATOM 2662 C C . PRO B 1 197 ? 43.705 12.653 6.095 1.00 36.31 197 PRO F C 1
ATOM 2663 O O . PRO B 1 197 ? 44.414 13.534 6.609 1.00 36.55 197 PRO F O 1
ATOM 2667 N N . SER B 1 198 ? 44.226 11.669 5.354 1.00 34.75 198 SER F N 1
ATOM 2668 C CA . SER B 1 198 ? 45.664 11.708 5.071 1.00 33.70 198 SER F CA 1
ATOM 2669 C C . SER B 1 198 ? 45.903 12.760 3.989 1.00 32.94 198 SER F C 1
ATOM 2670 O O . SER B 1 198 ? 44.975 13.175 3.261 1.00 30.00 198 SER F O 1
ATOM 2673 N N . ILE B 1 199 ? 47.162 13.180 3.924 1.00 33.54 199 ILE F N 1
ATOM 2674 C CA . ILE B 1 199 ? 47.609 14.129 2.937 1.00 35.10 199 ILE F CA 1
ATOM 2675 C C . ILE B 1 199 ? 48.796 13.512 2.263 1.00 33.50 199 ILE F C 1
ATOM 2676 O O . ILE B 1 199 ? 49.605 12.893 2.926 1.00 32.17 199 ILE F O 1
ATOM 2681 N N . GLY B 1 200 ? 48.927 13.700 0.950 1.00 32.67 200 GLY F N 1
ATOM 2682 C CA . GLY B 1 200 ? 50.146 13.221 0.260 1.00 32.36 200 GLY F CA 1
ATOM 2683 C C . GLY B 1 200 ? 50.205 13.667 -1.178 1.00 32.60 200 GLY F C 1
ATOM 2684 O O . GLY B 1 200 ? 49.516 14.618 -1.549 1.00 32.79 200 GLY F O 1
ATOM 2685 N N . CYS B 1 201 ? 51.018 13.014 -2.016 1.00 32.64 201 CYS F N 1
ATOM 2686 C CA . CYS B 1 201 ? 51.021 13.408 -3.434 1.00 32.96 201 CYS F CA 1
ATOM 2687 C C . CYS B 1 201 ? 49.777 12.806 -4.036 1.00 31.07 201 CYS F C 1
ATOM 2688 O O . CYS B 1 201 ? 49.313 11.799 -3.541 1.00 30.36 201 CYS F O 1
ATOM 2691 N N . ASN B 1 202 ? 49.204 13.428 -5.065 1.00 29.43 202 ASN F N 1
ATOM 2692 C CA . ASN B 1 202 ? 48.104 12.778 -5.777 1.00 28.20 202 ASN F CA 1
ATOM 2693 C C . ASN B 1 202 ? 48.600 11.451 -6.405 1.00 25.25 202 ASN F C 1
ATOM 2694 O O . ASN B 1 202 ? 49.769 11.252 -6.711 1.00 23.67 202 ASN F O 1
ATOM 2699 N N . ILE B 1 203 ? 47.699 10.498 -6.484 1.00 24.69 203 ILE F N 1
ATOM 2700 C CA . ILE B 1 203 ? 47.958 9.311 -7.306 1.00 23.07 203 ILE F CA 1
ATOM 2701 C C . ILE B 1 203 ? 48.220 9.810 -8.716 1.00 22.34 203 ILE F C 1
ATOM 2702 O O . ILE B 1 203 ? 47.547 10.727 -9.178 1.00 21.75 203 ILE F O 1
ATOM 2707 N N . LYS B 1 204 ? 49.214 9.255 -9.370 1.00 20.85 204 LYS F N 1
ATOM 2708 C CA . LYS B 1 204 ? 49.590 9.810 -10.669 1.00 22.71 204 LYS F CA 1
ATOM 2709 C C . LYS B 1 204 ? 48.786 9.107 -11.761 1.00 20.73 204 LYS F C 1
ATOM 2710 O O . LYS B 1 204 ? 49.217 8.074 -12.315 1.00 18.77 204 LYS F O 1
ATOM 2716 N N . TRP B 1 205 ? 47.597 9.628 -12.004 1.00 20.43 205 TRP F N 1
ATOM 2717 C CA . TRP B 1 205 ? 46.732 9.018 -12.958 1.00 19.67 205 TRP F CA 1
ATOM 2718 C C . TRP B 1 205 ? 47.367 9.108 -14.337 1.00 20.62 205 TRP F C 1
ATOM 2719 O O . TRP B 1 205 ? 47.909 10.152 -14.720 1.00 20.57 205 TRP F O 1
ATOM 2730 N N . THR B 1 206 ? 47.213 8.048 -15.098 1.00 20.36 206 THR F N 1
ATOM 2731 C CA . THR B 1 206 ? 47.611 8.021 -16.479 1.00 21.29 206 THR F CA 1
ATOM 2732 C C . THR B 1 206 ? 46.779 9.064 -17.214 1.00 20.86 206 THR F C 1
ATOM 2733 O O . THR B 1 206 ? 45.608 9.264 -16.848 1.00 18.52 206 THR F O 1
ATOM 2737 N N . ALA B 1 207 ? 47.332 9.752 -18.237 1.00 19.78 207 ALA F N 1
ATOM 2738 C CA . ALA B 1 207 ? 46.515 10.796 -18.895 1.00 19.01 207 ALA F CA 1
ATOM 2739 C C . ALA B 1 207 ? 45.344 10.205 -19.645 1.00 19.06 207 ALA F C 1
ATOM 2740 O O . ALA B 1 207 ? 45.495 9.176 -20.358 1.00 17.60 207 ALA F O 1
ATOM 2742 N N . GLY B 1 208 ? 44.169 10.805 -19.421 1.00 18.91 208 GLY F N 1
ATOM 2743 C CA . GLY B 1 208 ? 42.926 10.331 -19.945 1.00 19.69 208 GLY F CA 1
ATOM 2744 C C . GLY B 1 208 ? 42.192 9.354 -19.006 1.00 23.40 208 GLY F C 1
ATOM 2745 O O . GLY B 1 208 ? 41.024 8.981 -19.286 1.00 22.68 208 GLY F O 1
ATOM 2746 N N . ASN B 1 209 ? 42.875 8.912 -17.929 1.00 23.46 209 ASN F N 1
ATOM 2747 C CA . ASN B 1 209 ? 42.316 7.903 -16.996 1.00 24.34 209 ASN F CA 1
ATOM 2748 C C . ASN B 1 209 ? 41.977 8.534 -15.618 1.00 24.36 209 ASN F C 1
ATOM 2749 O O . ASN B 1 209 ? 41.723 7.822 -14.649 1.00 24.03 209 ASN F O 1
ATOM 2754 N N . GLU B 1 210 ? 41.995 9.847 -15.520 1.00 24.53 210 GLU F N 1
ATOM 2755 C CA . GLU B 1 210 ? 41.730 10.556 -14.252 1.00 27.09 210 GLU F CA 1
ATOM 2756 C C . GLU B 1 210 ? 40.268 10.351 -13.841 1.00 27.28 210 GLU F C 1
ATOM 2757 O O . GLU B 1 210 ? 39.342 10.437 -14.670 1.00 28.07 210 GLU F O 1
ATOM 2763 N N . PRO B 1 211 ? 40.050 10.065 -12.555 1.00 28.88 211 PRO F N 1
ATOM 2764 C CA . PRO B 1 211 ? 38.673 9.870 -12.019 1.00 28.76 211 PRO F CA 1
ATOM 2765 C C . PRO B 1 211 ? 37.960 11.197 -11.810 1.00 31.79 211 PRO F C 1
ATOM 2766 O O . PRO B 1 211 ? 38.612 12.254 -11.800 1.00 30.22 211 PRO F O 1
ATOM 2770 N N . SER B 1 212 ? 36.635 11.130 -11.579 1.00 35.85 212 SER F N 1
ATOM 2771 C CA . SER B 1 212 ? 35.798 12.300 -11.191 1.00 39.39 212 SER F CA 1
ATOM 2772 C C . SER B 1 212 ? 36.456 13.265 -10.190 1.00 40.61 212 SER F C 1
ATOM 2773 O O . SER B 1 212 ? 36.485 14.489 -10.427 1.00 42.17 212 SER F O 1
ATOM 2776 N N . TRP B 1 213 ? 37.003 12.731 -9.093 1.00 41.10 213 TRP F N 1
ATOM 2777 C CA . TRP B 1 213 ? 37.646 13.587 -8.059 1.00 41.08 213 TRP F CA 1
ATOM 2778 C C . TRP B 1 213 ? 39.012 14.256 -8.434 1.00 42.09 213 TRP F C 1
ATOM 2779 O O . TRP B 1 213 ? 39.583 14.970 -7.591 1.00 41.80 213 TRP F O 1
ATOM 2790 N N . PHE B 1 214 ? 39.501 14.048 -9.669 1.00 43.05 214 PHE F N 1
ATOM 2791 C CA . PHE B 1 214 ? 40.691 14.779 -10.248 1.00 44.46 214 PHE F CA 1
ATOM 2792 C C . PHE B 1 214 ? 42.049 14.030 -10.153 1.00 45.48 214 PHE F C 1
ATOM 2793 O O . PHE B 1 214 ? 43.056 14.381 -10.835 1.00 46.46 214 PHE F O 1
ATOM 2794 N N . LYS C 1 26 ? 23.573 40.639 20.480 1.00 44.96 26 LYS G N 1
ATOM 2795 C CA . LYS C 1 26 ? 23.711 41.293 21.824 1.00 44.85 26 LYS G CA 1
ATOM 2796 C C . LYS C 1 26 ? 24.876 42.322 21.885 1.00 43.56 26 LYS G C 1
ATOM 2797 O O . LYS C 1 26 ? 24.588 43.514 21.988 1.00 43.95 26 LYS G O 1
ATOM 2803 N N . THR C 1 27 ? 26.157 41.905 21.797 1.00 40.30 27 THR G N 1
ATOM 2804 C CA . THR C 1 27 ? 27.284 42.863 21.902 1.00 37.70 27 THR G CA 1
ATOM 2805 C C . THR C 1 27 ? 28.142 43.030 20.623 1.00 36.77 27 THR G C 1
ATOM 2806 O O . THR C 1 27 ? 28.447 42.073 19.920 1.00 36.15 27 THR G O 1
ATOM 2810 N N . GLN C 1 28 ? 28.570 44.258 20.378 1.00 35.17 28 GLN G N 1
ATOM 2811 C CA . GLN C 1 28 ? 29.319 44.614 19.208 1.00 35.12 28 GLN G CA 1
ATOM 2812 C C . GLN C 1 28 ? 30.789 44.809 19.608 1.00 33.88 28 GLN G C 1
ATOM 2813 O O . GLN C 1 28 ? 31.036 45.201 20.734 1.00 33.75 28 GLN G O 1
ATOM 2819 N N . SER C 1 29 ? 31.755 44.552 18.699 1.00 31.94 29 SER G N 1
ATOM 2820 C CA . SER C 1 29 ? 33.181 44.777 19.000 1.00 31.48 29 SER G CA 1
ATOM 2821 C C . SER C 1 29 ? 33.474 46.266 19.170 1.00 31.03 29 SER G C 1
ATOM 2822 O O . SER C 1 29 ? 32.695 47.084 18.687 1.00 31.57 29 SER G O 1
ATOM 2825 N N . ASN C 1 30 ? 34.525 46.641 19.905 1.00 30.11 30 ASN G N 1
ATOM 2826 C CA . ASN C 1 30 ? 34.926 48.073 20.062 1.00 29.89 30 ASN G CA 1
ATOM 2827 C C . ASN C 1 30 ? 35.550 48.693 18.801 1.00 30.28 30 ASN G C 1
ATOM 2828 O O . ASN C 1 30 ? 36.079 47.968 17.982 1.00 29.31 30 ASN G O 1
ATOM 2833 N N . SER C 1 31 ? 35.549 50.013 18.661 1.00 32.21 31 SER G N 1
ATOM 2834 C CA . SER C 1 31 ? 36.368 50.647 17.588 1.00 34.87 31 SER G CA 1
ATOM 2835 C C . SER C 1 31 ? 37.760 50.869 18.081 1.00 34.16 31 SER G C 1
ATOM 2836 O O . SER C 1 31 ? 38.032 51.837 18.767 1.00 36.47 31 SER G O 1
ATOM 2839 N N . ILE C 1 32 ? 38.657 49.982 17.728 1.00 33.08 32 ILE G N 1
ATOM 2840 C CA . ILE C 1 32 ? 40.041 50.110 18.140 1.00 32.10 32 ILE G CA 1
ATOM 2841 C C . ILE C 1 32 ? 40.843 50.689 16.980 1.00 31.82 32 ILE G C 1
ATOM 2842 O O . ILE C 1 32 ? 40.623 50.315 15.829 1.00 32.19 32 ILE G O 1
ATOM 2847 N N . THR C 1 33 ? 41.767 5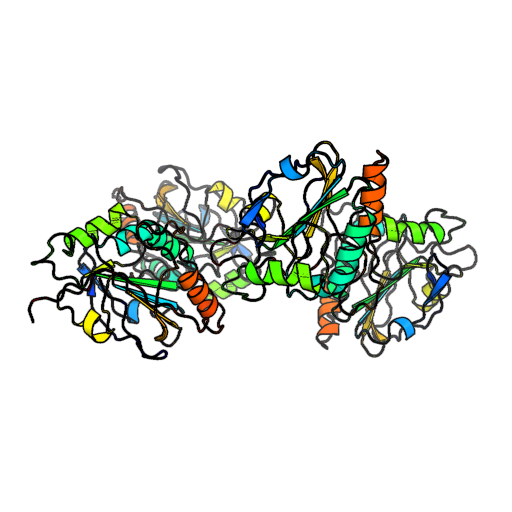1.584 17.291 1.00 31.23 33 THR G N 1
ATOM 2848 C CA . THR C 1 33 ? 42.497 52.298 16.275 1.00 32.23 33 THR G CA 1
ATOM 2849 C C . THR C 1 33 ? 43.374 51.286 15.558 1.00 30.98 33 THR G C 1
ATOM 2850 O O . THR C 1 33 ? 44.075 50.514 16.206 1.00 30.25 33 THR G O 1
ATOM 2854 N N . LEU C 1 34 ? 43.328 51.287 14.233 1.00 30.32 34 LEU G N 1
ATOM 2855 C CA . LEU C 1 34 ? 44.241 50.455 13.469 1.00 28.95 34 LEU G CA 1
ATOM 2856 C C . LEU C 1 34 ? 45.661 50.987 13.651 1.00 27.73 34 LEU G C 1
ATOM 2857 O O . LEU C 1 34 ? 45.826 52.140 13.905 1.00 27.87 34 LEU G O 1
ATOM 2862 N N . GLY C 1 35 ? 46.668 50.127 13.591 1.00 26.05 35 GLY G N 1
ATOM 2863 C CA . GLY C 1 35 ? 48.003 50.577 13.844 1.00 26.08 35 GLY G CA 1
ATOM 2864 C C . GLY C 1 35 ? 48.463 50.124 15.221 1.00 26.42 35 GLY G C 1
ATOM 2865 O O . GLY C 1 35 ? 49.675 50.059 15.511 1.00 25.09 35 GLY G O 1
ATOM 2866 N N . THR C 1 36 ? 47.488 49.830 16.082 1.00 25.86 36 THR G N 1
ATOM 2867 C CA . THR C 1 36 ? 47.790 49.531 17.514 1.00 26.65 36 THR G CA 1
ATOM 2868 C C . THR C 1 36 ? 48.674 48.263 17.696 1.00 24.70 36 THR G C 1
ATOM 2869 O O . THR C 1 36 ? 48.349 47.224 17.165 1.00 25.47 36 THR G O 1
ATOM 2873 N N . ARG C 1 37 ? 49.787 48.342 18.396 1.00 24.89 37 ARG G N 1
ATOM 2874 C CA . ARG C 1 37 ? 50.583 47.101 18.581 1.00 26.38 37 ARG G CA 1
ATOM 2875 C C . ARG C 1 37 ? 49.850 45.969 19.378 1.00 25.93 37 ARG G C 1
ATOM 2876 O O . ARG C 1 37 ? 49.044 46.269 20.256 1.00 26.77 37 ARG G O 1
ATOM 2884 N N . ALA C 1 38 ? 50.115 44.700 19.045 1.00 23.63 38 ALA G N 1
ATOM 2885 C CA . ALA C 1 38 ? 49.570 43.580 19.786 1.00 23.20 38 ALA G CA 1
ATOM 2886 C C . ALA C 1 38 ? 50.226 43.520 21.166 1.00 23.19 38 ALA G C 1
ATOM 2887 O O . ALA C 1 38 ? 51.468 43.503 21.301 1.00 21.54 38 ALA G O 1
ATOM 2889 N N . ALA C 1 39 ? 49.389 43.455 22.178 1.00 21.88 39 ALA G N 1
ATOM 2890 C CA . ALA C 1 39 ? 49.873 43.290 23.558 1.00 22.41 39 ALA G CA 1
ATOM 2891 C C . ALA C 1 39 ? 50.449 41.876 23.754 1.00 21.60 39 ALA G C 1
ATOM 2892 O O . ALA C 1 39 ? 49.880 40.872 23.304 1.00 20.32 39 ALA G O 1
ATOM 2894 N N . ASP C 1 40 ? 51.572 41.805 24.436 1.00 23.75 40 ASP G N 1
ATOM 2895 C CA . ASP C 1 40 ? 52.125 40.515 24.785 1.00 25.42 40 ASP G CA 1
ATOM 2896 C C . ASP C 1 40 ? 51.304 39.871 25.916 1.00 25.77 40 ASP G C 1
ATOM 2897 O O . ASP C 1 40 ? 50.527 40.558 26.610 1.00 25.09 40 ASP G O 1
ATOM 2902 N N . PHE C 1 41 ? 51.439 38.548 26.034 1.00 24.03 41 PHE G N 1
ATOM 2903 C CA . PHE C 1 41 ? 50.624 37.805 26.954 1.00 23.17 41 PHE G CA 1
ATOM 2904 C C . PHE C 1 41 ? 51.380 36.546 27.307 1.00 23.06 41 PHE G C 1
ATOM 2905 O O . PHE C 1 41 ? 52.296 36.178 26.550 1.00 22.38 41 PHE G O 1
ATOM 2913 N N . VAL C 1 42 ? 50.962 35.871 28.402 1.00 21.55 42 VAL G N 1
ATOM 2914 C CA . VAL C 1 42 ? 51.423 34.477 28.645 1.00 21.46 42 VAL G CA 1
ATOM 2915 C C . VAL C 1 42 ? 50.182 33.672 28.936 1.00 19.90 42 VAL G C 1
ATOM 2916 O O . VAL C 1 42 ? 49.453 33.994 29.869 1.00 20.51 42 VAL G O 1
ATOM 2920 N N . LEU C 1 43 ? 49.955 32.601 28.197 1.00 18.46 43 LEU G N 1
ATOM 2921 C CA . LEU C 1 43 ? 48.699 31.845 28.387 1.00 19.24 43 LEU G CA 1
ATOM 2922 C C . LEU C 1 43 ? 48.884 30.377 28.153 1.00 18.20 43 LEU G C 1
ATOM 2923 O O . LEU C 1 43 ? 49.547 29.997 27.202 1.00 20.04 43 LEU G O 1
ATOM 2928 N N . PRO C 1 44 ? 48.227 29.553 28.957 1.00 18.58 44 PRO G N 1
ATOM 2929 C CA . PRO C 1 44 ? 48.258 28.101 28.853 1.00 19.48 44 PRO G CA 1
ATOM 2930 C C . PRO C 1 44 ? 47.219 27.492 27.905 1.00 20.66 44 PRO G C 1
ATOM 2931 O O . PRO C 1 44 ? 46.090 27.989 27.860 1.00 19.90 44 PRO G O 1
ATOM 2935 N N . ASP C 1 45 ? 47.592 26.406 27.214 1.00 20.86 45 ASP G N 1
ATOM 2936 C CA . ASP C 1 45 ? 46.614 25.508 26.572 1.00 21.78 45 ASP G CA 1
ATOM 2937 C C . ASP C 1 45 ? 46.188 24.438 27.574 1.00 22.56 45 ASP G C 1
ATOM 2938 O O . ASP C 1 45 ? 46.603 24.463 28.744 1.00 22.70 45 ASP G O 1
ATOM 2943 N N . ALA C 1 46 ? 45.349 23.504 27.167 1.00 23.30 46 ALA G N 1
ATOM 2944 C CA . ALA C 1 46 ? 44.748 22.597 28.119 1.00 23.28 46 ALA G CA 1
ATOM 2945 C C . ALA C 1 46 ? 45.737 21.574 28.734 1.00 23.70 46 ALA G C 1
ATOM 2946 O O . ALA C 1 46 ? 45.362 20.957 29.742 1.00 25.67 46 ALA G O 1
ATOM 2948 N N . GLY C 1 47 ? 46.912 21.354 28.139 1.00 22.35 47 GLY G N 1
ATOM 2949 C CA . GLY C 1 47 ? 47.969 20.512 28.765 1.00 21.69 47 GLY G CA 1
ATOM 2950 C C . GLY C 1 47 ? 48.942 21.383 29.616 1.00 22.47 47 GLY G C 1
ATOM 2951 O O . GLY C 1 47 ? 49.907 20.886 30.138 1.00 22.69 47 GLY G O 1
ATOM 2952 N N . GLY C 1 48 ? 48.745 22.696 29.677 1.00 20.45 48 GLY G N 1
ATOM 2953 C CA . GLY C 1 48 ? 49.635 23.555 30.473 1.00 20.30 48 GLY G CA 1
ATOM 2954 C C . GLY C 1 48 ? 50.822 24.149 29.742 1.00 20.29 48 GLY G C 1
ATOM 2955 O O . GLY C 1 48 ? 51.611 24.859 30.369 1.00 20.30 48 GLY G O 1
ATOM 2956 N N . ASN C 1 49 ? 50.971 23.871 28.439 1.00 20.56 49 ASN G N 1
ATOM 2957 C CA . ASN C 1 49 ? 51.996 24.556 27.617 1.00 21.51 49 ASN G CA 1
ATOM 2958 C C . ASN C 1 49 ? 51.726 26.044 27.589 1.00 20.70 49 ASN G C 1
ATOM 2959 O O . ASN C 1 49 ? 50.580 26.443 27.418 1.00 20.99 49 ASN G O 1
ATOM 2964 N N . LEU C 1 50 ? 52.739 26.873 27.790 1.00 20.28 50 LEU G N 1
ATOM 2965 C CA . LEU C 1 50 ? 52.486 28.289 27.841 1.00 19.28 50 LEU G CA 1
ATOM 2966 C C . LEU C 1 50 ? 52.875 28.919 26.479 1.00 20.88 50 LEU G C 1
ATOM 2967 O O . LEU C 1 50 ? 53.874 28.522 25.899 1.00 19.95 50 LEU G O 1
ATOM 2972 N N . PHE C 1 51 ? 52.078 29.890 26.005 1.00 20.78 51 PHE G N 1
ATOM 2973 C CA . PHE C 1 51 ? 52.285 30.571 24.729 1.00 21.20 51 PHE G CA 1
ATOM 2974 C C . PHE C 1 51 ? 52.430 32.050 24.964 1.00 22.06 51 PHE G C 1
ATOM 2975 O O . PHE C 1 51 ? 51.686 32.598 25.799 1.00 21.66 51 PHE G O 1
ATOM 2983 N N . THR C 1 52 ? 53.342 32.699 24.218 1.00 21.42 52 THR G N 1
ATOM 2984 C CA . THR C 1 52 ? 53.458 34.157 24.205 1.00 21.88 52 THR G CA 1
ATOM 2985 C C . THR C 1 52 ? 53.421 34.600 22.708 1.00 21.90 52 THR G C 1
ATOM 2986 O O . THR C 1 52 ? 53.308 33.750 21.794 1.00 18.56 52 THR G O 1
ATOM 2990 N N . LEU C 1 53 ? 53.520 35.907 22.463 1.00 21.46 53 LEU G N 1
ATOM 2991 C CA . LEU C 1 53 ? 53.672 36.363 21.071 1.00 23.60 53 LEU G CA 1
ATOM 2992 C C . LEU C 1 53 ? 54.876 35.719 20.417 1.00 24.70 53 LEU G C 1
ATOM 2993 O O . LEU C 1 53 ? 54.803 35.361 19.252 1.00 23.99 53 LEU G O 1
ATOM 2998 N N . ALA C 1 54 ? 55.961 35.528 21.173 1.00 25.82 54 ALA G N 1
ATOM 2999 C CA . ALA C 1 54 ? 57.174 34.894 20.596 1.00 27.48 54 ALA G CA 1
ATOM 3000 C C . ALA C 1 54 ? 56.961 33.521 19.959 1.00 28.91 54 ALA G C 1
ATOM 3001 O O . ALA C 1 54 ? 57.682 33.149 18.991 1.00 29.35 54 ALA G O 1
ATOM 3003 N N . GLU C 1 55 ? 55.983 32.753 20.442 1.00 28.82 55 GLU G N 1
ATOM 3004 C CA . GLU C 1 55 ? 55.688 31.482 19.797 1.00 31.03 55 GLU G CA 1
ATOM 3005 C C . GLU C 1 55 ? 55.211 31.663 18.370 1.00 30.19 55 GLU G C 1
ATOM 3006 O O . GLU C 1 55 ? 55.099 30.678 17.647 1.00 30.58 55 GLU G O 1
ATOM 3012 N N . PHE C 1 56 ? 54.888 32.886 17.948 1.00 30.08 56 PHE G N 1
ATOM 3013 C CA . PHE C 1 56 ? 54.280 33.051 16.614 1.00 28.87 56 PHE G CA 1
ATOM 3014 C C . PHE C 1 56 ? 55.112 33.947 15.697 1.00 29.66 56 PHE G C 1
ATOM 3015 O O . PHE C 1 56 ? 54.659 34.381 14.615 1.00 28.33 56 PHE G O 1
ATOM 3023 N N . LYS C 1 57 ? 56.325 34.191 16.164 1.00 30.01 57 LYS G N 1
ATOM 3024 C CA . LYS C 1 57 ? 57.281 35.158 15.662 1.00 32.31 57 LYS G CA 1
ATOM 3025 C C . LYS C 1 57 ? 57.684 34.939 14.194 1.00 33.24 57 LYS G C 1
ATOM 3026 O O . LYS C 1 57 ? 58.148 35.871 13.524 1.00 32.86 57 LYS G O 1
ATOM 3032 N N . ASP C 1 58 ? 57.542 33.717 13.711 1.00 34.08 58 ASP G N 1
ATOM 3033 C CA . ASP C 1 58 ? 58.009 33.386 12.354 1.00 36.38 58 ASP G CA 1
ATOM 3034 C C . ASP C 1 58 ? 56.909 33.516 11.274 1.00 35.42 58 ASP G C 1
ATOM 3035 O O . ASP C 1 58 ? 57.193 33.431 10.085 1.00 36.67 58 ASP G O 1
ATOM 3040 N N . SER C 1 59 ? 55.660 33.702 11.709 1.00 34.09 59 SER G N 1
ATOM 3041 C CA . SER C 1 59 ? 54.520 33.902 10.825 1.00 32.09 59 SER G CA 1
ATOM 3042 C C . SER C 1 59 ? 54.357 35.381 10.510 1.00 30.83 59 SER G C 1
ATOM 3043 O O . SER C 1 59 ? 54.296 36.200 11.414 1.00 30.65 59 SER G O 1
ATOM 3046 N N . PRO C 1 60 ? 54.304 35.739 9.218 1.00 30.20 60 PRO G N 1
ATOM 3047 C CA . PRO C 1 60 ? 54.106 37.163 8.895 1.00 28.14 60 PRO G CA 1
ATOM 3048 C C . PRO C 1 60 ? 52.786 37.755 9.420 1.00 25.13 60 PRO G C 1
ATOM 3049 O O . PRO C 1 60 ? 52.772 38.895 9.789 1.00 24.06 60 PRO G O 1
ATOM 3053 N N . ALA C 1 61 ? 51.718 36.959 9.416 1.00 23.74 61 ALA G N 1
ATOM 3054 C CA . ALA C 1 61 ? 50.390 37.394 9.825 1.00 23.83 61 ALA G CA 1
ATOM 3055 C C . ALA C 1 61 ? 50.010 36.628 11.098 1.00 22.96 61 ALA G C 1
ATOM 3056 O O . ALA C 1 61 ? 50.265 35.441 11.223 1.00 23.17 61 ALA G O 1
ATOM 3058 N N . LEU C 1 62 ? 49.366 37.329 12.010 1.00 22.85 62 LEU G N 1
ATOM 3059 C CA . LEU C 1 62 ? 48.899 36.761 13.235 1.00 22.12 62 LEU G CA 1
ATOM 3060 C C . LEU C 1 62 ? 47.438 37.162 13.487 1.00 21.38 62 LEU G C 1
ATOM 3061 O O . LEU C 1 62 ? 47.126 38.361 13.617 1.00 21.94 62 LEU G O 1
ATOM 3066 N N . LEU C 1 63 ? 46.562 36.166 13.562 1.00 19.71 63 LEU G N 1
ATOM 3067 C CA . LEU C 1 63 ? 45.191 36.386 13.979 1.00 20.54 63 LEU G CA 1
ATOM 3068 C C . LEU C 1 63 ? 45.057 36.000 15.495 1.00 21.19 63 LEU G C 1
ATOM 3069 O O . LEU C 1 63 ? 45.394 34.888 15.867 1.00 19.86 63 LEU G O 1
ATOM 3074 N N . VAL C 1 64 ? 44.582 36.931 16.328 1.00 21.48 64 VAL G N 1
ATOM 3075 C CA . VAL C 1 64 ? 44.160 36.652 17.735 1.00 19.92 64 VAL G CA 1
ATOM 3076 C C . VAL C 1 64 ? 42.623 36.649 17.785 1.00 19.91 64 VAL G C 1
ATOM 3077 O O . VAL C 1 64 ? 41.979 37.673 17.457 1.00 21.70 64 VAL G O 1
ATOM 3081 N N . ALA C 1 65 ? 42.006 35.532 18.123 1.00 20.09 65 ALA G N 1
ATOM 3082 C CA . ALA C 1 65 ? 40.531 35.410 18.037 1.00 20.91 65 ALA G CA 1
ATOM 3083 C C . ALA C 1 65 ? 40.007 35.142 19.430 1.00 21.42 65 ALA G C 1
ATOM 3084 O O . ALA C 1 65 ? 40.445 34.136 20.030 1.00 20.91 65 ALA G O 1
ATOM 3086 N N . PHE C 1 66 ? 39.130 36.001 19.950 1.00 19.94 66 PHE G N 1
ATOM 3087 C CA . PHE C 1 66 ? 38.466 35.719 21.245 1.00 21.63 66 PHE G CA 1
ATOM 3088 C C . PHE C 1 66 ? 37.178 34.962 20.985 1.00 24.24 66 PHE G C 1
ATOM 3089 O O . PHE C 1 66 ? 36.281 35.454 20.299 1.00 24.56 66 PHE G O 1
ATOM 3097 N N . ILE C 1 67 ? 37.104 33.770 21.549 1.00 23.81 67 ILE G N 1
ATOM 3098 C CA . ILE C 1 67 ? 36.178 32.730 21.075 1.00 26.77 67 ILE G CA 1
ATOM 3099 C C . ILE C 1 67 ? 35.479 32.189 22.335 1.00 26.54 67 ILE G C 1
ATOM 3100 O O . ILE C 1 67 ? 35.816 32.607 23.408 1.00 25.82 67 ILE G O 1
ATOM 3105 N N . SER C 1 68 ? 34.524 31.273 22.203 1.00 28.19 68 SER G N 1
ATOM 3106 C CA . SER C 1 68 ? 33.800 30.715 23.327 1.00 29.29 68 SER G CA 1
ATOM 3107 C C . SER C 1 68 ? 33.394 29.295 22.916 1.00 30.70 68 SER G C 1
ATOM 3108 O O . SER C 1 68 ? 33.454 28.932 21.742 1.00 29.78 68 SER G O 1
ATOM 3111 N N . ASN C 1 69 ? 33.027 28.484 23.888 1.00 31.51 69 ASN G N 1
ATOM 3112 C CA . ASN C 1 69 ? 32.607 27.123 23.609 1.00 32.96 69 ASN G CA 1
ATOM 3113 C C . ASN C 1 69 ? 31.095 26.977 23.379 1.00 34.60 69 ASN G C 1
ATOM 3114 O O . ASN C 1 69 ? 30.637 25.956 22.820 1.00 35.00 69 ASN G O 1
ATOM 3119 N N . ARG C 1 70 ? 30.332 27.969 23.803 1.00 36.14 70 ARG G N 1
ATOM 3120 C CA . ARG C 1 70 ? 28.863 27.835 23.840 1.00 39.37 70 ARG G CA 1
ATOM 3121 C C . ARG C 1 70 ? 28.172 28.902 22.992 1.00 39.16 70 ARG G C 1
ATOM 3122 O O . ARG C 1 70 ? 27.066 28.674 22.514 1.00 40.06 70 ARG G O 1
ATOM 3130 N N . CYS C 1 71 ? 28.818 30.057 22.815 1.00 38.34 71 CYS G N 1
ATOM 3131 C CA . CYS C 1 71 ? 28.195 31.224 22.156 1.00 38.53 71 CYS G CA 1
ATOM 3132 C C . CYS C 1 71 ? 27.655 30.903 20.722 1.00 37.21 71 CYS G C 1
ATOM 3133 O O . CYS C 1 71 ? 28.426 30.458 19.863 1.00 36.59 71 CYS G O 1
ATOM 3136 N N . PRO C 1 72 ? 26.322 31.092 20.469 1.00 37.42 72 PRO G N 1
ATOM 3137 C CA . PRO C 1 72 ? 25.750 30.777 19.114 1.00 37.24 72 PRO G CA 1
ATOM 3138 C C . PRO C 1 72 ? 26.487 31.431 17.956 1.00 36.00 72 PRO G C 1
ATOM 3139 O O . PRO C 1 72 ? 26.608 30.837 16.893 1.00 35.65 72 PRO G O 1
ATOM 3143 N N . PHE C 1 73 ? 26.975 32.661 18.158 1.00 35.61 73 PHE G N 1
ATOM 3144 C CA . PHE C 1 73 ? 27.773 33.327 17.126 1.00 34.87 73 PHE G CA 1
ATOM 3145 C C . PHE C 1 73 ? 29.106 32.640 16.868 1.00 34.02 73 PHE G C 1
ATOM 3146 O O . PHE C 1 73 ? 29.602 32.688 15.743 1.00 34.60 73 PHE G O 1
ATOM 3154 N N . VAL C 1 74 ? 29.686 32.003 17.885 1.00 33.21 74 VAL G N 1
ATOM 3155 C CA . VAL C 1 74 ? 30.886 31.211 17.645 1.00 32.65 74 VAL G CA 1
ATOM 3156 C C . VAL C 1 74 ? 30.485 29.860 17.035 1.00 34.17 74 VAL G C 1
ATOM 3157 O O . VAL C 1 74 ? 31.070 29.451 16.012 1.00 32.84 74 VAL G O 1
ATOM 3161 N N . VAL C 1 75 ? 29.496 29.201 17.657 1.00 35.31 75 VAL G N 1
ATOM 3162 C CA . VAL C 1 75 ? 28.999 27.905 17.180 1.00 38.42 75 VAL G CA 1
ATOM 3163 C C . VAL C 1 75 ? 28.777 27.844 15.679 1.00 38.52 75 VAL G C 1
ATOM 3164 O O . VAL C 1 75 ? 29.217 26.898 15.023 1.00 39.62 75 VAL G O 1
ATOM 3168 N N . LEU C 1 76 ? 28.174 28.903 15.139 1.00 39.18 76 LEU G N 1
ATOM 3169 C CA . LEU C 1 76 ? 27.882 29.050 13.706 1.00 38.11 76 LEU G CA 1
ATOM 3170 C C . LEU C 1 76 ? 29.089 29.067 12.780 1.00 37.86 76 LEU G C 1
ATOM 3171 O O . LEU C 1 76 ? 29.003 28.621 11.647 1.00 36.80 76 LEU G O 1
ATOM 3176 N N . ILE C 1 77 ? 30.223 29.603 13.227 1.00 37.02 77 ILE G N 1
ATOM 3177 C CA . ILE C 1 77 ? 31.360 29.752 12.327 1.00 35.74 77 ILE G CA 1
ATOM 3178 C C . ILE C 1 77 ? 32.504 28.822 12.716 1.00 36.66 77 ILE G C 1
ATOM 3179 O O . ILE C 1 77 ? 33.615 28.943 12.200 1.00 35.05 77 ILE G O 1
ATOM 3184 N N . ARG C 1 78 ? 32.209 27.902 13.635 1.00 37.69 78 ARG G N 1
ATOM 3185 C CA . ARG C 1 78 ? 33.210 27.028 14.254 1.00 39.22 78 ARG G CA 1
ATOM 3186 C C . ARG C 1 78 ? 33.940 26.129 13.232 1.00 40.20 78 ARG G C 1
ATOM 3187 O O . ARG C 1 78 ? 35.187 26.205 13.072 1.00 40.89 78 ARG G O 1
ATOM 3195 N N . GLU C 1 79 ? 33.159 25.322 12.520 1.00 40.73 79 GLU G N 1
ATOM 3196 C CA . GLU C 1 79 ? 33.675 24.459 11.468 1.00 41.81 79 GLU G CA 1
ATOM 3197 C C . GLU C 1 79 ? 34.407 25.254 10.402 1.00 40.69 79 GLU G C 1
ATOM 3198 O O . GLU C 1 79 ? 35.429 24.821 9.895 1.00 41.46 79 GLU G O 1
ATOM 3204 N N . ALA C 1 80 ? 33.904 26.442 10.098 1.00 39.90 80 ALA G N 1
ATOM 3205 C CA . ALA C 1 80 ? 34.512 27.310 9.091 1.00 38.95 80 ALA G CA 1
ATOM 3206 C C . ALA C 1 80 ? 35.818 27.961 9.573 1.00 37.27 80 ALA G C 1
ATOM 3207 O O . ALA C 1 80 ? 36.757 28.178 8.802 1.00 36.54 80 ALA G O 1
ATOM 3209 N N . LEU C 1 81 ? 35.852 28.317 10.855 1.00 37.19 81 LEU G N 1
ATOM 3210 C CA . LEU C 1 81 ? 37.071 28.915 11.462 1.00 35.16 81 LEU G CA 1
ATOM 3211 C C . LEU C 1 81 ? 38.208 27.866 11.435 1.00 34.61 81 LEU G C 1
ATOM 3212 O O . LEU C 1 81 ? 39.343 28.157 10.994 1.00 34.71 81 LEU G O 1
ATOM 3217 N N . ALA C 1 82 ? 37.865 26.631 11.800 1.00 34.06 82 ALA G N 1
ATOM 3218 C CA . ALA C 1 82 ? 38.789 25.497 11.688 1.00 35.69 82 ALA G CA 1
ATOM 3219 C C . ALA C 1 82 ? 39.394 25.229 10.277 1.00 35.71 82 ALA G C 1
ATOM 3220 O O . ALA C 1 82 ? 40.594 24.975 10.196 1.00 35.61 82 ALA G O 1
ATOM 3222 N N . LYS C 1 83 ? 38.583 25.305 9.204 1.00 35.70 83 LYS G N 1
ATOM 3223 C CA . LYS C 1 83 ? 39.078 25.177 7.785 1.00 36.82 83 LYS G CA 1
ATOM 3224 C C . LYS C 1 83 ? 39.930 26.368 7.454 1.00 36.54 83 LYS G C 1
ATOM 3225 O O . LYS C 1 83 ? 41.044 26.223 6.924 1.00 36.76 83 LYS G O 1
ATOM 3227 N N . PHE C 1 84 ? 39.380 27.547 7.746 1.00 35.37 84 PHE G N 1
ATOM 3228 C CA . PHE C 1 84 ? 40.094 28.803 7.567 1.00 35.05 84 PHE G CA 1
ATOM 3229 C C . PHE C 1 84 ? 41.523 28.688 8.108 1.00 34.18 84 PHE G C 1
ATOM 3230 O O . PHE C 1 84 ? 42.497 28.988 7.414 1.00 34.58 84 PHE G O 1
ATOM 3238 N N . ALA C 1 85 ? 41.655 28.282 9.350 1.00 33.82 85 ALA G N 1
ATOM 3239 C CA . ALA C 1 85 ? 42.980 28.241 9.985 1.00 35.35 85 ALA G CA 1
ATOM 3240 C C . ALA C 1 85 ? 43.826 27.214 9.256 1.00 36.22 85 ALA G C 1
ATOM 3241 O O . ALA C 1 85 ? 45.014 27.409 8.997 1.00 35.73 85 ALA G O 1
ATOM 3243 N N . GLY C 1 86 ? 43.182 26.103 8.936 1.00 38.52 86 GLY G N 1
ATOM 3244 C CA . GLY C 1 86 ? 43.845 25.031 8.214 1.00 40.98 86 GLY G CA 1
ATOM 3245 C C . GLY C 1 86 ? 44.356 25.414 6.843 1.00 42.58 86 GLY G C 1
ATOM 3246 O O . GLY C 1 86 ? 45.438 24.973 6.462 1.00 43.10 86 GLY G O 1
ATOM 3247 N N . ASP C 1 87 ? 43.599 26.247 6.119 1.00 43.51 87 ASP G N 1
ATOM 3248 C CA . ASP C 1 87 ? 43.970 26.658 4.780 1.00 44.96 87 ASP G CA 1
ATOM 3249 C C . ASP C 1 87 ? 45.202 27.530 4.785 1.00 45.21 87 ASP G C 1
ATOM 3250 O O . ASP C 1 87 ? 45.957 27.499 3.824 1.00 45.69 87 ASP G O 1
ATOM 3255 N N . TYR C 1 88 ? 45.393 28.348 5.821 1.00 44.96 88 TYR G N 1
ATOM 3256 C CA . TYR C 1 88 ? 46.509 29.285 5.819 1.00 44.77 88 TYR G CA 1
ATOM 3257 C C . TYR C 1 88 ? 47.696 28.809 6.609 1.00 44.78 88 TYR G C 1
ATOM 3258 O O . TYR C 1 88 ? 48.668 29.516 6.713 1.00 44.96 88 TYR G O 1
ATOM 3267 N N . ALA C 1 89 ? 47.635 27.602 7.140 1.00 46.23 89 ALA G N 1
ATOM 3268 C CA . ALA C 1 89 ? 48.640 27.177 8.125 1.00 48.00 89 ALA G CA 1
ATOM 3269 C C . ALA C 1 89 ? 50.043 27.111 7.541 1.00 48.87 89 ALA G C 1
ATOM 3270 O O . ALA C 1 89 ? 50.981 27.674 8.115 1.00 49.71 89 ALA G O 1
ATOM 3272 N N . GLY C 1 90 ? 50.190 26.470 6.390 1.00 48.78 90 GLY G N 1
ATOM 3273 C CA . GLY C 1 90 ? 51.489 26.492 5.720 1.00 49.20 90 GLY G CA 1
ATOM 3274 C C . GLY C 1 90 ? 51.899 27.844 5.138 1.00 48.98 90 GLY G C 1
ATOM 3275 O O . GLY C 1 90 ? 53.095 28.076 4.882 1.00 49.30 90 GLY G O 1
ATOM 3276 N N . GLN C 1 91 ? 50.914 28.736 4.955 1.00 48.08 91 GLN G N 1
ATOM 3277 C CA . GLN C 1 91 ? 51.052 29.990 4.179 1.00 46.41 91 GLN G CA 1
ATOM 3278 C C . GLN C 1 91 ? 51.525 31.286 4.910 1.00 44.48 91 GLN G C 1
ATOM 3279 O O . GLN C 1 91 ? 51.609 32.358 4.288 1.00 44.62 91 GLN G O 1
ATOM 3285 N N . GLY C 1 92 ? 51.842 31.224 6.201 1.00 41.43 92 GLY G N 1
ATOM 3286 C CA . GLY C 1 92 ? 52.278 32.433 6.906 1.00 37.31 92 GLY G CA 1
ATOM 3287 C C . GLY C 1 92 ? 51.283 33.088 7.891 1.00 34.91 92 GLY G C 1
ATOM 3288 O O . GLY C 1 92 ? 51.593 34.137 8.488 1.00 34.53 92 GLY G O 1
ATOM 3289 N N . LEU C 1 93 ? 50.089 32.523 8.010 1.00 31.96 93 LEU G N 1
ATOM 3290 C CA . LEU C 1 93 ? 49.156 32.938 9.039 1.00 29.84 93 LEU G CA 1
ATOM 3291 C C . LEU C 1 93 ? 49.260 32.066 10.280 1.00 27.82 93 LEU G C 1
ATOM 3292 O O . LEU C 1 93 ? 48.904 30.895 10.280 1.00 27.84 93 LEU G O 1
ATOM 3297 N N . ALA C 1 94 ? 49.650 32.685 11.356 1.00 26.17 94 ALA G N 1
ATOM 3298 C CA . ALA C 1 94 ? 49.507 32.043 12.663 1.00 25.47 94 ALA G CA 1
ATOM 3299 C C . ALA C 1 94 ? 48.150 32.455 13.270 1.00 26.04 94 ALA G C 1
ATOM 3300 O O . ALA C 1 94 ? 47.750 33.599 13.113 1.00 26.45 94 ALA G O 1
ATOM 3302 N N . VAL C 1 95 ? 47.438 31.537 13.926 1.00 25.42 95 VAL G N 1
ATOM 3303 C CA . VAL C 1 95 ? 46.188 31.871 14.624 1.00 26.16 95 VAL G CA 1
ATOM 3304 C C . VAL C 1 95 ? 46.373 31.437 16.099 1.00 25.62 95 VAL G C 1
ATOM 3305 O O . VAL C 1 95 ? 46.933 30.389 16.373 1.00 25.56 95 VAL G O 1
ATOM 3309 N N . VAL C 1 96 ? 45.950 32.264 17.037 1.00 24.33 96 VAL G N 1
ATOM 3310 C CA . VAL C 1 96 ? 45.792 31.816 18.413 1.00 23.16 96 VAL G CA 1
ATOM 3311 C C . VAL C 1 96 ? 44.359 32.194 18.831 1.00 22.36 96 VAL G C 1
ATOM 3312 O O . VAL C 1 96 ? 43.926 33.324 18.599 1.00 24.09 96 VAL G O 1
ATOM 3316 N N . ALA C 1 97 ? 43.613 31.241 19.364 1.00 21.19 97 ALA G N 1
ATOM 3317 C CA . ALA C 1 97 ? 42.272 31.500 19.877 1.00 20.35 97 ALA G CA 1
ATOM 3318 C C . ALA C 1 97 ? 42.310 31.567 21.414 1.00 20.82 97 ALA G C 1
ATOM 3319 O O . ALA C 1 97 ? 43.092 30.829 22.080 1.00 20.72 97 ALA G O 1
ATOM 3321 N N . ILE C 1 98 ? 41.506 32.453 21.991 1.00 19.67 98 ILE G N 1
ATOM 3322 C CA . ILE C 1 98 ? 41.542 32.696 23.406 1.00 19.39 98 ILE G CA 1
ATOM 3323 C C . ILE C 1 98 ? 40.127 32.644 23.996 1.00 19.00 98 ILE G C 1
ATOM 3324 O O . ILE C 1 98 ? 39.226 33.320 23.490 1.00 20.63 98 ILE G O 1
ATOM 3329 N N . ASN C 1 99 ? 39.922 31.858 25.047 1.00 16.54 99 ASN G N 1
ATOM 3330 C CA . ASN C 1 99 ? 38.644 31.883 25.763 1.00 17.32 99 ASN G CA 1
ATOM 3331 C C . ASN C 1 99 ? 38.809 32.664 27.064 1.00 18.79 99 ASN G C 1
ATOM 3332 O O . ASN C 1 99 ? 39.514 32.222 27.976 1.00 18.09 99 ASN G O 1
ATOM 3337 N N . SER C 1 100 ? 38.138 33.790 27.181 1.00 18.55 100 SER G N 1
ATOM 3338 C CA . SER C 1 100 ? 38.310 34.639 28.315 1.00 20.00 100 SER G CA 1
ATOM 3339 C C . SER C 1 100 ? 37.099 34.598 29.263 1.00 19.81 100 SER G C 1
ATOM 3340 O O . SER C 1 100 ? 37.069 35.306 30.258 1.00 21.51 100 SER G O 1
ATOM 3343 N N . ASN C 1 101 ? 36.097 33.812 28.934 1.00 20.53 101 ASN G N 1
ATOM 3344 C CA . ASN C 1 101 ? 34.840 33.824 29.690 1.00 21.00 101 ASN G CA 1
ATOM 3345 C C . ASN C 1 101 ? 34.982 33.161 31.109 1.00 22.75 101 ASN G C 1
ATOM 3346 O O . ASN C 1 101 ? 35.674 32.142 31.273 1.00 21.86 101 ASN G O 1
ATOM 3351 N N . ASP C 1 102 ? 34.335 33.758 32.090 1.00 25.33 102 ASP G N 1
ATOM 3352 C CA . ASP C 1 102 ? 34.277 33.266 33.467 1.00 28.08 102 ASP G CA 1
ATOM 3353 C C . ASP C 1 102 ? 33.719 31.822 33.473 1.00 30.22 102 ASP G C 1
ATOM 3354 O O . ASP C 1 102 ? 32.524 31.580 33.146 1.00 29.50 102 ASP G O 1
ATOM 3359 N N . ALA C 1 103 ? 34.603 30.865 33.792 1.00 30.52 103 ALA G N 1
ATOM 3360 C CA . ALA C 1 103 ? 34.220 29.464 33.786 1.00 32.33 103 ALA G CA 1
ATOM 3361 C C . ALA C 1 103 ? 33.446 29.099 35.058 1.00 33.77 103 ALA G C 1
ATOM 3362 O O . ALA C 1 103 ? 32.903 28.010 35.112 1.00 34.33 103 ALA G O 1
ATOM 3364 N N . GLN C 1 104 ? 33.419 29.991 36.059 1.00 35.09 104 GLN G N 1
ATOM 3365 C CA . GLN C 1 104 ? 32.628 29.757 37.275 1.00 38.10 104 GLN G CA 1
ATOM 3366 C C . GLN C 1 104 ? 31.160 29.920 36.934 1.00 37.86 104 GLN G C 1
ATOM 3367 O O . GLN C 1 104 ? 30.374 29.018 37.146 1.00 37.88 104 GLN G O 1
ATOM 3373 N N . ALA C 1 105 ? 30.814 31.088 36.391 1.00 37.79 105 ALA G N 1
ATOM 3374 C CA . ALA C 1 105 ? 29.468 31.368 35.900 1.00 37.42 105 ALA G CA 1
ATOM 3375 C C . ALA C 1 105 ? 29.117 30.527 34.690 1.00 37.54 105 ALA G C 1
ATOM 3376 O O . ALA C 1 105 ? 27.957 30.195 34.511 1.00 37.48 105 ALA G O 1
ATOM 3378 N N . PHE C 1 106 ? 30.106 30.157 33.875 1.00 35.94 106 PHE G N 1
ATOM 3379 C CA . PHE C 1 106 ? 29.860 29.388 32.630 1.00 36.20 106 PHE G CA 1
ATOM 3380 C C . PHE C 1 106 ? 30.762 28.147 32.452 1.00 36.29 106 PHE G C 1
ATOM 3381 O O . PHE C 1 106 ? 31.783 28.195 31.742 1.00 35.26 106 PHE G O 1
ATOM 3389 N N . PRO C 1 107 ? 30.384 27.017 33.099 1.00 36.55 107 PRO G N 1
ATOM 3390 C CA . PRO C 1 107 ? 31.194 25.791 33.083 1.00 36.32 107 PRO G CA 1
ATOM 3391 C C . PRO C 1 107 ? 31.560 25.237 31.718 1.00 35.65 107 PRO G C 1
ATOM 3392 O O . PRO C 1 107 ? 32.545 24.489 31.575 1.00 37.33 107 PRO G O 1
ATOM 3396 N N . GLU C 1 108 ? 30.826 25.616 30.694 1.00 33.80 108 GLU G N 1
ATOM 3397 C CA . GLU C 1 108 ? 31.151 25.173 29.379 1.00 33.22 108 GLU G CA 1
ATOM 3398 C C . GLU C 1 108 ? 32.470 25.841 28.925 1.00 30.97 108 GLU G C 1
ATOM 3399 O O . GLU C 1 108 ? 33.091 25.387 27.986 1.00 30.98 108 GLU G O 1
ATOM 3405 N N . GLU C 1 109 ? 32.884 26.895 29.620 1.00 29.51 109 GLU G N 1
ATOM 3406 C CA . GLU C 1 109 ? 34.113 27.703 29.295 1.00 28.91 109 GLU G CA 1
ATOM 3407 C C . GLU C 1 109 ? 35.417 27.348 30.073 1.00 27.92 109 GLU G C 1
ATOM 3408 O O . GLU C 1 109 ? 36.404 28.091 30.004 1.00 27.58 109 GLU G O 1
ATOM 3414 N N . THR C 1 110 ? 35.449 26.214 30.789 1.00 27.11 110 THR G N 1
ATOM 3415 C CA . THR C 1 110 ? 36.632 25.891 31.629 1.00 25.97 110 THR G CA 1
ATOM 3416 C C . THR C 1 110 ? 37.768 25.535 30.700 1.00 25.18 110 THR G C 1
ATOM 3417 O O . THR C 1 110 ? 37.548 25.129 29.581 1.00 24.66 110 THR G O 1
ATOM 3421 N N . LEU C 1 111 ? 39.000 25.637 31.181 1.00 25.01 111 LEU G N 1
ATOM 3422 C CA . LEU C 1 111 ? 40.140 25.191 30.344 1.00 25.41 111 LEU G CA 1
ATOM 3423 C C . LEU C 1 111 ? 40.014 23.735 29.813 1.00 26.38 111 LEU G C 1
ATOM 3424 O O . LEU C 1 111 ? 40.454 23.374 28.685 1.00 26.03 111 LEU G O 1
ATOM 3429 N N . GLU C 1 112 ? 39.501 22.876 30.680 1.00 28.21 112 GLU G N 1
ATOM 3430 C CA . GLU C 1 112 ? 39.215 21.491 30.321 1.00 29.49 112 GLU G CA 1
ATOM 3431 C C . GLU C 1 112 ? 38.264 21.405 29.109 1.00 29.10 112 GLU G C 1
ATOM 3432 O O . GLU C 1 112 ? 38.518 20.694 28.168 1.00 30.13 112 GLU G O 1
ATOM 3438 N N . ARG C 1 113 ? 37.169 22.154 29.096 1.00 30.07 113 ARG G N 1
ATOM 3439 C CA . ARG C 1 113 ? 36.300 22.214 27.880 1.00 29.68 113 ARG G CA 1
ATOM 3440 C C . ARG C 1 113 ? 36.995 22.815 26.657 1.00 29.55 113 ARG G C 1
ATOM 3441 O O . ARG C 1 113 ? 36.787 22.404 25.499 1.00 28.66 113 ARG G O 1
ATOM 3449 N N . VAL C 1 114 ? 37.823 23.826 26.905 1.00 28.23 114 VAL G N 1
ATOM 3450 C CA . VAL C 1 114 ? 38.663 24.338 25.841 1.00 25.83 114 VAL G CA 1
ATOM 3451 C C . VAL C 1 114 ? 39.467 23.210 25.208 1.00 26.24 114 VAL G C 1
ATOM 3452 O O . VAL C 1 114 ? 39.515 23.082 23.983 1.00 23.84 114 VAL G O 1
ATOM 3456 N N . GLY C 1 115 ? 40.050 22.356 26.036 1.00 26.93 115 GLY G N 1
ATOM 3457 C CA . GLY C 1 115 ? 40.814 21.211 25.498 1.00 29.57 115 GLY G CA 1
ATOM 3458 C C . GLY C 1 115 ? 39.959 20.232 24.688 1.00 30.81 115 GLY G C 1
ATOM 3459 O O . GLY C 1 115 ? 40.374 19.774 23.602 1.00 30.36 115 GLY G O 1
ATOM 3460 N N . ALA C 1 116 ? 38.762 19.949 25.191 1.00 31.81 116 ALA G N 1
ATOM 3461 C CA . ALA C 1 116 ? 37.819 19.061 24.463 1.00 34.04 116 ALA G CA 1
ATOM 3462 C C . ALA C 1 116 ? 37.347 19.693 23.171 1.00 35.16 116 ALA G C 1
ATOM 3463 O O . ALA C 1 116 ? 37.207 19.004 22.157 1.00 36.12 116 ALA G O 1
ATOM 3465 N N . GLU C 1 117 ? 37.129 21.014 23.188 1.00 36.21 117 GLU G N 1
ATOM 3466 C CA . GLU C 1 117 ? 36.708 21.755 21.976 1.00 36.67 117 GLU G CA 1
ATOM 3467 C C . GLU C 1 117 ? 37.675 21.565 20.814 1.00 37.26 117 GLU G C 1
ATOM 3468 O O . GLU C 1 117 ? 37.255 21.356 19.675 1.00 37.42 117 GLU G O 1
ATOM 3474 N N . VAL C 1 118 ? 38.973 21.673 21.105 1.00 38.47 118 VAL G N 1
ATOM 3475 C CA . VAL C 1 118 ? 40.078 21.386 20.174 1.00 39.11 118 VAL G CA 1
ATOM 3476 C C . VAL C 1 118 ? 39.997 19.958 19.535 1.00 40.55 118 VAL G C 1
ATOM 3477 O O . VAL C 1 118 ? 40.199 19.799 18.307 1.00 40.74 118 VAL G O 1
ATOM 3481 N N . LYS C 1 119 ? 39.774 18.941 20.376 1.00 42.07 119 LYS G N 1
ATOM 3482 C CA . LYS C 1 119 ? 39.626 17.540 19.912 1.00 43.98 119 LYS G CA 1
ATOM 3483 C C . LYS C 1 119 ? 38.325 17.390 19.126 1.00 42.85 119 LYS G C 1
ATOM 3484 O O . LYS C 1 119 ? 38.330 16.863 18.038 1.00 43.85 119 LYS G O 1
ATOM 3490 N N . ALA C 1 120 ? 37.209 17.849 19.704 1.00 42.35 120 ALA G N 1
ATOM 3491 C CA . ALA C 1 120 ? 35.888 17.706 19.078 1.00 41.12 120 ALA G CA 1
ATOM 3492 C C . ALA C 1 120 ? 35.766 18.390 17.731 1.00 40.77 120 ALA G C 1
ATOM 3493 O O . ALA C 1 120 ? 35.237 17.781 16.793 1.00 40.76 120 ALA G O 1
ATOM 3495 N N . TYR C 1 121 ? 36.258 19.622 17.590 1.00 38.78 121 TYR G N 1
ATOM 3496 C CA . TYR C 1 121 ? 36.049 20.319 16.328 1.00 37.99 121 TYR G CA 1
ATOM 3497 C C . TYR C 1 121 ? 37.264 20.453 15.443 1.00 37.53 121 TYR G C 1
ATOM 3498 O O . TYR C 1 121 ? 37.205 21.159 14.441 1.00 38.29 121 TYR G O 1
ATOM 3507 N N . GLY C 1 122 ? 38.364 19.790 15.786 1.00 36.69 122 GLY G N 1
ATOM 3508 C CA . GLY C 1 122 ? 39.546 19.801 14.896 1.00 36.16 122 GLY G CA 1
ATOM 3509 C C . GLY C 1 122 ? 40.296 21.125 14.708 1.00 35.26 122 GLY G C 1
ATOM 3510 O O . GLY C 1 122 ? 40.840 21.408 13.624 1.00 34.99 122 GLY G O 1
ATOM 3511 N N . TYR C 1 123 ? 40.350 21.948 15.754 1.00 34.52 123 TYR G N 1
ATOM 3512 C CA . TYR C 1 123 ? 41.179 23.156 15.728 1.00 33.64 123 TYR G CA 1
ATOM 3513 C C . TYR C 1 123 ? 42.643 22.804 15.633 1.00 33.42 123 TYR G C 1
ATOM 3514 O O . TYR C 1 123 ? 43.165 22.204 16.552 1.00 35.13 123 TYR G O 1
ATOM 3523 N N . GLY C 1 124 ? 43.306 23.177 14.544 1.00 33.47 124 GLY G N 1
ATOM 3524 C CA . GLY C 1 124 ? 44.778 22.990 14.387 1.00 33.59 124 GLY G CA 1
ATOM 3525 C C . GLY C 1 124 ? 45.677 24.084 15.005 1.00 33.50 124 GLY G C 1
ATOM 3526 O O . GLY C 1 124 ? 46.920 23.978 14.983 1.00 35.55 124 GLY G O 1
ATOM 3527 N N . PHE C 1 125 ? 45.070 25.110 15.598 1.00 30.91 125 PHE G N 1
ATOM 3528 C CA . PHE C 1 125 ? 45.792 26.270 16.179 1.00 28.10 125 PHE G CA 1
ATOM 3529 C C . PHE C 1 125 ? 45.718 26.202 17.727 1.00 26.21 125 PHE G C 1
ATOM 3530 O O . PHE C 1 125 ? 44.820 25.552 18.280 1.00 24.20 125 PHE G O 1
ATOM 3538 N N . PRO C 1 126 ? 46.640 26.890 18.440 1.00 25.68 126 PRO G N 1
ATOM 3539 C CA . PRO C 1 126 ? 46.497 26.882 19.918 1.00 24.53 126 PRO G CA 1
ATOM 3540 C C . PRO C 1 126 ? 45.195 27.563 20.390 1.00 23.46 126 PRO G C 1
ATOM 3541 O O . PRO C 1 126 ? 44.856 28.643 19.940 1.00 23.22 126 PRO G O 1
ATOM 3545 N N . TYR C 1 127 ? 44.486 26.912 21.283 1.00 22.52 127 TYR G N 1
ATOM 3546 C CA . TYR C 1 127 ? 43.265 27.446 21.883 1.00 22.44 127 TYR G CA 1
ATOM 3547 C C . TYR C 1 127 ? 43.538 27.523 23.392 1.00 21.85 127 TYR G C 1
ATOM 3548 O O . TYR C 1 127 ? 43.679 26.493 24.074 1.00 22.34 127 TYR G O 1
ATOM 3557 N N . LEU C 1 128 ? 43.655 28.754 23.890 1.00 21.33 128 LEU G N 1
ATOM 3558 C CA . LEU C 1 128 ? 44.185 29.053 25.206 1.00 21.21 128 LEU G CA 1
ATOM 3559 C C . LEU C 1 128 ? 43.090 29.603 26.116 1.00 22.68 128 LEU G C 1
ATOM 3560 O O . LEU C 1 128 ? 42.163 30.244 25.623 1.00 22.89 128 LEU G O 1
ATOM 3565 N N . LYS C 1 129 ? 43.245 29.414 27.431 1.00 22.49 129 LYS G N 1
ATOM 3566 C CA . LYS C 1 129 ? 42.416 30.073 28.422 1.00 22.30 129 LYS G CA 1
ATOM 3567 C C . LYS C 1 129 ? 43.059 31.316 28.987 1.00 22.10 129 LYS G C 1
ATOM 3568 O O . LYS C 1 129 ? 44.169 31.255 29.445 1.00 25.18 129 LYS G O 1
ATOM 3574 N N . ASP C 1 130 ? 42.334 32.433 29.013 1.00 22.88 130 ASP G N 1
ATOM 3575 C CA . ASP C 1 130 ? 42.720 33.739 29.700 1.00 21.98 130 ASP G CA 1
ATOM 3576 C C . ASP C 1 130 ? 41.895 33.865 31.005 1.00 20.43 130 ASP G C 1
ATOM 3577 O O . ASP C 1 130 ? 40.821 34.514 31.010 1.00 20.61 130 ASP G O 1
ATOM 3582 N N . ALA C 1 131 ? 42.285 33.145 32.067 1.00 19.49 131 ALA G N 1
ATOM 3583 C CA . ALA C 1 131 ? 41.483 33.073 33.332 1.00 18.18 131 ALA G C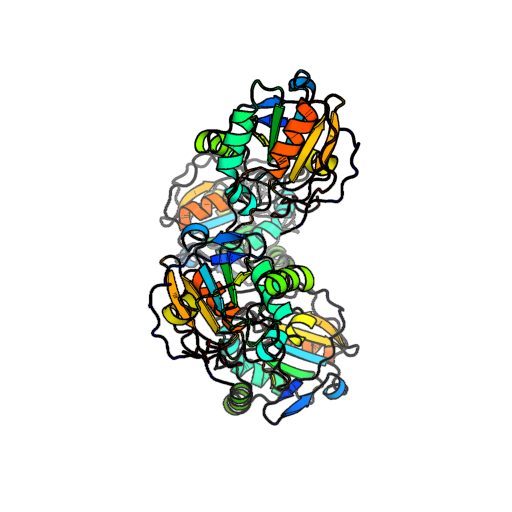A 1
ATOM 3584 C C . ALA C 1 131 ? 41.276 34.403 34.079 1.00 18.22 131 ALA G C 1
ATOM 3585 O O . ALA C 1 131 ? 40.173 34.716 34.596 1.00 18.64 131 ALA G O 1
ATOM 3587 N N . SER C 1 132 ? 42.330 35.187 34.189 1.00 17.33 132 SER G N 1
ATOM 3588 C CA . SER C 1 132 ? 42.227 36.476 34.829 1.00 18.40 132 SER G CA 1
ATOM 3589 C C . SER C 1 132 ? 41.503 37.524 33.937 1.00 19.87 132 SER G C 1
ATOM 3590 O O . SER C 1 132 ? 41.099 38.567 34.456 1.00 20.42 132 SER G O 1
ATOM 3593 N N . GLN C 1 133 ? 41.316 37.241 32.628 1.00 18.81 133 GLN G N 1
ATOM 3594 C CA . GLN C 1 133 ? 40.713 38.215 31.669 1.00 19.18 133 GLN G CA 1
ATOM 3595 C C . GLN C 1 133 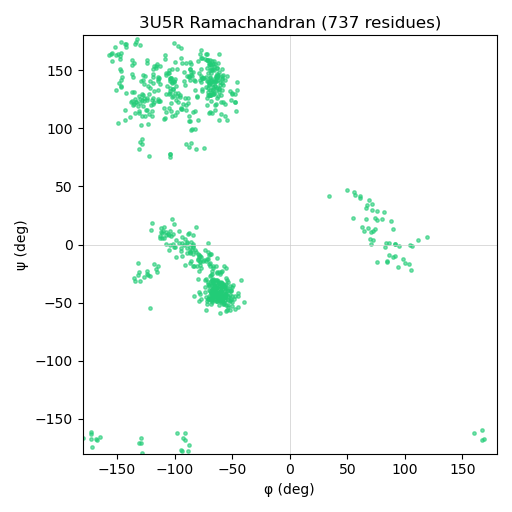? 41.591 39.425 31.331 1.00 18.79 133 GLN G C 1
ATOM 3596 O O . GLN C 1 133 ? 41.163 40.344 30.583 1.00 17.99 133 GLN G O 1
ATOM 3602 N N . SER C 1 134 ? 42.817 39.437 31.844 1.00 17.51 134 SER G N 1
ATOM 3603 C CA . SER C 1 134 ? 43.700 40.594 31.617 1.00 17.82 134 SER G CA 1
ATOM 3604 C C . SER C 1 134 ? 44.066 40.688 30.104 1.00 18.58 134 SER G C 1
ATOM 3605 O O . SER C 1 134 ? 44.272 41.805 29.577 1.00 19.22 134 SER G O 1
ATOM 3608 N N . VAL C 1 135 ? 44.179 39.548 29.409 1.00 18.01 135 VAL G N 1
ATOM 3609 C CA . VAL C 1 135 ? 44.495 39.574 27.947 1.00 17.17 135 VAL G CA 1
ATOM 3610 C C . VAL C 1 135 ? 43.352 40.186 27.098 1.00 17.80 135 VAL G C 1
ATOM 3611 O O . VAL C 1 135 ? 43.596 41.099 26.292 1.00 18.17 135 VAL G O 1
ATOM 3615 N N . ALA C 1 136 ? 42.112 39.753 27.334 1.00 18.47 136 ALA G N 1
ATOM 3616 C CA . ALA C 1 136 ? 40.961 40.356 26.702 1.00 18.18 136 ALA G CA 1
ATOM 3617 C C . ALA C 1 136 ? 40.893 41.835 26.976 1.00 18.76 136 ALA G C 1
ATOM 3618 O O . ALA C 1 136 ? 40.597 42.604 26.083 1.00 20.33 136 ALA G O 1
ATOM 3620 N N . LYS C 1 137 ? 41.145 42.258 28.201 1.00 20.32 137 LYS G N 1
ATOM 3621 C CA . LYS C 1 137 ? 41.128 43.701 28.552 1.00 21.74 137 LYS G CA 1
ATOM 3622 C C . LYS C 1 137 ? 42.215 44.472 27.831 1.00 21.23 137 LYS G C 1
ATOM 3623 O O . LYS C 1 137 ? 41.966 45.589 27.423 1.00 22.29 137 LYS G O 1
ATOM 3629 N N . ALA C 1 138 ? 43.409 43.890 27.707 1.00 18.45 138 ALA G N 1
ATOM 3630 C CA . ALA C 1 138 ? 44.564 44.579 27.131 1.00 19.62 138 ALA G CA 1
ATOM 3631 C C . ALA C 1 138 ? 44.342 44.756 25.619 1.00 19.35 138 ALA G C 1
ATOM 3632 O O . ALA C 1 138 ? 44.696 45.818 25.084 1.00 19.56 138 ALA G O 1
ATOM 3634 N N . TYR C 1 139 ? 43.670 43.768 25.000 1.00 20.14 139 TYR G N 1
ATOM 3635 C CA . TYR C 1 139 ? 43.283 43.805 23.576 1.00 20.58 139 TYR G CA 1
ATOM 3636 C C . TYR C 1 139 ? 42.063 44.668 23.292 1.00 21.74 139 TYR G C 1
ATOM 3637 O O . TYR C 1 139 ? 41.867 45.059 22.163 1.00 23.45 139 TYR G O 1
ATOM 3646 N N . GLY C 1 140 ? 41.265 44.988 24.314 1.00 21.72 140 GLY G N 1
ATOM 3647 C CA . GLY C 1 140 ? 40.010 45.709 24.098 1.00 20.88 140 GLY G CA 1
ATOM 3648 C C . GLY C 1 140 ? 38.940 44.828 23.492 1.00 20.85 140 GLY G C 1
ATOM 3649 O O . GLY C 1 140 ? 38.042 45.347 22.876 1.00 21.57 140 GLY G O 1
ATOM 3650 N N . ALA C 1 141 ? 39.041 43.504 23.644 1.00 20.61 141 ALA G N 1
ATOM 3651 C CA . ALA C 1 141 ? 38.035 42.555 23.156 1.00 20.05 141 ALA G CA 1
ATOM 3652 C C . ALA C 1 141 ? 36.695 42.773 23.884 1.00 23.11 141 ALA G C 1
ATOM 3653 O O . ALA C 1 141 ? 36.703 43.047 25.086 1.00 22.63 141 ALA G O 1
ATOM 3655 N N . ALA C 1 142 ? 35.559 42.597 23.208 1.00 22.86 142 ALA G N 1
ATOM 3656 C CA . ALA C 1 142 ? 34.291 42.865 23.873 1.00 23.56 142 ALA G CA 1
ATOM 3657 C C . ALA C 1 142 ? 33.293 41.725 23.670 1.00 24.41 142 ALA G C 1
ATOM 3658 O O . ALA C 1 142 ? 32.396 41.533 24.508 1.00 26.04 142 ALA G O 1
ATOM 3660 N N . CYS C 1 143 ? 33.433 40.969 22.588 1.00 24.28 143 CYS G N 1
ATOM 3661 C CA . CYS C 1 143 ? 32.473 39.911 22.326 1.00 25.84 143 CYS G CA 1
ATOM 3662 C C . CYS C 1 143 ? 33.128 38.677 21.748 1.00 26.04 143 CYS G C 1
ATOM 3663 O O . CYS C 1 143 ? 34.323 38.693 21.425 1.00 25.71 143 CYS G O 1
ATOM 3666 N N . THR C 1 144 ? 32.370 37.589 21.673 1.00 26.56 144 THR G N 1
ATOM 3667 C CA . THR C 1 144 ? 32.827 36.367 21.025 1.00 27.14 144 THR G CA 1
ATOM 3668 C C . THR C 1 144 ? 31.868 36.125 19.855 1.00 28.24 144 THR G C 1
ATOM 3669 O O . THR C 1 144 ? 30.656 36.047 20.093 1.00 29.05 144 THR G O 1
ATOM 3673 N N . PRO C 1 145 ? 32.382 36.027 18.601 1.00 27.42 145 PRO G N 1
ATOM 3674 C CA . PRO C 1 145 ? 33.820 36.066 18.261 1.00 26.76 145 PRO G CA 1
ATOM 3675 C C . PRO C 1 145 ? 34.351 37.483 18.128 1.00 26.76 145 PRO G C 1
ATOM 3676 O O . PRO C 1 145 ? 33.611 38.368 17.652 1.00 25.90 145 PRO G O 1
ATOM 3680 N N . ASP C 1 146 ? 35.627 37.700 18.464 1.00 25.14 146 ASP G N 1
ATOM 3681 C CA . ASP C 1 146 ? 36.246 39.024 18.239 1.00 25.43 146 ASP G CA 1
ATOM 3682 C C . ASP C 1 146 ? 37.607 38.759 17.595 1.00 25.14 146 ASP G C 1
ATOM 3683 O O . ASP C 1 146 ? 38.460 38.074 18.210 1.00 25.38 146 ASP G O 1
ATOM 3688 N N . PHE C 1 147 ? 37.857 39.322 16.399 1.00 23.64 147 PHE G N 1
ATOM 3689 C CA . PHE C 1 147 ? 39.045 38.948 15.569 1.00 21.73 147 PHE G CA 1
ATOM 3690 C C . PHE C 1 147 ? 39.997 40.087 15.425 1.00 21.42 147 PHE G C 1
ATOM 3691 O O . PHE C 1 147 ? 39.581 41.176 14.982 1.00 22.32 147 PHE G O 1
ATOM 3699 N N . PHE C 1 148 ? 41.270 39.905 15.776 1.00 19.52 148 PHE G N 1
ATOM 3700 C CA . PHE C 1 148 ? 42.195 40.979 15.668 1.00 19.20 148 PHE G CA 1
ATOM 3701 C C . PHE C 1 148 ? 43.288 40.404 14.785 1.00 21.55 148 PHE G C 1
ATOM 3702 O O . PHE C 1 148 ? 43.867 39.363 15.120 1.00 23.26 148 PHE G O 1
ATOM 3710 N N . LEU C 1 149 ? 43.596 41.073 13.678 1.00 21.77 149 LEU G N 1
ATOM 3711 C CA . LEU C 1 149 ? 44.665 40.605 12.749 1.00 21.70 149 LEU G CA 1
ATOM 3712 C C . LEU C 1 149 ? 45.822 41.580 12.733 1.00 20.95 149 LEU G C 1
ATOM 3713 O O . LEU C 1 149 ? 45.601 42.762 12.587 1.00 21.06 149 LEU G O 1
ATOM 3718 N N . TYR C 1 150 ? 47.047 41.059 12.844 1.00 20.99 150 TYR G N 1
ATOM 3719 C CA . TYR C 1 150 ? 48.272 41.825 12.954 1.00 21.39 150 TYR G CA 1
ATOM 3720 C C . TYR C 1 150 ? 49.182 41.526 11.763 1.00 23.09 150 TYR G C 1
ATOM 3721 O O . TYR C 1 150 ? 49.155 40.417 11.245 1.00 21.34 150 TYR G O 1
ATOM 3730 N N . ASP C 1 151 ? 50.036 42.494 11.423 1.00 23.64 151 ASP G N 1
ATOM 3731 C CA . ASP C 1 151 ? 50.962 42.355 10.307 1.00 25.79 151 ASP G CA 1
ATOM 3732 C C . ASP C 1 151 ? 52.325 41.946 10.826 1.00 26.86 151 ASP G C 1
ATOM 3733 O O . ASP C 1 151 ? 52.434 41.506 11.989 1.00 27.66 151 ASP G O 1
ATOM 3738 N N . ARG C 1 152 ? 53.355 42.131 9.999 1.00 26.01 152 ARG G N 1
ATOM 3739 C CA . ARG C 1 152 ? 54.680 41.705 10.367 1.00 26.48 152 ARG G CA 1
ATOM 3740 C C . ARG C 1 152 ? 55.271 42.538 11.485 1.00 25.11 152 ARG G C 1
ATOM 3741 O O . ARG C 1 152 ? 56.144 42.075 12.162 1.00 24.50 152 ARG G O 1
ATOM 3749 N N . GLU C 1 153 ? 54.856 43.787 11.618 1.00 25.66 153 GLU G N 1
ATOM 3750 C CA . GLU C 1 153 ? 55.320 44.623 12.723 1.00 24.85 153 GLU G CA 1
ATOM 3751 C C . GLU C 1 153 ? 54.379 44.440 13.956 1.00 24.04 153 GLU G C 1
ATOM 3752 O O . GLU C 1 153 ? 54.503 45.117 14.945 1.00 24.09 153 GLU G O 1
ATOM 3758 N N . ARG C 1 154 ? 53.487 43.458 13.856 1.00 24.49 154 ARG G N 1
ATOM 3759 C CA . ARG C 1 154 ? 52.404 43.173 14.830 1.00 24.74 154 ARG G CA 1
ATOM 3760 C C . ARG C 1 154 ? 51.620 44.432 15.172 1.00 25.04 154 ARG G C 1
ATOM 3761 O O . ARG C 1 154 ? 51.377 44.725 16.351 1.00 24.19 154 ARG G O 1
ATOM 3769 N N . ARG C 1 155 ? 51.251 45.167 14.120 1.00 24.56 155 ARG G N 1
ATOM 3770 C CA . ARG C 1 155 ? 50.316 46.251 14.199 1.00 24.41 155 ARG G CA 1
ATOM 3771 C C . ARG C 1 155 ? 48.977 45.748 13.735 1.00 23.41 155 ARG G C 1
ATOM 3772 O O . ARG C 1 155 ? 48.887 44.977 12.768 1.00 23.48 155 ARG G O 1
ATOM 3780 N N . LEU C 1 156 ? 47.919 46.228 14.397 1.00 23.33 156 LEU G N 1
ATOM 3781 C CA . LEU C 1 156 ? 46.558 45.809 14.069 1.00 23.39 156 LEU G CA 1
ATOM 3782 C C . LEU C 1 156 ? 46.228 46.295 12.673 1.00 24.94 156 LEU G C 1
ATOM 3783 O O . LEU C 1 156 ? 46.377 47.489 12.428 1.00 25.35 156 LEU G O 1
ATOM 3788 N N . VAL C 1 157 ? 45.719 45.401 11.817 1.00 24.78 157 VAL G N 1
ATOM 3789 C CA . VAL C 1 157 ? 45.373 45.758 10.459 1.00 26.15 157 VAL G CA 1
ATOM 3790 C C . VAL C 1 157 ? 43.921 45.466 10.081 1.00 27.03 157 VAL G C 1
ATOM 3791 O O . VAL C 1 157 ? 43.371 46.111 9.208 1.00 28.46 157 VAL G O 1
ATOM 3795 N N . TYR C 1 158 ? 43.291 44.521 10.750 1.00 25.94 158 TYR G N 1
ATOM 3796 C CA . TYR C 1 158 ? 41.896 44.239 10.521 1.00 25.40 158 TYR G CA 1
ATOM 3797 C C . TYR C 1 158 ? 41.308 43.916 11.880 1.00 25.77 158 TYR G C 1
ATOM 3798 O O . TYR C 1 158 ? 41.891 43.123 12.648 1.00 24.34 158 TYR G O 1
ATOM 3807 N N . HIS C 1 159 ? 40.197 44.555 12.203 1.00 24.51 159 HIS G N 1
ATOM 3808 C CA . HIS C 1 159 ? 39.490 44.245 13.422 1.00 25.77 159 HIS G CA 1
ATOM 3809 C C . HIS C 1 159 ? 38.040 44.259 13.080 1.00 27.58 159 HIS G C 1
ATOM 3810 O O . HIS C 1 159 ? 37.476 45.321 12.771 1.00 29.75 159 HIS G O 1
ATOM 3817 N N . GLY C 1 160 ? 37.400 43.113 13.060 1.00 28.95 160 GLY G N 1
ATOM 3818 C CA . GLY C 1 160 ? 36.066 43.131 12.487 1.00 28.93 160 GLY G CA 1
ATOM 3819 C C . GLY C 1 160 ? 35.567 41.742 12.221 1.00 30.29 160 GLY G C 1
ATOM 3820 O O . GLY C 1 160 ? 36.166 40.764 12.699 1.00 30.21 160 GLY G O 1
ATOM 3821 N N . GLN C 1 161 ? 34.467 41.642 11.468 1.00 30.35 161 GLN G N 1
ATOM 3822 C CA . GLN C 1 161 ? 33.712 40.374 11.347 1.00 31.22 161 GLN G CA 1
ATOM 3823 C C . GLN C 1 161 ? 34.437 39.306 10.506 1.00 31.53 161 GLN G C 1
ATOM 3824 O O . GLN C 1 161 ? 35.217 39.644 9.610 1.00 32.52 161 GLN G O 1
ATOM 3830 N N . PHE C 1 162 ? 34.154 38.041 10.805 1.00 32.12 162 PHE G N 1
ATOM 3831 C CA . PHE C 1 162 ? 34.569 36.897 10.006 1.00 33.52 162 PHE G CA 1
ATOM 3832 C C . PHE C 1 162 ? 33.929 37.022 8.610 1.00 35.28 162 PHE G C 1
ATOM 3833 O O . PHE C 1 162 ? 34.629 36.992 7.595 1.00 34.50 162 PHE G O 1
ATOM 3841 N N . ASP C 1 163 ? 32.613 37.221 8.600 1.00 36.90 163 ASP G N 1
ATOM 3842 C CA . ASP C 1 163 ? 31.847 37.529 7.383 1.00 39.94 163 ASP G CA 1
ATOM 3843 C C . ASP C 1 163 ? 30.459 37.991 7.800 1.00 40.32 163 ASP G C 1
ATOM 3844 O O . ASP C 1 163 ? 30.195 38.177 8.969 1.00 40.16 163 ASP G O 1
ATOM 3849 N N . ASP C 1 164 ? 29.526 38.093 6.863 1.00 42.55 164 ASP G N 1
ATOM 3850 C CA . ASP C 1 164 ? 28.179 38.583 7.214 1.00 43.19 164 ASP G CA 1
ATOM 3851 C C . ASP C 1 164 ? 27.188 37.553 7.775 1.00 42.89 164 ASP G C 1
ATOM 3852 O O . ASP C 1 164 ? 26.055 37.912 8.154 1.00 42.15 164 ASP G O 1
ATOM 3857 N N . ALA C 1 165 ? 27.594 36.285 7.858 1.00 42.39 165 ALA G N 1
ATOM 3858 C CA . ALA C 1 165 ? 26.720 35.295 8.442 1.00 42.28 165 ALA G CA 1
ATOM 3859 C C . ALA C 1 165 ? 26.470 35.645 9.914 1.00 43.19 165 ALA G C 1
ATOM 3860 O O . ALA C 1 165 ? 27.354 36.215 10.563 1.00 42.20 165 ALA G O 1
ATOM 3862 N N . ARG C 1 166 ? 25.246 35.372 10.391 1.00 42.84 166 ARG G N 1
ATOM 3863 C CA . ARG C 1 166 ? 24.767 35.593 11.779 1.00 43.57 166 ARG G CA 1
ATOM 3864 C C . ARG C 1 166 ? 23.787 34.453 12.024 1.00 45.41 166 ARG G C 1
ATOM 3865 O O . ARG C 1 166 ? 23.105 34.019 11.077 1.00 46.23 166 ARG G O 1
ATOM 3873 N N . PRO C 1 167 ? 23.656 33.989 13.279 1.00 47.22 167 PRO G N 1
ATOM 3874 C CA . PRO C 1 167 ? 22.675 32.936 13.530 1.00 48.71 167 PRO G CA 1
ATOM 3875 C C . PRO C 1 167 ? 21.228 33.301 13.045 1.00 51.19 167 PRO G C 1
ATOM 3876 O O . PRO C 1 167 ? 20.543 34.165 13.634 1.00 51.24 167 PRO G O 1
ATOM 3880 N N . GLY C 1 168 ? 20.804 32.667 11.943 1.00 52.42 168 GLY G N 1
ATOM 3881 C CA . GLY C 1 168 ? 19.464 32.850 11.400 1.00 53.60 168 GLY G CA 1
ATOM 3882 C C . GLY C 1 168 ? 19.252 34.081 10.534 1.00 54.46 168 GLY G C 1
ATOM 3883 O O . GLY C 1 168 ? 18.145 34.615 10.494 1.00 55.14 168 GLY G O 1
ATOM 3884 N N . ASN C 1 169 ? 20.293 34.570 9.867 1.00 54.60 169 ASN G N 1
ATOM 3885 C CA . ASN C 1 169 ? 20.069 35.526 8.788 1.00 54.84 169 ASN G CA 1
ATOM 3886 C C . ASN C 1 169 ? 20.257 34.860 7.427 1.00 55.37 169 ASN G C 1
ATOM 3887 O O . ASN C 1 169 ? 20.273 35.543 6.390 1.00 55.45 169 ASN G O 1
ATOM 3892 N N . GLY C 1 170 ? 20.408 33.531 7.459 1.00 55.33 170 GLY G N 1
ATOM 3893 C CA . GLY C 1 170 ? 20.468 32.693 6.258 1.00 55.95 170 GLY G CA 1
ATOM 3894 C C . GLY C 1 170 ? 21.515 33.065 5.216 1.00 56.32 170 GLY G C 1
ATOM 3895 O O . GLY C 1 170 ? 21.376 32.725 4.025 1.00 56.28 170 GLY G O 1
ATOM 3896 N N . LYS C 1 171 ? 22.556 33.776 5.655 1.00 55.73 171 LYS G N 1
ATOM 3897 C CA . LYS C 1 171 ? 23.681 34.114 4.800 1.00 54.85 171 LYS G CA 1
ATOM 3898 C C . LYS C 1 171 ? 24.712 33.010 4.981 1.00 54.44 171 LYS G C 1
ATOM 3899 O O . LYS C 1 171 ? 24.778 32.395 6.042 1.00 54.27 171 LYS G O 1
ATOM 3905 N N . ASP C 1 172 ? 25.483 32.717 3.938 1.00 54.02 172 ASP G N 1
ATOM 3906 C CA . ASP C 1 172 ? 26.427 31.602 4.001 1.00 52.96 172 ASP G CA 1
ATOM 3907 C C . ASP C 1 172 ? 27.663 31.985 4.840 1.00 51.41 172 ASP G C 1
ATOM 3908 O O . ASP C 1 172 ? 28.114 33.139 4.790 1.00 51.01 172 ASP G O 1
ATOM 3913 N N . VAL C 1 173 ? 28.190 31.017 5.595 1.00 49.31 173 VAL G N 1
ATOM 3914 C CA . VAL C 1 173 ? 29.469 31.162 6.335 1.00 47.36 173 VAL G CA 1
ATOM 3915 C C . VAL C 1 173 ? 30.666 30.915 5.448 1.00 45.54 173 VAL G C 1
ATOM 3916 O O . VAL C 1 173 ? 30.886 29.800 5.050 1.00 44.55 173 VAL G O 1
ATOM 3920 N N . THR C 1 174 ? 31.468 31.947 5.225 1.00 43.82 174 THR G N 1
ATOM 3921 C CA . THR C 1 174 ? 32.493 31.967 4.198 1.00 43.32 174 THR G CA 1
ATOM 3922 C C . THR C 1 174 ? 33.859 32.424 4.716 1.00 42.00 174 THR G C 1
ATOM 3923 O O . THR C 1 174 ? 34.879 32.040 4.192 1.00 41.17 174 THR G O 1
ATOM 3927 N N . GLY C 1 175 ? 33.869 33.310 5.708 1.00 40.64 175 GLY G N 1
ATOM 3928 C CA . GLY C 1 175 ? 35.136 33.911 6.154 1.00 39.30 175 GLY G CA 1
ATOM 3929 C C . GLY C 1 175 ? 35.729 34.916 5.198 1.00 38.57 175 GLY G C 1
ATOM 3930 O O . GLY C 1 175 ? 36.884 35.371 5.380 1.00 37.39 175 GLY G O 1
ATOM 3931 N N . ALA C 1 176 ? 34.944 35.322 4.194 1.00 38.50 176 ALA G N 1
ATOM 3932 C CA . ALA C 1 176 ? 35.516 36.148 3.125 1.00 38.07 176 ALA G CA 1
ATOM 3933 C C . ALA C 1 176 ? 36.122 37.480 3.570 1.00 37.59 176 ALA G C 1
ATOM 3934 O O . ALA C 1 176 ? 37.167 37.928 3.033 1.00 38.13 176 ALA G O 1
ATOM 3936 N N . ASP C 1 177 ? 35.518 38.133 4.563 1.00 36.64 177 ASP G N 1
ATOM 3937 C CA . ASP C 1 177 ? 36.085 39.416 4.976 1.00 34.85 177 ASP G CA 1
ATOM 3938 C C . ASP C 1 177 ? 37.447 39.217 5.625 1.00 32.49 177 ASP G C 1
ATOM 3939 O O . ASP C 1 177 ? 38.419 39.884 5.316 1.00 32.34 177 ASP G O 1
ATOM 3944 N N . LEU C 1 178 ? 37.506 38.275 6.534 1.00 31.49 178 LEU G N 1
ATOM 3945 C CA . LEU C 1 178 ? 38.768 37.976 7.200 1.00 30.90 178 LEU G CA 1
ATOM 3946 C C . LEU C 1 178 ? 39.746 37.312 6.213 1.00 30.64 178 LEU G C 1
ATOM 3947 O O . LEU C 1 178 ? 40.879 37.732 6.140 1.00 29.64 178 LEU G O 1
ATOM 3952 N N . ARG C 1 179 ? 39.291 36.338 5.406 1.00 32.24 179 ARG G N 1
ATOM 3953 C CA . ARG C 1 179 ? 40.157 35.826 4.291 1.00 32.83 179 ARG G CA 1
ATOM 3954 C C . ARG C 1 179 ? 40.796 36.923 3.435 1.00 32.51 179 ARG G C 1
ATOM 3955 O O . ARG C 1 179 ? 41.980 36.865 3.128 1.00 33.09 179 ARG G O 1
ATOM 3963 N N . ALA C 1 180 ? 40.031 37.942 3.054 1.00 32.80 180 ALA G N 1
ATOM 3964 C CA . ALA C 1 180 ? 40.570 38.936 2.169 1.00 31.19 180 ALA G CA 1
ATOM 3965 C C . ALA C 1 180 ? 41.610 39.769 2.895 1.00 32.46 180 ALA G C 1
ATOM 3966 O O . ALA C 1 180 ? 42.662 40.121 2.321 1.00 31.70 180 ALA G O 1
ATOM 3968 N N . ALA C 1 181 ? 41.351 40.083 4.172 1.00 31.03 181 ALA G N 1
ATOM 3969 C CA . ALA C 1 181 ? 42.336 40.822 4.983 1.00 30.18 181 ALA G CA 1
ATOM 3970 C C . ALA C 1 181 ? 43.702 40.048 5.123 1.00 29.68 181 ALA G C 1
ATOM 3971 O O . ALA C 1 181 ? 44.780 40.623 5.010 1.00 29.43 181 ALA G O 1
ATOM 3973 N N . VAL C 1 182 ? 43.616 38.749 5.396 1.00 31.38 182 VAL G N 1
ATOM 3974 C CA . VAL C 1 182 ? 44.778 37.850 5.491 1.00 33.20 182 VAL G CA 1
ATOM 3975 C C . VAL C 1 182 ? 45.543 37.800 4.134 1.00 35.09 182 VAL G C 1
ATOM 3976 O O . VAL C 1 182 ? 46.772 37.971 4.080 1.00 36.00 182 VAL G O 1
ATOM 3980 N N . ASP C 1 183 ? 44.788 37.627 3.038 1.00 37.30 183 ASP G N 1
ATOM 3981 C CA . ASP C 1 183 ? 45.361 37.648 1.671 1.00 37.97 183 ASP G CA 1
ATOM 3982 C C . ASP C 1 183 ? 46.209 38.883 1.454 1.00 37.38 183 ASP G C 1
ATOM 3983 O O . ASP C 1 183 ? 47.345 38.781 0.993 1.00 37.60 183 ASP G O 1
ATOM 3988 N N . ALA C 1 184 ? 45.695 40.045 1.839 1.00 36.18 184 ALA G N 1
ATOM 3989 C CA . ALA C 1 184 ? 46.456 41.281 1.720 1.00 35.02 184 ALA G CA 1
ATOM 3990 C C . ALA C 1 184 ? 47.754 41.351 2.564 1.00 35.00 184 ALA G C 1
ATOM 3991 O O . ALA C 1 184 ? 48.803 41.802 2.075 1.00 33.73 184 ALA G O 1
ATOM 3993 N N . VAL C 1 185 ? 47.695 40.927 3.830 1.00 32.90 185 VAL G N 1
ATOM 3994 C CA . VAL C 1 185 ? 48.914 40.913 4.635 1.00 32.78 185 VAL G CA 1
ATOM 3995 C C . VAL C 1 185 ? 49.956 39.950 4.061 1.00 32.25 185 VAL G C 1
ATOM 3996 O O . VAL C 1 185 ? 51.119 40.281 3.980 1.00 32.70 185 VAL G O 1
ATOM 4000 N N . LEU C 1 186 ? 49.548 38.739 3.759 1.00 34.09 186 LEU G N 1
ATOM 4001 C CA . LEU C 1 186 ? 50.458 37.770 3.128 1.00 37.75 186 LEU G CA 1
ATOM 4002 C C . LEU C 1 186 ? 51.116 38.326 1.837 1.00 39.15 186 LEU G C 1
ATOM 4003 O O . LEU C 1 186 ? 52.317 38.201 1.678 1.00 40.45 186 LEU G O 1
ATOM 4008 N N . LYS C 1 187 ? 50.345 38.982 0.968 1.00 39.33 187 LYS G N 1
ATOM 4009 C CA . LYS C 1 187 ? 50.886 39.679 -0.202 1.00 41.54 187 LYS G CA 1
ATOM 4010 C C . LYS C 1 187 ? 51.684 40.940 0.095 1.00 42.11 187 LYS G C 1
ATOM 4011 O O . LYS C 1 187 ? 52.295 41.511 -0.822 1.00 41.40 187 LYS G O 1
ATOM 4017 N N . GLY C 1 188 ? 51.673 41.410 1.347 1.00 42.01 188 GLY G N 1
ATOM 4018 C CA . GLY C 1 188 ? 52.409 42.632 1.682 1.00 42.99 188 GLY G CA 1
ATOM 4019 C C . GLY C 1 188 ? 51.736 43.862 1.091 1.00 43.55 188 GLY G C 1
ATOM 4020 O O . GLY C 1 188 ? 52.400 44.870 0.793 1.00 43.80 188 GLY G O 1
ATOM 4021 N N . LYS C 1 189 ? 50.411 43.769 0.963 1.00 44.26 189 LYS G N 1
ATOM 4022 C CA . LYS C 1 189 ? 49.516 44.849 0.493 1.00 44.74 189 LYS G CA 1
ATOM 4023 C C . LYS C 1 189 ? 48.654 45.420 1.646 1.00 44.30 189 LYS G C 1
ATOM 4024 O O . LYS C 1 189 ? 48.492 44.778 2.705 1.00 44.07 189 LYS G O 1
ATOM 4030 N N . ASP C 1 190 ? 48.082 46.610 1.423 1.00 42.95 190 ASP G N 1
ATOM 4031 C CA . ASP C 1 190 ? 47.199 47.280 2.396 1.00 41.33 190 ASP G CA 1
ATOM 4032 C C . ASP C 1 190 ? 45.855 46.597 2.540 1.00 39.75 190 ASP G C 1
ATOM 4033 O O . ASP C 1 190 ? 45.208 46.195 1.548 1.00 39.63 190 ASP G O 1
ATOM 4038 N N . VAL C 1 191 ? 45.441 46.431 3.796 1.00 37.36 191 VAL G N 1
ATOM 4039 C CA . VAL C 1 191 ? 44.158 45.808 4.083 1.00 34.44 191 VAL G CA 1
ATOM 4040 C C . VAL C 1 191 ? 43.084 46.851 3.833 1.00 34.11 191 VAL G C 1
ATOM 4041 O O . VAL C 1 191 ? 43.264 48.045 4.182 1.00 34.30 191 VAL G O 1
ATOM 4045 N N . GLY C 1 192 ? 41.975 46.386 3.271 1.00 33.86 192 GLY G N 1
ATOM 4046 C CA . GLY C 1 192 ? 40.782 47.223 3.034 1.00 35.70 192 GLY G CA 1
ATOM 4047 C C . GLY C 1 192 ? 40.316 48.012 4.249 1.00 36.23 192 GLY G C 1
ATOM 4048 O O . GLY C 1 192 ? 40.172 47.441 5.333 1.00 34.92 192 GLY G O 1
ATOM 4049 N N . THR C 1 193 ? 40.093 49.318 4.045 1.00 36.63 193 THR G N 1
ATOM 4050 C CA . THR C 1 193 ? 39.789 50.333 5.087 1.00 38.18 193 THR G CA 1
ATOM 4051 C C . THR C 1 193 ? 38.411 50.137 5.778 1.00 37.55 193 THR G C 1
ATOM 4052 O O . THR C 1 193 ? 38.164 50.615 6.924 1.00 37.72 193 THR G O 1
ATOM 4056 N N . THR C 1 194 ? 37.527 49.440 5.080 1.00 35.38 194 THR G N 1
ATOM 4057 C CA . THR C 1 194 ? 36.178 49.371 5.517 1.00 35.63 194 THR G CA 1
ATOM 4058 C C . THR C 1 194 ? 35.961 48.114 6.270 1.00 34.17 194 THR G C 1
ATOM 4059 O O . THR C 1 194 ? 36.074 47.035 5.722 1.00 32.98 194 THR G O 1
ATOM 4063 N N . GLN C 1 195 ? 35.678 48.233 7.562 1.00 33.34 195 GLN G N 1
ATOM 4064 C CA . GLN C 1 195 ? 35.709 46.988 8.388 1.00 33.24 195 GLN G CA 1
ATOM 4065 C C . GLN C 1 195 ? 34.483 46.949 9.280 1.00 32.75 195 GLN G C 1
ATOM 4066 O O . GLN C 1 195 ? 34.340 47.803 10.139 1.00 32.65 195 GLN G O 1
ATOM 4072 N N . VAL C 1 196 ? 33.589 46.002 9.033 1.00 32.43 196 VAL G N 1
ATOM 4073 C CA . VAL C 1 196 ? 32.332 45.895 9.753 1.00 32.20 196 VAL G CA 1
ATOM 4074 C C . VAL C 1 196 ? 32.569 45.201 11.114 1.00 31.76 196 VAL G C 1
ATOM 4075 O O . VAL C 1 196 ? 33.124 44.091 11.150 1.00 30.19 196 VAL G O 1
ATOM 4079 N N . PRO C 1 197 ? 32.112 45.833 12.220 1.00 31.76 197 PRO G N 1
ATOM 4080 C CA . PRO C 1 197 ? 32.326 45.251 13.553 1.00 30.95 197 PRO G CA 1
ATOM 4081 C C . PRO C 1 197 ? 31.734 43.858 13.659 1.00 32.05 197 PRO G C 1
ATOM 4082 O O . PRO C 1 197 ? 30.697 43.563 13.031 1.00 32.12 197 PRO G O 1
ATOM 4086 N N . SER C 1 198 ? 32.400 42.995 14.439 1.00 31.48 198 SER G N 1
ATOM 4087 C CA . SER C 1 198 ? 31.868 41.684 14.822 1.00 32.43 198 SER G CA 1
ATOM 4088 C C . SER C 1 198 ? 30.688 41.870 15.797 1.00 31.21 198 SER G C 1
ATOM 4089 O O . SER C 1 198 ? 30.647 42.866 16.516 1.00 31.08 198 SER G O 1
ATOM 4092 N N . ILE C 1 199 ? 29.798 40.884 15.846 1.00 30.38 199 ILE G N 1
ATOM 4093 C CA . ILE C 1 199 ? 28.733 40.857 16.823 1.00 32.05 199 ILE G CA 1
ATOM 4094 C C . ILE C 1 199 ? 28.781 39.499 17.533 1.00 31.68 199 ILE G C 1
ATOM 4095 O O . ILE C 1 199 ? 29.105 38.497 16.916 1.00 31.95 199 ILE G O 1
ATOM 4100 N N . GLY C 1 200 ? 28.450 39.444 18.817 1.00 31.65 200 GLY G N 1
ATOM 4101 C CA . GLY C 1 200 ? 28.312 38.138 19.463 1.00 32.38 200 GLY G CA 1
ATOM 4102 C C . GLY C 1 200 ? 27.927 38.285 20.930 1.00 32.61 200 GLY G C 1
ATOM 4103 O O . GLY C 1 200 ? 27.530 39.352 21.363 1.00 33.08 200 GLY G O 1
ATOM 4104 N N . CYS C 1 201 ? 28.038 37.218 21.699 1.00 31.41 201 CYS G N 1
ATOM 4105 C CA . CYS C 1 201 ? 27.793 37.340 23.112 1.00 32.66 201 CYS G CA 1
ATOM 4106 C C . CYS C 1 201 ? 28.897 38.242 23.679 1.00 30.89 201 CYS G C 1
ATOM 4107 O O . CYS C 1 201 ? 30.011 38.277 23.158 1.00 29.03 201 CYS G O 1
ATOM 4110 N N . ASN C 1 202 ? 28.594 38.968 24.725 1.00 29.11 202 ASN G N 1
ATOM 4111 C CA . ASN C 1 202 ? 29.642 39.671 25.420 1.00 29.17 202 ASN G CA 1
ATOM 4112 C C . ASN C 1 202 ? 30.634 38.699 26.082 1.00 26.97 202 ASN G C 1
ATOM 4113 O O . ASN C 1 202 ? 30.274 37.566 26.406 1.00 26.86 202 ASN G O 1
ATOM 4118 N N . ILE C 1 203 ? 31.869 39.147 26.268 1.00 24.59 203 ILE G N 1
ATOM 4119 C CA . ILE C 1 203 ? 32.839 38.358 26.999 1.00 23.68 203 ILE G CA 1
ATOM 4120 C C . ILE C 1 203 ? 32.239 38.303 28.416 1.00 23.28 203 ILE G C 1
ATOM 4121 O O . ILE C 1 203 ? 31.727 39.281 28.911 1.00 22.43 203 ILE G O 1
ATOM 4126 N N . LYS C 1 204 ? 32.252 37.148 29.042 1.00 23.00 204 LYS G N 1
ATOM 4127 C CA . LYS C 1 204 ? 31.609 37.064 30.362 1.00 24.42 204 LYS G CA 1
ATOM 4128 C C . LYS C 1 204 ? 32.598 37.501 31.473 1.00 23.68 204 LYS G C 1
ATOM 4129 O O . LYS C 1 204 ? 33.325 36.677 32.044 1.00 23.05 204 LYS G O 1
ATOM 4135 N N . TRP C 1 205 ? 32.639 38.800 31.735 1.00 23.27 205 TRP G N 1
ATOM 4136 C CA . TRP C 1 205 ? 33.551 39.341 32.688 1.00 23.09 205 TRP G CA 1
ATOM 4137 C C . TRP C 1 205 ? 33.182 38.801 34.100 1.00 25.46 205 TRP G C 1
ATOM 4138 O O . TRP C 1 205 ? 31.975 38.713 34.451 1.00 24.17 205 TRP G O 1
ATOM 4149 N N . THR C 1 206 ? 34.203 38.462 34.889 1.00 24.97 206 THR G N 1
ATOM 4150 C CA . THR C 1 206 ? 33.956 38.103 36.281 1.00 24.62 206 THR G CA 1
ATOM 4151 C C . THR C 1 206 ? 33.512 39.357 37.008 1.00 23.74 206 THR G C 1
ATOM 4152 O O . THR C 1 206 ? 33.941 40.508 36.700 1.00 22.31 206 THR G O 1
ATOM 4156 N N . ALA C 1 207 ? 32.647 39.167 38.000 1.00 22.57 207 ALA G N 1
ATOM 4157 C CA . ALA C 1 207 ? 32.159 40.335 38.733 1.00 22.38 207 ALA G CA 1
ATOM 4158 C C . ALA C 1 207 ? 33.279 41.131 39.392 1.00 21.96 207 ALA G C 1
ATOM 4159 O O . ALA C 1 207 ? 34.192 40.572 40.013 1.00 21.57 207 ALA G O 1
ATOM 4161 N N . GLY C 1 208 ? 33.222 42.436 39.205 1.00 21.36 208 GLY G N 1
ATOM 4162 C CA . GLY C 1 208 ? 34.306 43.315 39.667 1.00 23.78 208 GLY G CA 1
ATOM 4163 C C . GLY C 1 208 ? 35.423 43.550 38.661 1.00 25.87 208 GLY G C 1
ATOM 4164 O O . GLY C 1 208 ? 36.281 44.415 38.863 1.00 26.24 208 GLY G O 1
ATOM 4165 N N . ASN C 1 209 ? 35.424 42.782 37.583 1.00 26.72 209 ASN G N 1
ATOM 4166 C CA . ASN C 1 209 ? 36.527 42.833 36.632 1.00 28.30 209 ASN G CA 1
ATOM 4167 C C . ASN C 1 209 ? 36.098 43.454 35.279 1.00 28.46 209 ASN G C 1
ATOM 4168 O O . ASN C 1 209 ? 36.852 43.399 34.311 1.00 27.16 209 ASN G O 1
ATOM 4173 N N . GLU C 1 210 ? 34.902 44.037 35.222 1.00 29.27 210 GLU G N 1
ATOM 4174 C CA . GLU C 1 210 ? 34.313 44.539 33.967 1.00 31.24 210 GLU G CA 1
ATOM 4175 C C . GLU C 1 210 ? 35.156 45.711 33.437 1.00 32.40 210 GLU G C 1
ATOM 4176 O O . GLU C 1 210 ? 35.444 46.623 34.200 1.00 33.70 210 GLU G O 1
ATOM 4182 N N . PRO C 1 211 ? 35.573 45.700 32.143 1.00 33.17 211 PRO G N 1
ATOM 4183 C CA . PRO C 1 211 ? 36.304 46.908 31.730 1.00 34.04 211 PRO G CA 1
ATOM 4184 C C . PRO C 1 211 ? 35.355 48.148 31.570 1.00 36.16 211 PRO G C 1
ATOM 4185 O O . PRO C 1 211 ? 34.114 48.011 31.496 1.00 35.81 211 PRO G O 1
ATOM 4189 N N . SER C 1 212 ? 35.943 49.342 31.535 1.00 38.86 212 SER G N 1
ATOM 4190 C CA . SER C 1 212 ? 35.207 50.605 31.254 1.00 41.83 212 SER G CA 1
ATOM 4191 C C . SER C 1 212 ? 34.150 50.581 30.106 1.00 42.72 212 SER G C 1
ATOM 4192 O O . SER C 1 212 ? 33.159 51.276 30.192 1.00 42.99 212 SER G O 1
ATOM 4195 N N . TRP C 1 213 ? 34.346 49.758 29.070 1.00 43.87 213 TRP G N 1
ATOM 4196 C CA . TRP C 1 213 ? 33.317 49.525 28.045 1.00 44.52 213 TRP G CA 1
ATOM 4197 C C . TRP C 1 213 ? 32.193 48.482 28.393 1.00 45.73 213 TRP G C 1
ATOM 4198 O O . TRP C 1 213 ? 31.456 48.068 27.482 1.00 46.40 213 TRP G O 1
ATOM 4209 N N . PHE C 1 214 ? 32.065 48.106 29.688 1.00 47.07 214 PHE G N 1
ATOM 4210 C CA . PHE C 1 214 ? 31.018 47.203 30.310 1.00 47.84 214 PHE G CA 1
ATOM 4211 C C . PHE C 1 214 ? 30.987 45.721 29.844 1.00 48.42 214 PHE G C 1
ATOM 4212 O O . PHE C 1 214 ? 30.296 44.869 30.454 1.00 49.31 214 PHE G O 1
ATOM 4214 N N . LYS D 1 26 ? 31.342 19.965 -21.057 1.00 33.47 26 LYS H N 1
ATOM 4215 C CA . LYS D 1 26 ? 30.720 20.144 -22.440 1.00 34.95 26 LYS H CA 1
ATOM 4216 C C . LYS D 1 26 ? 29.402 19.376 -22.528 1.00 34.75 26 LYS H C 1
ATOM 4217 O O . LYS D 1 26 ? 29.366 18.204 -22.165 1.00 35.33 26 LYS H O 1
ATOM 4219 N N . THR D 1 27 ? 28.322 20.009 -23.005 1.00 32.42 27 THR H N 1
ATOM 4220 C CA . THR D 1 27 ? 27.074 19.268 -23.256 1.00 32.32 27 THR H CA 1
ATOM 4221 C C . THR D 1 27 ? 26.334 19.825 -24.441 1.00 30.19 27 THR H C 1
ATOM 4222 O O . THR D 1 27 ? 26.572 20.974 -24.869 1.00 27.57 27 THR H O 1
ATOM 4226 N N . GLN D 1 28 ? 25.385 19.024 -24.900 1.00 27.62 28 GLN H N 1
ATOM 4227 C CA . GLN D 1 28 ? 24.530 19.389 -25.987 1.00 27.67 28 GLN H CA 1
ATOM 4228 C C . GLN D 1 28 ? 23.310 20.177 -25.442 1.00 24.92 28 GLN H C 1
ATOM 4229 O O . GLN D 1 28 ? 22.906 19.972 -24.316 1.00 24.30 28 GLN H O 1
ATOM 4235 N N . SER D 1 29 ? 22.676 20.981 -26.282 1.00 22.21 29 SER H N 1
ATOM 4236 C CA . SER D 1 29 ? 21.408 21.616 -25.911 1.00 21.70 29 SER H CA 1
ATOM 4237 C C . SER D 1 29 ? 20.319 20.528 -25.801 1.00 21.51 29 SER H C 1
ATOM 4238 O O . SER D 1 29 ? 20.418 19.465 -26.437 1.00 18.71 29 SER H O 1
ATOM 4241 N N . ASN D 1 30 ? 19.305 20.813 -24.997 1.00 20.03 30 ASN H N 1
ATOM 4242 C CA . ASN D 1 30 ? 18.203 19.857 -24.771 1.00 20.65 30 ASN H CA 1
ATOM 4243 C C . ASN D 1 30 ? 17.318 19.688 -26.006 1.00 20.97 30 ASN H C 1
ATOM 4244 O O . ASN D 1 30 ? 17.214 20.587 -26.809 1.00 18.23 30 ASN H O 1
ATOM 4249 N N . SER D 1 31 ? 16.659 18.533 -26.133 1.00 21.53 31 SER H N 1
ATOM 4250 C CA . SER D 1 31 ? 15.641 18.325 -27.139 1.00 24.98 31 SER H CA 1
ATOM 4251 C C . SER D 1 31 ? 14.359 19.072 -26.739 1.00 24.59 31 SER H C 1
ATOM 4252 O O . SER D 1 31 ? 13.457 18.478 -26.145 1.00 27.66 31 SER H O 1
ATOM 4255 N N . ILE D 1 32 ? 14.266 20.355 -27.018 1.00 22.85 32 ILE H N 1
ATOM 4256 C CA . ILE D 1 32 ? 13.077 21.093 -26.591 1.00 20.24 32 ILE H CA 1
ATOM 4257 C C . ILE D 1 32 ? 12.003 20.943 -27.681 1.00 17.95 32 ILE H C 1
ATOM 4258 O O . ILE D 1 32 ? 12.275 21.016 -28.863 1.00 16.35 32 ILE H O 1
ATOM 4263 N N . THR D 1 33 ? 10.757 20.796 -27.315 1.00 16.00 33 THR H N 1
ATOM 4264 C CA . THR D 1 33 ? 9.747 20.670 -28.375 1.00 15.18 33 THR H CA 1
ATOM 4265 C C . THR D 1 33 ? 9.489 21.923 -29.133 1.00 13.27 33 THR H C 1
ATOM 4266 O O . THR D 1 33 ? 9.209 22.947 -28.525 1.00 13.69 33 THR H O 1
ATOM 4270 N N . LEU D 1 34 ? 9.546 21.874 -30.465 1.00 12.50 34 LEU H N 1
ATOM 4271 C CA . LEU D 1 34 ? 9.166 23.039 -31.228 1.00 13.28 34 LEU H CA 1
ATOM 4272 C C . LEU D 1 34 ? 7.705 23.407 -31.027 1.00 15.39 34 LEU H C 1
ATOM 4273 O O . LEU D 1 34 ? 6.893 22.525 -30.697 1.00 15.28 34 LEU H O 1
ATOM 4278 N N . GLY D 1 35 ? 7.366 24.702 -31.180 1.00 14.53 35 GLY H N 1
ATOM 4279 C CA . GLY D 1 35 ? 6.024 25.164 -30.874 1.00 15.80 35 GLY H CA 1
ATOM 4280 C C . GLY D 1 35 ? 5.878 25.696 -29.452 1.00 16.87 35 GLY H C 1
ATOM 4281 O O . GLY D 1 35 ? 4.933 26.385 -29.177 1.00 18.17 35 GLY H O 1
ATOM 4282 N N . THR D 1 36 ? 6.779 25.358 -28.538 1.00 17.23 36 THR H N 1
ATOM 4283 C CA . THR D 1 36 ? 6.684 25.786 -27.146 1.00 17.99 36 THR H CA 1
ATOM 4284 C C . THR D 1 36 ? 6.713 27.339 -27.049 1.00 18.06 36 THR H C 1
ATOM 4285 O O . THR D 1 36 ? 7.442 27.998 -27.801 1.00 16.02 36 THR H O 1
ATOM 4289 N N . ARG D 1 37 ? 5.891 27.906 -26.160 1.00 17.25 37 ARG H N 1
ATOM 4290 C CA . ARG D 1 37 ? 5.854 29.335 -25.987 1.00 18.69 37 ARG H CA 1
ATOM 4291 C C . ARG D 1 37 ? 7.150 29.835 -25.341 1.00 17.56 37 ARG H C 1
ATOM 4292 O O . ARG D 1 37 ? 7.770 29.131 -24.522 1.00 16.89 37 ARG H O 1
ATOM 4300 N N . ALA D 1 38 ? 7.517 31.077 -25.664 1.00 16.09 38 ALA H N 1
ATOM 4301 C CA . ALA D 1 38 ? 8.661 31.728 -24.938 1.00 16.19 38 ALA H CA 1
ATOM 4302 C C . ALA D 1 38 ? 8.167 32.027 -23.542 1.00 16.19 38 ALA H C 1
ATOM 4303 O O . ALA D 1 38 ? 7.088 32.602 -23.391 1.00 16.07 38 ALA H O 1
ATOM 4305 N N . ALA D 1 39 ? 8.943 31.651 -22.552 1.00 15.46 39 ALA H N 1
ATOM 4306 C CA . ALA D 1 39 ? 8.616 31.960 -21.180 1.00 16.58 39 ALA H CA 1
ATOM 4307 C C . ALA D 1 39 ? 8.963 33.434 -20.904 1.00 18.32 39 ALA H C 1
ATOM 4308 O O . ALA D 1 39 ? 9.936 34.023 -21.489 1.00 16.05 39 ALA H O 1
ATOM 4310 N N . ASP D 1 40 ? 8.126 34.037 -20.065 1.00 17.35 40 ASP H N 1
ATOM 4311 C CA . ASP D 1 40 ? 8.315 35.416 -19.707 1.00 20.54 40 ASP H CA 1
ATOM 4312 C C . ASP D 1 40 ? 9.443 35.489 -18.694 1.00 20.08 40 ASP H C 1
ATOM 4313 O O . ASP D 1 40 ? 9.822 34.473 -18.106 1.00 18.72 40 ASP H O 1
ATOM 4318 N N . PHE D 1 41 ? 10.028 36.676 -18.547 1.00 18.61 41 PHE H N 1
ATOM 4319 C CA . PHE D 1 41 ? 11.158 36.829 -17.629 1.00 16.80 41 PHE H CA 1
ATOM 4320 C C . PHE D 1 41 ? 11.198 38.317 -17.271 1.00 17.52 41 PHE H C 1
ATOM 4321 O O . PHE D 1 41 ? 10.596 39.165 -18.004 1.00 15.54 41 PHE H O 1
ATOM 4329 N N . VAL D 1 42 ? 11.917 38.645 -16.192 1.00 16.62 42 VAL H N 1
ATOM 4330 C CA . VAL D 1 42 ? 12.308 40.013 -15.948 1.00 17.12 42 VAL H CA 1
ATOM 4331 C C . VAL D 1 42 ? 13.762 39.975 -15.501 1.00 17.26 42 VAL H C 1
ATOM 4332 O O . VAL D 1 42 ? 14.124 39.279 -14.544 1.00 15.40 42 VAL H O 1
ATOM 4336 N N . LEU D 1 43 ? 14.591 40.717 -16.239 1.00 15.83 43 LEU H N 1
ATOM 4337 C CA . LEU D 1 43 ? 16.066 40.622 -16.125 1.00 15.22 43 LEU H CA 1
ATOM 4338 C C . LEU D 1 43 ? 16.754 41.970 -16.350 1.00 13.99 43 LEU H C 1
ATOM 4339 O O . LEU D 1 43 ? 16.370 42.726 -17.245 1.00 14.73 43 LEU H O 1
ATOM 4344 N N . PRO D 1 44 ? 17.839 42.200 -15.619 1.00 13.77 44 PRO H N 1
ATOM 4345 C CA . PRO D 1 44 ? 18.535 43.475 -15.704 1.00 14.69 44 PRO H CA 1
ATOM 4346 C C . PRO D 1 44 ? 19.740 43.410 -16.633 1.00 15.79 44 PRO H C 1
ATOM 4347 O O . PRO D 1 44 ? 20.405 42.370 -16.661 1.00 17.08 44 PRO H O 1
ATOM 4351 N N . ASP D 1 45 ? 20.060 44.557 -17.245 1.00 15.67 45 ASP H N 1
ATOM 4352 C CA . ASP D 1 45 ? 21.346 44.769 -17.898 1.00 16.99 45 ASP H CA 1
ATOM 4353 C C . ASP D 1 45 ? 22.273 45.434 -16.919 1.00 16.96 45 ASP H C 1
ATOM 4354 O O . ASP D 1 45 ? 21.909 45.648 -15.726 1.00 16.31 45 ASP H O 1
ATOM 4359 N N . ALA D 1 46 ? 23.470 45.762 -17.379 1.00 16.42 46 ALA H N 1
ATOM 4360 C CA . ALA D 1 46 ? 24.523 46.152 -16.416 1.00 17.59 46 ALA H CA 1
ATOM 4361 C C . ALA D 1 46 ? 24.318 47.572 -15.855 1.00 17.95 46 ALA H C 1
ATOM 4362 O O . ALA D 1 46 ? 25.040 47.958 -14.901 1.00 18.27 46 ALA H O 1
ATOM 4364 N N . GLY D 1 47 ? 23.441 48.352 -16.501 1.00 15.28 47 GLY H N 1
ATOM 4365 C CA . GLY D 1 47 ? 22.997 49.661 -15.942 1.00 18.09 47 GLY H CA 1
ATOM 4366 C C . GLY D 1 47 ? 21.764 49.515 -15.044 1.00 18.39 47 GLY H C 1
ATOM 4367 O O . GLY D 1 47 ? 21.277 50.485 -14.457 1.00 19.32 47 GLY H O 1
ATOM 4368 N N . GLY D 1 48 ? 21.222 48.304 -14.917 1.00 18.85 48 GLY H N 1
ATOM 4369 C CA . GLY D 1 48 ? 20.008 48.143 -14.112 1.00 18.79 48 GLY H CA 1
ATOM 4370 C C . GLY D 1 48 ? 18.675 48.251 -14.819 1.00 18.68 48 GLY H C 1
ATOM 4371 O O . GLY D 1 48 ? 17.580 48.106 -14.183 1.00 18.89 48 GLY H O 1
ATOM 4372 N N . ASN D 1 49 ? 18.729 48.476 -16.134 1.00 17.08 49 ASN H N 1
ATOM 4373 C CA . ASN D 1 49 ? 17.488 48.526 -16.918 1.00 16.32 49 ASN H CA 1
ATOM 4374 C C . ASN D 1 49 ? 16.924 47.097 -16.947 1.00 15.58 49 ASN H C 1
ATOM 4375 O O . ASN D 1 49 ? 17.676 46.121 -17.093 1.00 13.56 49 ASN H O 1
ATOM 4380 N N . LEU D 1 50 ? 15.607 46.991 -16.796 1.00 15.61 50 LEU H N 1
ATOM 4381 C CA . LEU D 1 50 ? 14.953 45.679 -16.771 1.00 16.89 50 LEU H CA 1
ATOM 4382 C C . LEU D 1 50 ? 14.200 45.381 -18.052 1.00 16.40 50 LEU H C 1
ATOM 4383 O O . LEU D 1 50 ? 13.585 46.282 -18.626 1.00 18.61 50 LEU H O 1
ATOM 4388 N N . PHE D 1 51 ? 14.155 44.112 -18.436 1.00 13.61 51 PHE H N 1
ATOM 4389 C CA . PHE D 1 51 ? 13.581 43.790 -19.700 1.00 13.04 51 PHE H CA 1
ATOM 4390 C C . PHE D 1 51 ? 12.722 42.612 -19.491 1.00 12.19 51 PHE H C 1
ATOM 4391 O O . PHE D 1 51 ? 13.090 41.770 -18.727 1.00 13.39 51 PHE H O 1
ATOM 4399 N N . THR D 1 52 ? 11.607 42.558 -20.202 1.00 13.00 52 THR H N 1
ATOM 4400 C CA . THR D 1 52 ? 10.663 41.417 -20.223 1.00 13.96 52 THR H CA 1
ATOM 4401 C C . THR D 1 52 ? 10.359 41.169 -21.663 1.00 14.91 52 THR H C 1
ATOM 4402 O O . THR D 1 52 ? 10.826 41.955 -22.547 1.00 15.07 52 THR H O 1
ATOM 4406 N N . LEU D 1 53 ? 9.615 40.103 -21.978 1.00 15.47 53 LEU H N 1
ATOM 4407 C CA . LEU D 1 53 ? 9.125 39.909 -23.366 1.00 16.16 53 LEU H CA 1
ATOM 4408 C C . LEU D 1 53 ? 8.437 41.103 -23.983 1.00 16.67 53 LEU H C 1
ATOM 4409 O O . LEU D 1 53 ? 8.550 41.332 -25.193 1.00 17.33 53 LEU H O 1
ATOM 4414 N N . ALA D 1 54 ? 7.680 41.842 -23.176 1.00 17.48 54 ALA H N 1
ATOM 4415 C CA . ALA D 1 54 ? 6.927 42.961 -23.691 1.00 19.45 54 ALA H CA 1
ATOM 4416 C C . ALA D 1 54 ? 7.842 44.035 -24.308 1.00 19.51 54 ALA H C 1
ATOM 4417 O O . ALA D 1 54 ? 7.422 44.763 -25.212 1.00 19.83 54 ALA H O 1
ATOM 4419 N N . GLU D 1 55 ? 9.098 44.082 -23.900 1.00 19.17 55 GLU H N 1
ATOM 4420 C CA . GLU D 1 55 ? 10.001 45.106 -24.447 1.00 19.71 55 GLU H CA 1
ATOM 4421 C C . GLU D 1 55 ? 10.345 44.790 -25.907 1.00 18.80 55 GLU H C 1
ATOM 4422 O O . GLU D 1 55 ? 10.945 45.620 -26.561 1.00 18.07 55 GLU H O 1
ATOM 4428 N N . PHE D 1 56 ? 10.028 43.581 -26.399 1.00 17.10 56 PHE H N 1
ATOM 4429 C CA . PHE D 1 56 ? 10.440 43.207 -27.804 1.00 15.61 56 PHE H CA 1
ATOM 4430 C C . PHE D 1 56 ? 9.236 42.912 -28.635 1.00 16.29 56 PHE H C 1
ATOM 4431 O O . PHE D 1 56 ? 9.375 42.296 -29.692 1.00 13.38 56 PHE H O 1
ATOM 4439 N N . LYS D 1 57 ? 8.063 43.373 -28.168 1.00 16.80 57 LYS H N 1
ATOM 4440 C CA . LYS D 1 57 ? 6.798 42.928 -28.795 1.00 20.62 57 LYS H CA 1
ATOM 4441 C C . LYS D 1 57 ? 6.604 43.411 -30.249 1.00 21.12 57 LYS H C 1
ATOM 4442 O O . LYS D 1 57 ? 5.871 42.808 -30.993 1.00 22.52 57 LYS H O 1
ATOM 4448 N N . ASP D 1 58 ? 7.297 44.451 -30.657 1.00 21.42 58 ASP H N 1
ATOM 4449 C CA . ASP D 1 58 ? 7.143 44.927 -32.019 1.00 22.42 58 ASP H CA 1
ATOM 4450 C C . ASP D 1 58 ? 8.060 44.217 -33.005 1.00 21.17 58 ASP H C 1
ATOM 4451 O O . ASP D 1 58 ? 7.966 44.466 -34.179 1.00 21.45 58 ASP H O 1
ATOM 4456 N N . SER D 1 59 ? 8.907 43.298 -32.546 1.00 18.29 59 SER H N 1
ATOM 4457 C CA . SER D 1 59 ? 9.803 42.605 -33.471 1.00 17.09 59 SER H CA 1
ATOM 4458 C C . SER D 1 59 ? 9.167 41.268 -33.849 1.00 16.58 59 SER H C 1
ATOM 4459 O O . SER D 1 59 ? 8.900 40.470 -32.953 1.00 16.49 59 SER H O 1
ATOM 4462 N N . PRO D 1 60 ? 8.941 40.999 -35.151 1.00 17.63 60 PRO H N 1
ATOM 4463 C CA . PRO D 1 60 ? 8.346 39.710 -35.558 1.00 17.21 60 PRO H CA 1
ATOM 4464 C C . PRO D 1 60 ? 9.122 38.451 -35.119 1.00 17.73 60 PRO H C 1
ATOM 4465 O O . PRO D 1 60 ? 8.505 37.383 -34.875 1.00 17.59 60 PRO H O 1
ATOM 4469 N N . ALA D 1 61 ? 10.460 38.524 -35.110 1.00 15.45 61 ALA H N 1
ATOM 4470 C CA . ALA D 1 61 ? 11.285 37.431 -34.642 1.00 13.76 61 ALA H CA 1
ATOM 4471 C C . ALA D 1 61 ? 12.027 37.850 -33.381 1.00 13.65 61 ALA H C 1
ATOM 4472 O O . ALA D 1 61 ? 12.535 39.002 -33.271 1.00 13.27 61 ALA H O 1
ATOM 4474 N N . LEU D 1 62 ? 12.180 36.892 -32.492 1.00 11.86 62 LEU H N 1
ATOM 4475 C CA . LEU D 1 62 ? 12.875 37.099 -31.233 1.00 11.49 62 LEU H CA 1
ATOM 4476 C C . LEU D 1 62 ? 13.798 35.937 -30.967 1.00 12.07 62 LEU H C 1
ATOM 4477 O O . LEU D 1 62 ? 13.343 34.734 -30.883 1.00 13.10 62 LEU H O 1
ATOM 4482 N N . LEU D 1 63 ? 15.101 36.257 -30.858 1.00 9.40 63 LEU H N 1
ATOM 4483 C CA . LEU D 1 63 ? 16.107 35.260 -30.446 1.00 10.81 63 LEU H CA 1
ATOM 4484 C C . LEU D 1 63 ? 16.471 35.460 -28.984 1.00 10.91 63 LEU H C 1
ATOM 4485 O O . LEU D 1 63 ? 16.875 36.602 -28.576 1.00 11.75 63 LEU H O 1
ATOM 4490 N N . VAL D 1 64 ? 16.395 34.388 -28.179 1.00 10.73 64 VAL H N 1
ATOM 4491 C CA . VAL D 1 64 ? 16.829 34.377 -26.792 1.00 10.06 64 VAL H CA 1
ATOM 4492 C C . VAL D 1 64 ? 18.080 33.501 -26.818 1.00 12.07 64 VAL H C 1
ATOM 4493 O O . VAL D 1 64 ? 18.033 32.339 -27.221 1.00 12.09 64 VAL H O 1
ATOM 4497 N N . ALA D 1 65 ? 19.223 34.067 -26.476 1.00 11.62 65 ALA H N 1
ATOM 4498 C CA . ALA D 1 65 ? 20.477 33.294 -26.501 1.00 13.25 65 ALA H CA 1
ATOM 4499 C C . ALA D 1 65 ? 21.113 33.216 -25.116 1.00 13.20 65 ALA H C 1
ATOM 4500 O O . ALA D 1 65 ? 21.392 34.264 -24.499 1.00 14.54 65 ALA H O 1
ATOM 4502 N N . PHE D 1 66 ? 21.407 32.017 -24.642 1.00 12.32 66 PHE H N 1
ATOM 4503 C CA . PHE D 1 66 ? 22.069 31.864 -23.336 1.00 12.26 66 PHE H CA 1
ATOM 4504 C C . PHE D 1 66 ? 23.551 31.777 -23.644 1.00 13.25 66 PHE H C 1
ATOM 4505 O O . PHE D 1 66 ? 23.974 30.882 -24.389 1.00 12.14 66 PHE H O 1
ATOM 4513 N N . ILE D 1 67 ? 24.312 32.748 -23.131 1.00 14.25 67 ILE H N 1
ATOM 4514 C CA . ILE D 1 67 ? 25.732 32.786 -23.461 1.00 13.99 67 ILE H CA 1
ATOM 4515 C C . ILE D 1 67 ? 26.574 32.941 -22.208 1.00 14.54 67 ILE H C 1
ATOM 4516 O O . ILE D 1 67 ? 26.074 32.812 -21.093 1.00 13.00 67 ILE H O 1
ATOM 4521 N N . SER D 1 68 ? 27.862 33.179 -22.411 1.00 14.91 68 SER H N 1
ATOM 4522 C CA . SER D 1 68 ? 28.809 33.245 -21.338 1.00 16.78 68 SER H CA 1
ATOM 4523 C C . SER D 1 68 ? 29.902 34.287 -21.748 1.00 17.18 68 SER H C 1
ATOM 4524 O O . SER D 1 68 ? 30.076 34.600 -22.955 1.00 14.58 68 SER H O 1
ATOM 4527 N N . ASN D 1 69 ? 30.632 34.806 -20.782 1.00 17.71 69 ASN H N 1
ATOM 4528 C CA . ASN D 1 69 ? 31.777 35.640 -21.096 1.00 20.53 69 ASN H CA 1
ATOM 4529 C C . ASN D 1 69 ? 33.086 34.853 -21.340 1.00 23.03 69 ASN H C 1
ATOM 4530 O O . ASN D 1 69 ? 34.053 35.457 -21.817 1.00 24.19 69 ASN H O 1
ATOM 4535 N N . ARG D 1 70 ? 33.163 33.575 -20.992 1.00 20.55 70 ARG H N 1
ATOM 4536 C CA . ARG D 1 70 ? 34.471 32.900 -21.084 1.00 22.28 70 ARG H CA 1
ATOM 4537 C C . ARG D 1 70 ? 34.384 31.552 -21.812 1.00 21.52 70 ARG H C 1
ATOM 4538 O O . ARG D 1 70 ? 35.391 31.068 -22.329 1.00 21.48 70 ARG H O 1
ATOM 4540 N N . CYS D 1 71 ? 33.203 30.930 -21.845 1.00 19.92 71 CYS H N 1
ATOM 4541 C CA . CYS D 1 71 ? 33.069 29.636 -22.569 1.00 18.65 71 CYS H CA 1
ATOM 4542 C C . CYS D 1 71 ? 33.720 29.695 -24.007 1.00 17.67 71 CYS H C 1
ATOM 4543 O O . CYS D 1 71 ? 33.353 30.539 -24.850 1.00 18.10 71 CYS H O 1
ATOM 4546 N N . PRO D 1 72 ? 34.699 28.802 -24.307 1.00 19.02 72 PRO H N 1
ATOM 4547 C CA . PRO D 1 72 ? 35.390 28.709 -25.627 1.00 18.22 72 PRO H CA 1
ATOM 4548 C C . PRO D 1 72 ? 34.407 28.566 -26.777 1.00 16.45 72 PRO H C 1
ATOM 4549 O O . PRO D 1 72 ? 34.640 29.111 -27.881 1.00 15.75 72 PRO H O 1
ATOM 4553 N N . PHE D 1 73 ? 33.274 27.900 -26.524 1.00 14.80 73 PHE H N 1
ATOM 4554 C CA . PHE D 1 73 ? 32.256 27.770 -27.589 1.00 15.73 73 PHE H CA 1
ATOM 4555 C C . PHE D 1 73 ? 31.548 29.086 -27.872 1.00 15.71 73 PHE H C 1
ATOM 4556 O O . PHE D 1 73 ? 31.175 29.333 -29.008 1.00 16.64 73 PHE H O 1
ATOM 4564 N N . VAL D 1 74 ? 31.367 29.951 -26.861 1.00 14.62 74 VAL H N 1
ATOM 4565 C CA . VAL D 1 74 ? 30.830 31.276 -27.147 1.00 15.49 74 VAL H CA 1
ATOM 4566 C C . VAL D 1 74 ? 31.934 32.220 -27.709 1.00 16.30 74 VAL H C 1
ATOM 4567 O O . VAL D 1 74 ? 31.714 32.992 -28.669 1.00 17.51 74 VAL H O 1
ATOM 4571 N N . VAL D 1 75 ? 33.124 32.123 -27.128 1.00 16.43 75 VAL H N 1
ATOM 4572 C CA . VAL D 1 75 ? 34.247 32.954 -27.598 1.00 18.10 75 VAL H CA 1
ATOM 4573 C C . VAL D 1 75 ? 34.420 32.816 -29.119 1.00 17.05 75 VAL H C 1
ATOM 4574 O O . VAL D 1 75 ? 34.612 33.806 -29.852 1.00 18.58 75 VAL H O 1
ATOM 4578 N N . LEU D 1 76 ? 34.267 31.597 -29.609 1.00 15.89 76 LEU H N 1
ATOM 4579 C CA . LEU D 1 76 ? 34.404 31.304 -31.046 1.00 17.34 76 LEU H CA 1
ATOM 4580 C C . LEU D 1 76 ? 33.446 32.172 -31.902 1.00 18.59 76 LEU H C 1
ATOM 4581 O O . LEU D 1 76 ? 33.812 32.642 -32.999 1.00 17.22 76 LEU H O 1
ATOM 4586 N N . ILE D 1 77 ? 32.247 32.418 -31.358 1.00 17.30 77 ILE H N 1
ATOM 4587 C CA . ILE D 1 77 ? 31.090 32.971 -32.100 1.00 18.61 77 ILE H CA 1
ATOM 4588 C C . ILE D 1 77 ? 30.843 34.451 -31.778 1.00 18.81 77 ILE H C 1
ATOM 4589 O O . ILE D 1 77 ? 29.976 35.085 -32.353 1.00 18.82 77 ILE H O 1
ATOM 4594 N N . ARG D 1 78 ? 31.616 34.996 -30.837 1.00 16.15 78 ARG H N 1
ATOM 4595 C CA . ARG D 1 78 ? 31.329 36.292 -30.366 1.00 18.53 78 ARG H CA 1
ATOM 4596 C C . ARG D 1 78 ? 31.230 37.422 -31.359 1.00 17.88 78 ARG H C 1
ATOM 4597 O O . ARG D 1 78 ? 30.262 38.210 -31.282 1.00 17.77 78 ARG H O 1
ATOM 4605 N N . GLU D 1 79 ? 32.260 37.568 -32.194 1.00 16.64 79 GLU H N 1
ATOM 4606 C CA . GLU D 1 79 ? 32.273 38.635 -33.167 1.00 17.99 79 GLU H CA 1
ATOM 4607 C C . GLU D 1 79 ? 31.123 38.454 -34.122 1.00 15.64 79 GLU H C 1
ATOM 4608 O O . GLU D 1 79 ? 30.500 39.439 -34.570 1.00 13.07 79 GLU H O 1
ATOM 4614 N N . ALA D 1 80 ? 30.994 37.207 -34.577 1.00 13.79 80 ALA H N 1
ATOM 4615 C CA . ALA D 1 80 ? 29.965 36.881 -35.540 1.00 15.68 80 ALA H CA 1
ATOM 4616 C C . ALA D 1 80 ? 28.556 37.143 -34.971 1.00 14.79 80 ALA H C 1
ATOM 4617 O O . ALA D 1 80 ? 27.669 37.531 -35.700 1.00 16.91 80 ALA H O 1
ATOM 4619 N N . LEU D 1 81 ? 28.367 36.959 -33.688 1.00 14.55 81 LEU H N 1
ATOM 4620 C CA . LEU D 1 81 ? 27.022 37.134 -33.097 1.00 15.53 81 LEU H CA 1
ATOM 4621 C C . LEU D 1 81 ? 26.705 38.633 -33.032 1.00 15.09 81 LEU H C 1
ATOM 4622 O O . LEU D 1 81 ? 25.578 39.037 -33.263 1.00 13.83 81 LEU H O 1
ATOM 4627 N N . ALA D 1 82 ? 27.706 39.443 -32.662 1.00 14.29 82 ALA H N 1
ATOM 4628 C CA . ALA D 1 82 ? 27.472 40.883 -32.638 1.00 15.07 82 ALA H CA 1
ATOM 4629 C C . ALA D 1 82 ? 27.184 41.332 -34.077 1.00 15.16 82 ALA H C 1
ATOM 4630 O O . ALA D 1 82 ? 26.303 42.153 -34.285 1.00 15.77 82 ALA H O 1
ATOM 4632 N N . LYS D 1 83 ? 27.964 40.862 -35.061 1.00 14.85 83 LYS H N 1
ATOM 4633 C CA . LYS D 1 83 ? 27.690 41.263 -36.473 1.00 15.29 83 LYS H CA 1
ATOM 4634 C C . LYS D 1 83 ? 26.291 40.780 -36.967 1.00 15.76 83 LYS H C 1
ATOM 4635 O O . LYS D 1 83 ? 25.521 41.484 -37.641 1.00 13.73 83 LYS H O 1
ATOM 4641 N N . PHE D 1 84 ? 25.969 39.536 -36.640 1.00 16.61 84 PHE H N 1
ATOM 4642 C CA . PHE D 1 84 ? 24.636 38.949 -36.982 1.00 16.67 84 PHE H CA 1
ATOM 4643 C C . PHE D 1 84 ? 23.475 39.807 -36.397 1.00 16.51 84 PHE H C 1
ATOM 4644 O O . PHE D 1 84 ? 22.543 40.213 -37.107 1.00 15.77 84 PHE H O 1
ATOM 4652 N N . ALA D 1 85 ? 23.536 40.120 -35.113 1.00 15.75 85 ALA H N 1
ATOM 4653 C CA . ALA D 1 85 ? 22.387 40.853 -34.536 1.00 15.65 85 ALA H CA 1
ATOM 4654 C C . ALA D 1 85 ? 22.298 42.275 -35.113 1.00 15.84 85 ALA H C 1
ATOM 4655 O O . ALA D 1 85 ? 21.164 42.785 -35.337 1.00 15.61 85 ALA H O 1
ATOM 4657 N N . GLY D 1 86 ? 23.462 42.900 -35.320 1.00 15.24 86 GLY H N 1
ATOM 4658 C CA . GLY D 1 86 ? 23.565 44.190 -36.058 1.00 18.30 86 GLY H CA 1
ATOM 4659 C C . GLY D 1 86 ? 23.020 44.112 -37.494 1.00 18.63 86 GLY H C 1
ATOM 4660 O O . GLY D 1 86 ? 22.266 44.988 -37.939 1.00 21.03 86 GLY H O 1
ATOM 4661 N N . ASP D 1 87 ? 23.335 43.063 -38.235 1.00 19.91 87 ASP H N 1
ATOM 4662 C CA . ASP D 1 87 ? 22.809 42.928 -39.605 1.00 21.25 87 ASP H CA 1
ATOM 4663 C C . ASP D 1 87 ? 21.251 42.906 -39.586 1.00 21.56 87 ASP H C 1
ATOM 4664 O O . ASP D 1 87 ? 20.604 43.384 -40.537 1.00 22.23 87 ASP H O 1
ATOM 4669 N N . TYR D 1 88 ? 20.640 42.343 -38.531 1.00 19.34 88 TYR H N 1
ATOM 4670 C CA . TYR D 1 88 ? 19.167 42.184 -38.560 1.00 17.94 88 TYR H CA 1
ATOM 4671 C C . TYR D 1 88 ? 18.389 43.256 -37.792 1.00 18.27 88 TYR H C 1
ATOM 4672 O O . TYR D 1 88 ? 17.115 43.230 -37.808 1.00 16.71 88 TYR H O 1
ATOM 4681 N N . ALA D 1 89 ? 19.120 44.180 -37.150 1.00 17.37 89 ALA H N 1
ATOM 4682 C CA . ALA D 1 89 ? 18.491 45.288 -36.424 1.00 18.50 89 ALA H CA 1
ATOM 4683 C C . ALA D 1 89 ? 17.845 46.184 -37.457 1.00 19.35 89 ALA H C 1
ATOM 4684 O O . ALA D 1 89 ? 18.472 46.589 -38.477 1.00 19.81 89 ALA H O 1
ATOM 4686 N N . GLY D 1 90 ? 16.588 46.473 -37.236 1.00 18.72 90 GLY H N 1
ATOM 4687 C CA . GLY D 1 90 ? 15.873 47.209 -38.263 1.00 21.22 90 GLY H CA 1
ATOM 4688 C C . GLY D 1 90 ? 15.269 46.309 -39.332 1.00 22.74 90 GLY H C 1
ATOM 4689 O O . GLY D 1 90 ? 14.521 46.808 -40.151 1.00 23.88 90 GLY H O 1
ATOM 4690 N N . GLN D 1 91 ? 15.584 45.001 -39.354 1.00 20.76 91 GLN H N 1
ATOM 4691 C CA . GLN D 1 91 ? 14.864 44.094 -40.258 1.00 20.57 91 GLN H CA 1
ATOM 4692 C C . GLN D 1 91 ? 13.762 43.274 -39.554 1.00 19.10 91 GLN H C 1
ATOM 4693 O O . GLN D 1 91 ? 13.079 42.484 -40.206 1.00 18.35 91 GLN H O 1
ATOM 4699 N N . GLY D 1 92 ? 13.615 43.449 -38.234 1.00 18.04 92 GLY H N 1
ATOM 4700 C CA . GLY D 1 92 ? 12.515 42.847 -37.485 1.00 16.19 92 GLY H CA 1
ATOM 4701 C C . GLY D 1 92 ? 12.962 41.736 -36.517 1.00 15.37 92 GLY H C 1
ATOM 4702 O O . GLY D 1 92 ? 12.141 41.174 -35.834 1.00 15.26 92 GLY H O 1
ATOM 4703 N N . LEU D 1 93 ? 14.246 41.501 -36.396 1.00 15.40 93 LEU H N 1
ATOM 4704 C CA . LEU D 1 93 ? 14.808 40.604 -35.341 1.00 15.61 93 LEU H CA 1
ATOM 4705 C C . LEU D 1 93 ? 15.173 41.342 -34.035 1.00 16.18 93 LEU H C 1
ATOM 4706 O O . LEU D 1 93 ? 15.917 42.346 -34.029 1.00 17.00 93 LEU H O 1
ATOM 4711 N N . ALA D 1 94 ? 14.649 40.881 -32.913 1.00 14.47 94 ALA H N 1
ATOM 4712 C CA . ALA D 1 94 ? 15.127 41.323 -31.611 1.00 14.66 94 ALA H CA 1
ATOM 4713 C C . ALA D 1 94 ? 16.005 40.200 -31.085 1.00 14.56 94 ALA H C 1
ATOM 4714 O O . ALA D 1 94 ? 15.620 39.006 -31.211 1.00 11.84 94 ALA H O 1
ATOM 4716 N N . VAL D 1 95 ? 17.142 40.561 -30.465 1.00 13.00 95 VAL H N 1
ATOM 4717 C CA . VAL D 1 95 ? 17.997 39.528 -29.849 1.00 12.16 95 VAL H CA 1
ATOM 4718 C C . VAL D 1 95 ? 18.101 39.885 -28.401 1.00 12.43 95 VAL H C 1
ATOM 4719 O O . VAL D 1 95 ? 18.376 41.080 -28.033 1.00 15.23 95 VAL H O 1
ATOM 4723 N N . VAL D 1 96 ? 17.942 38.895 -27.532 1.00 12.34 96 VAL H N 1
ATOM 4724 C CA . VAL D 1 96 ? 18.196 39.103 -26.103 1.00 12.95 96 VAL H CA 1
ATOM 4725 C C . VAL D 1 96 ? 19.186 38.031 -25.643 1.00 13.17 96 VAL H C 1
ATOM 4726 O O . VAL D 1 96 ? 18.894 36.849 -25.773 1.00 14.21 96 VAL H O 1
ATOM 4730 N N . ALA D 1 97 ? 20.324 38.417 -25.065 1.00 12.07 97 ALA H N 1
ATOM 4731 C CA . ALA D 1 97 ? 21.290 37.447 -24.587 1.00 10.67 97 ALA H CA 1
ATOM 4732 C C . ALA D 1 97 ? 21.240 37.433 -23.098 1.00 11.29 97 ALA H C 1
ATOM 4733 O O . ALA D 1 97 ? 20.978 38.476 -22.483 1.00 11.18 97 ALA H O 1
ATOM 4735 N N . ILE D 1 98 ? 21.486 36.279 -22.506 1.00 12.85 98 ILE H N 1
ATOM 4736 C CA . ILE D 1 98 ? 21.306 36.082 -21.079 1.00 11.64 98 ILE H CA 1
ATOM 4737 C C . ILE D 1 98 ? 22.520 35.327 -20.548 1.00 12.99 98 ILE H C 1
ATOM 4738 O O . ILE D 1 98 ? 22.860 34.309 -21.091 1.00 11.91 98 ILE H O 1
ATOM 4743 N N . ASN D 1 99 ? 23.125 35.794 -19.457 1.00 13.15 99 ASN H N 1
ATOM 4744 C CA . ASN D 1 99 ? 24.244 35.065 -18.831 1.00 14.37 99 ASN H CA 1
ATOM 4745 C C . ASN D 1 99 ? 23.688 34.508 -17.507 1.00 15.67 99 ASN H C 1
ATOM 4746 O O . ASN D 1 99 ? 23.354 35.256 -16.572 1.00 14.74 99 ASN H O 1
ATOM 4751 N N . SER D 1 100 ? 23.478 33.202 -17.451 1.00 15.03 100 SER H N 1
ATOM 4752 C CA . SER D 1 100 ? 22.877 32.595 -16.303 1.00 17.82 100 SER H CA 1
ATOM 4753 C C . SER D 1 100 ? 23.903 31.935 -15.409 1.00 19.04 100 SER H C 1
ATOM 4754 O O . SER D 1 100 ? 23.525 31.318 -14.376 1.00 20.71 100 SER H O 1
ATOM 4757 N N . ASN D 1 101 ? 25.171 32.006 -15.789 1.00 17.90 101 ASN H N 1
ATOM 4758 C CA . ASN D 1 101 ? 26.199 31.302 -15.007 1.00 18.88 101 ASN H CA 1
ATOM 4759 C C . ASN D 1 101 ? 26.436 31.810 -13.586 1.00 19.72 101 ASN H C 1
ATOM 4760 O O . ASN D 1 101 ? 26.512 33.025 -13.344 1.00 18.70 101 ASN H O 1
ATOM 4765 N N . ASP D 1 102 ? 26.694 30.865 -12.676 1.00 21.26 102 ASP H N 1
ATOM 4766 C CA . ASP D 1 102 ? 27.010 31.199 -11.257 1.00 23.42 102 ASP H CA 1
ATOM 4767 C C . ASP D 1 102 ? 28.283 32.045 -11.113 1.00 22.97 102 ASP H C 1
ATOM 4768 O O . ASP D 1 102 ? 29.408 31.555 -11.303 1.00 22.71 102 ASP H O 1
ATOM 4773 N N . ALA D 1 103 ? 28.093 33.317 -10.803 1.00 22.84 103 ALA H N 1
ATOM 4774 C CA . ALA D 1 103 ? 29.195 34.248 -10.788 1.00 24.25 103 ALA H CA 1
ATOM 4775 C C . ALA D 1 103 ? 30.015 34.265 -9.486 1.00 25.72 103 ALA H C 1
ATOM 4776 O O . ALA D 1 103 ? 31.010 34.976 -9.441 1.00 26.44 103 ALA H O 1
ATOM 4778 N N . GLN D 1 104 ? 29.583 33.578 -8.435 1.00 28.06 104 GLN H N 1
ATOM 4779 C CA . GLN D 1 104 ? 30.466 33.324 -7.264 1.00 31.42 104 GLN H CA 1
ATOM 4780 C C . GLN D 1 104 ? 31.542 32.288 -7.639 1.00 30.90 104 GLN H C 1
ATOM 4781 O O . GLN D 1 104 ? 32.744 32.495 -7.399 1.00 30.85 104 GLN H O 1
ATOM 4787 N N . ALA D 1 105 ? 31.100 31.181 -8.238 1.00 29.65 105 ALA H N 1
ATOM 4788 C CA . ALA D 1 105 ? 32.009 30.160 -8.737 1.00 30.36 105 ALA H CA 1
ATOM 4789 C C . ALA D 1 105 ? 32.781 30.579 -10.038 1.00 30.37 105 ALA H C 1
ATOM 4790 O O . ALA D 1 105 ? 33.906 30.143 -10.240 1.00 29.35 105 ALA H O 1
ATOM 4792 N N . PHE D 1 106 ? 32.188 31.438 -10.892 1.00 28.56 106 PHE H N 1
ATOM 4793 C CA . PHE D 1 106 ? 32.918 31.962 -12.027 1.00 28.05 106 PHE H CA 1
ATOM 4794 C C . PHE D 1 106 ? 32.845 33.491 -12.081 1.00 27.71 106 PHE H C 1
ATOM 4795 O O . PHE D 1 106 ? 31.932 34.043 -12.689 1.00 27.18 106 PHE H O 1
ATOM 4803 N N . PRO D 1 107 ? 33.818 34.194 -11.445 1.00 27.98 107 PRO H N 1
ATOM 4804 C CA . PRO D 1 107 ? 33.744 35.650 -11.343 1.00 27.21 107 PRO H CA 1
ATOM 4805 C C . PRO D 1 107 ? 33.808 36.336 -12.700 1.00 25.80 107 PRO H C 1
ATOM 4806 O O . PRO D 1 107 ? 33.435 37.508 -12.785 1.00 27.12 107 PRO H O 1
ATOM 4810 N N . GLU D 1 108 ? 34.286 35.672 -13.745 1.00 22.90 108 GLU H N 1
ATOM 4811 C CA . GLU D 1 108 ? 34.235 36.326 -15.055 1.00 24.03 108 GLU H CA 1
ATOM 4812 C C . GLU D 1 108 ? 32.773 36.475 -15.568 1.00 22.39 108 GLU H C 1
ATOM 4813 O O . GLU D 1 108 ? 32.539 37.164 -16.548 1.00 21.74 108 GLU H O 1
ATOM 4819 N N . GLU D 1 109 ? 31.807 35.865 -14.873 1.00 20.24 109 GLU H N 1
ATOM 4820 C CA . GLU D 1 109 ? 30.391 35.915 -15.279 1.00 21.26 109 GLU H CA 1
ATOM 4821 C C . GLU D 1 109 ? 29.533 36.941 -14.504 1.00 19.93 109 GLU H C 1
ATOM 4822 O O . GLU D 1 109 ? 28.301 36.852 -14.540 1.00 19.74 109 GLU H O 1
ATOM 4828 N N . THR D 1 110 ? 30.141 37.916 -13.818 1.00 20.15 110 THR H N 1
ATOM 4829 C CA . THR D 1 110 ? 29.297 38.837 -13.025 1.00 18.42 110 THR H CA 1
ATOM 4830 C C . THR D 1 110 ? 28.533 39.764 -13.977 1.00 17.99 110 THR H C 1
ATOM 4831 O O . THR D 1 110 ? 28.910 39.920 -15.154 1.00 16.39 110 THR H O 1
ATOM 4835 N N . LEU D 1 111 ? 27.504 40.420 -13.447 1.00 17.36 111 LEU H N 1
ATOM 4836 C CA . LEU D 1 111 ? 26.736 41.412 -14.227 1.00 19.41 111 LEU H CA 1
ATOM 4837 C C . LEU D 1 111 ? 27.688 42.541 -14.668 1.00 19.59 111 LEU H C 1
ATOM 4838 O O . LEU D 1 111 ? 27.657 43.036 -15.810 1.00 18.67 111 LEU H O 1
ATOM 4843 N N . GLU D 1 112 ? 28.563 42.929 -13.746 1.00 19.62 112 GLU H N 1
ATOM 4844 C CA . GLU D 1 112 ? 29.584 43.891 -14.138 1.00 19.73 112 GLU H CA 1
ATOM 4845 C C . GLU D 1 112 ? 30.452 43.437 -15.316 1.00 18.76 112 GLU H C 1
ATOM 4846 O O . GLU D 1 112 ? 30.711 44.234 -16.230 1.00 19.37 112 GLU H O 1
ATOM 4852 N N . ARG D 1 113 ? 30.927 42.200 -15.323 1.00 17.58 113 ARG H N 1
ATOM 4853 C CA . ARG D 1 113 ? 31.658 41.710 -16.508 1.00 16.49 113 ARG H CA 1
ATOM 4854 C C . ARG D 1 113 ? 30.756 41.553 -17.763 1.00 16.09 113 ARG H C 1
ATOM 4855 O O . ARG D 1 113 ? 31.220 41.631 -18.906 1.00 15.15 113 ARG H O 1
ATOM 4863 N N . VAL D 1 114 ? 29.477 41.254 -17.555 1.00 15.53 114 VAL H N 1
ATOM 4864 C CA . VAL D 1 114 ? 28.518 41.283 -18.686 1.00 14.04 114 VAL H CA 1
ATOM 4865 C C . VAL D 1 114 ? 28.492 42.683 -19.311 1.00 14.50 114 VAL H C 1
ATOM 4866 O O . VAL D 1 114 ? 28.624 42.813 -20.521 1.00 14.26 114 VAL H O 1
ATOM 4870 N N . GLY D 1 115 ? 28.433 43.747 -18.476 1.00 16.36 115 GLY H N 1
ATOM 4871 C CA . GLY D 1 115 ? 28.532 45.116 -19.001 1.00 15.10 115 GLY H CA 1
ATOM 4872 C C . GLY D 1 115 ? 29.833 45.388 -19.758 1.00 17.11 115 GLY H C 1
ATOM 4873 O O . GLY D 1 115 ? 29.806 46.050 -20.799 1.00 16.90 115 GLY H O 1
ATOM 4874 N N . ALA D 1 116 ? 30.965 44.923 -19.220 1.00 17.39 116 ALA H N 1
ATOM 4875 C CA . ALA D 1 116 ? 32.260 45.122 -19.858 1.00 17.93 116 ALA H CA 1
ATOM 4876 C C . ALA D 1 116 ? 32.300 44.350 -21.171 1.00 17.63 116 ALA H C 1
ATOM 4877 O O . ALA D 1 116 ? 32.905 44.804 -22.147 1.00 18.23 116 ALA H O 1
ATOM 4879 N N . GLU D 1 117 ? 31.666 43.168 -21.207 1.00 17.99 117 GLU H N 1
ATOM 4880 C CA . GLU D 1 117 ? 31.613 42.384 -22.487 1.00 17.41 117 GLU H CA 1
ATOM 4881 C C . GLU D 1 117 ? 30.859 43.175 -23.587 1.00 16.50 117 GLU H C 1
ATOM 4882 O O . GLU D 1 117 ? 31.313 43.268 -24.736 1.00 16.62 117 GLU H O 1
ATOM 4888 N N . VAL D 1 118 ? 29.714 43.751 -23.265 1.00 15.17 118 VAL H N 1
ATOM 4889 C CA . VAL D 1 118 ? 28.979 44.453 -24.292 1.00 15.27 118 VAL H CA 1
ATOM 4890 C C . VAL D 1 118 ? 29.915 45.558 -24.936 1.00 17.48 118 VAL H C 1
ATOM 4891 O O . VAL D 1 118 ? 29.943 45.758 -26.165 1.00 16.87 118 VAL H O 1
ATOM 4895 N N . LYS D 1 119 ? 30.610 46.298 -24.079 1.00 18.97 119 LYS H N 1
ATOM 4896 C CA . LYS D 1 119 ? 31.484 47.397 -24.568 1.00 23.07 119 LYS H CA 1
ATOM 4897 C C . LYS D 1 119 ? 32.660 46.795 -25.374 1.00 22.12 119 LYS H C 1
ATOM 4898 O O . LYS D 1 119 ? 32.920 47.271 -26.465 1.00 21.71 119 LYS H O 1
ATOM 4904 N N . ALA D 1 120 ? 33.304 45.724 -24.885 1.00 22.91 120 ALA H N 1
ATOM 4905 C CA . ALA D 1 120 ? 34.481 45.155 -25.595 1.00 23.08 120 ALA H CA 1
ATOM 4906 C C . ALA D 1 120 ? 34.142 44.525 -26.946 1.00 24.77 120 ALA H C 1
ATOM 4907 O O . ALA D 1 120 ? 34.932 44.601 -27.908 1.00 24.31 120 ALA H O 1
ATOM 4909 N N . TYR D 1 121 ? 32.989 43.861 -27.051 1.00 23.33 121 TYR H N 1
ATOM 4910 C CA . TYR D 1 121 ? 32.669 43.214 -28.310 1.00 23.08 121 TYR H CA 1
ATOM 4911 C C . TYR D 1 121 ? 31.573 43.891 -29.127 1.00 22.59 121 TYR H C 1
ATOM 4912 O O . TYR D 1 121 ? 31.136 43.328 -30.108 1.00 24.80 121 TYR H O 1
ATOM 4921 N N . GLY D 1 122 ? 31.162 45.093 -28.755 1.00 21.68 122 GLY H N 1
ATOM 4922 C CA . GLY D 1 122 ? 30.183 45.850 -29.559 1.00 20.34 122 GLY H CA 1
ATOM 4923 C C . GLY D 1 122 ? 28.811 45.128 -29.706 1.00 19.65 122 GLY H C 1
ATOM 4924 O O . GLY D 1 122 ? 28.166 45.169 -30.781 1.00 19.91 122 GLY H O 1
ATOM 4925 N N . TYR D 1 123 ? 28.347 44.502 -28.634 1.00 17.84 123 TYR H N 1
ATOM 4926 C CA . TYR D 1 123 ? 26.997 43.872 -28.645 1.00 17.48 123 TYR H CA 1
ATOM 4927 C C . TYR D 1 123 ? 25.919 44.989 -28.666 1.00 17.10 123 TYR H C 1
ATOM 4928 O O . TYR D 1 123 ? 25.759 45.731 -27.705 1.00 20.17 123 TYR H O 1
ATOM 4937 N N . GLY D 1 124 ? 25.164 45.115 -29.737 1.00 15.83 124 GLY H N 1
ATOM 4938 C CA . GLY D 1 124 ? 24.144 46.114 -29.715 1.00 17.17 124 GLY H CA 1
ATOM 4939 C C . GLY D 1 124 ? 22.834 45.570 -29.086 1.00 17.72 124 GLY H C 1
ATOM 4940 O O . GLY D 1 124 ? 21.821 46.341 -28.915 1.00 18.82 124 GLY H O 1
ATOM 4941 N N . PHE D 1 125 ? 22.801 44.266 -28.808 1.00 14.97 125 PHE H N 1
ATOM 4942 C CA . PHE D 1 125 ? 21.587 43.656 -28.204 1.00 14.03 125 PHE H CA 1
ATOM 4943 C C . PHE D 1 125 ? 21.697 43.714 -26.678 1.00 15.32 125 PHE H C 1
ATOM 4944 O O . PHE D 1 125 ? 22.821 43.747 -26.143 1.00 13.48 125 PHE H O 1
ATOM 4952 N N . PRO D 1 126 ? 20.534 43.681 -25.956 1.00 14.08 126 PRO H N 1
ATOM 4953 C CA . PRO D 1 126 ? 20.682 43.647 -24.509 1.00 14.54 126 PRO H CA 1
ATOM 4954 C C . PRO D 1 126 ? 21.334 42.316 -24.063 1.00 15.16 126 PRO H C 1
ATOM 4955 O O . PRO D 1 126 ? 20.905 41.225 -24.477 1.00 13.35 126 PRO H O 1
ATOM 4959 N N . TYR D 1 127 ? 22.310 42.416 -23.184 1.00 13.55 127 TYR H N 1
ATOM 4960 C CA . TYR D 1 127 ? 22.966 41.226 -22.649 1.00 13.12 127 TYR H CA 1
ATOM 4961 C C . TYR D 1 127 ? 22.706 41.318 -21.138 1.00 13.48 127 TYR H C 1
ATOM 4962 O O . TYR D 1 127 ? 23.152 42.284 -20.473 1.00 14.20 127 TYR H O 1
ATOM 4971 N N . LEU D 1 128 ? 21.932 40.361 -20.615 1.00 13.23 128 LEU H N 1
ATOM 4972 C CA . LEU D 1 128 ? 21.288 40.468 -19.275 1.00 15.25 128 LEU H CA 1
ATOM 4973 C C . LEU D 1 128 ? 21.823 39.386 -18.320 1.00 16.40 128 LEU H C 1
ATOM 4974 O O . LEU D 1 128 ? 22.205 38.310 -18.752 1.00 15.73 128 LEU H O 1
ATOM 4979 N N . LYS D 1 129 ? 21.789 39.643 -17.024 1.00 16.91 129 LYS H N 1
ATOM 4980 C CA . LYS D 1 129 ? 22.194 38.622 -16.067 1.00 17.60 129 LYS H CA 1
ATOM 4981 C C . LYS D 1 129 ? 20.989 37.906 -15.457 1.00 19.21 129 LYS H C 1
ATOM 4982 O O . LYS D 1 129 ? 20.085 38.580 -14.946 1.00 19.77 129 LYS H O 1
ATOM 4988 N N . ASP D 1 130 ? 21.001 36.551 -15.444 1.00 19.97 130 ASP H N 1
ATOM 4989 C CA . ASP D 1 130 ? 19.923 35.698 -14.799 1.00 20.82 130 ASP H CA 1
ATOM 4990 C C . ASP D 1 130 ? 20.461 35.134 -13.451 1.00 21.16 130 ASP H C 1
ATOM 4991 O O . ASP D 1 130 ? 20.923 33.983 -13.398 1.00 21.71 130 ASP H O 1
ATOM 4996 N N . ALA D 1 131 ? 20.477 35.957 -12.397 1.00 20.48 131 ALA H N 1
ATOM 4997 C CA . ALA D 1 131 ? 21.209 35.587 -11.193 1.00 21.21 131 ALA H CA 1
ATOM 4998 C C . ALA D 1 131 ? 20.665 34.337 -10.498 1.00 21.52 131 ALA H C 1
ATOM 4999 O O . ALA D 1 131 ? 21.457 33.522 -10.023 1.00 21.36 131 ALA H O 1
ATOM 5001 N N . SER D 1 132 ? 19.344 34.215 -10.409 1.00 20.82 132 SER H N 1
ATOM 5002 C CA . SER D 1 132 ? 18.706 33.066 -9.744 1.00 21.35 132 SER H CA 1
ATOM 5003 C C . SER D 1 132 ? 18.660 31.819 -10.631 1.00 21.39 132 SER H C 1
ATOM 5004 O O . SER D 1 132 ? 18.325 30.717 -10.153 1.00 20.35 132 SER H O 1
ATOM 5007 N N . GLN D 1 133 ? 18.926 32.005 -11.938 1.00 19.41 133 GLN H N 1
ATOM 5008 C CA . GLN D 1 133 ? 18.918 30.914 -12.917 1.00 19.08 133 GLN H CA 1
ATOM 5009 C C . GLN D 1 133 ? 17.523 30.461 -13.209 1.00 18.33 133 GLN H C 1
ATOM 5010 O O . GLN D 1 133 ? 17.341 29.543 -13.988 1.00 18.41 133 GLN H O 1
ATOM 5016 N N . SER D 1 134 ? 16.521 31.131 -12.637 1.00 16.64 134 SER H N 1
ATOM 5017 C CA . SER D 1 134 ? 15.113 30.744 -12.934 1.00 18.23 134 SER H CA 1
ATOM 5018 C C . SER D 1 134 ? 14.776 30.825 -14.445 1.00 17.80 134 SER H C 1
ATOM 5019 O O . SER D 1 134 ? 14.031 30.003 -14.987 1.00 18.13 134 SER H O 1
ATOM 5022 N N . VAL D 1 135 ? 15.339 31.801 -15.148 1.00 16.70 135 VAL H N 1
ATOM 5023 C CA . VAL D 1 135 ? 15.021 31.876 -16.574 1.00 17.54 135 VAL H CA 1
ATOM 5024 C C . VAL D 1 135 ? 15.671 30.770 -17.437 1.00 15.46 135 VAL H C 1
ATOM 5025 O O . VAL D 1 135 ? 14.973 30.211 -18.269 1.00 12.39 135 VAL H O 1
ATOM 5029 N N . ALA D 1 136 ? 16.963 30.462 -17.247 1.00 13.25 136 ALA H N 1
ATOM 5030 C CA . ALA D 1 136 ? 17.582 29.322 -17.952 1.00 14.15 136 ALA H CA 1
ATOM 5031 C C . ALA D 1 136 ? 16.762 28.020 -17.680 1.00 15.45 136 ALA H C 1
ATOM 5032 O O . ALA D 1 136 ? 16.514 27.179 -18.570 1.00 15.41 136 ALA H O 1
ATOM 5034 N N . LYS D 1 137 ? 16.310 27.857 -16.429 1.00 16.16 137 LYS H N 1
ATOM 5035 C CA . LYS D 1 137 ? 15.490 26.680 -16.094 1.00 18.51 137 LYS H CA 1
ATOM 5036 C C . LYS D 1 137 ? 14.170 26.681 -16.795 1.00 17.39 137 LYS H C 1
ATOM 5037 O O . LYS D 1 137 ? 13.791 25.670 -17.304 1.00 19.41 137 LYS H O 1
ATOM 5043 N N . ALA D 1 138 ? 13.487 27.819 -16.841 1.00 18.05 138 ALA H N 1
ATOM 5044 C CA . ALA D 1 138 ? 12.189 27.919 -17.554 1.00 18.68 138 ALA H CA 1
ATOM 5045 C C . ALA D 1 138 ? 12.368 27.678 -19.027 1.00 19.95 138 ALA H C 1
ATOM 5046 O O . ALA D 1 138 ? 11.502 27.021 -19.674 1.00 19.72 138 ALA H O 1
ATOM 5048 N N . TYR D 1 139 ? 13.502 28.129 -19.597 1.00 17.94 139 TYR H N 1
ATOM 5049 C CA . TYR D 1 139 ? 13.704 27.893 -21.027 1.00 17.40 139 TYR H CA 1
ATOM 5050 C C . TYR D 1 139 ? 14.126 26.480 -21.339 1.00 16.80 139 TYR H C 1
ATOM 5051 O O . TYR D 1 139 ? 14.057 26.048 -22.470 1.00 18.01 139 TYR H O 1
ATOM 5060 N N . GLY D 1 140 ? 14.636 25.801 -20.355 1.00 17.58 140 GLY H N 1
ATOM 5061 C CA . GLY D 1 140 ? 15.257 24.524 -20.601 1.00 17.64 140 GLY H CA 1
ATOM 5062 C C . GLY D 1 140 ? 16.634 24.654 -21.238 1.00 16.64 140 GLY H C 1
ATOM 5063 O O . GLY D 1 140 ? 17.057 23.757 -21.948 1.00 16.10 140 GLY H O 1
ATOM 5064 N N . ALA D 1 141 ? 17.345 25.752 -20.963 1.00 15.63 141 ALA H N 1
ATOM 5065 C CA . ALA D 1 141 ? 18.683 25.909 -21.479 1.00 15.37 141 ALA H CA 1
ATOM 5066 C C . ALA D 1 141 ? 19.632 24.989 -20.735 1.00 16.37 141 ALA H C 1
ATOM 5067 O O . ALA D 1 141 ? 19.508 24.809 -19.488 1.00 15.74 141 ALA H O 1
ATOM 5069 N N . ALA D 1 142 ? 20.617 24.455 -21.462 1.00 16.80 142 ALA H N 1
ATOM 5070 C CA . ALA D 1 142 ? 21.526 23.440 -20.900 1.00 18.32 142 ALA H CA 1
ATOM 5071 C C . ALA D 1 142 ? 23.001 23.831 -21.061 1.00 17.51 142 ALA H C 1
ATOM 5072 O O . ALA D 1 142 ? 23.867 23.428 -20.229 1.00 17.95 142 ALA H O 1
ATOM 5074 N N . CYS D 1 143 ? 23.293 24.614 -22.109 1.00 17.60 143 CYS H N 1
ATOM 5075 C CA . CYS D 1 143 ? 24.670 24.955 -22.386 1.00 17.90 143 CYS H CA 1
ATOM 5076 C C . CYS D 1 143 ? 24.845 26.386 -22.904 1.00 17.76 143 CYS H C 1
ATOM 5077 O O . CYS D 1 143 ? 23.841 27.088 -23.189 1.00 14.79 143 CYS H O 1
ATOM 5080 N N . THR D 1 144 ? 26.114 26.822 -23.040 1.00 14.69 144 THR H N 1
ATOM 5081 C CA . THR D 1 144 ? 26.359 28.131 -23.617 1.00 15.72 144 THR H CA 1
ATOM 5082 C C . THR D 1 144 ? 27.212 27.830 -24.881 1.00 16.02 144 THR H C 1
ATOM 5083 O O . THR D 1 144 ? 28.231 27.139 -24.771 1.00 16.47 144 THR H O 1
ATOM 5087 N N . PRO D 1 145 ? 26.790 28.275 -26.081 1.00 15.79 145 PRO H N 1
ATOM 5088 C CA . PRO D 1 145 ? 25.587 29.057 -26.429 1.00 14.60 145 PRO H CA 1
ATOM 5089 C C . PRO D 1 145 ? 24.385 28.159 -26.644 1.00 15.97 145 PRO H C 1
ATOM 5090 O O . PRO D 1 145 ? 24.531 27.067 -27.139 1.00 17.28 145 PRO H O 1
ATOM 5094 N N . ASP D 1 146 ? 23.200 28.615 -26.294 1.00 14.45 146 ASP H N 1
ATOM 5095 C CA . ASP D 1 146 ? 21.978 27.847 -26.546 1.00 15.58 146 ASP H CA 1
ATOM 5096 C C . ASP D 1 146 ? 21.009 28.814 -27.191 1.00 14.36 146 ASP H C 1
ATOM 5097 O O . ASP D 1 146 ? 20.695 29.774 -26.546 1.00 15.12 146 ASP H O 1
ATOM 5102 N N . PHE D 1 147 ? 20.609 28.618 -28.451 1.00 12.25 147 PHE H N 1
ATOM 5103 C CA . PHE D 1 147 ? 19.795 29.606 -29.179 1.00 11.91 147 PHE H CA 1
ATOM 5104 C C . PHE D 1 147 ? 18.316 29.192 -29.302 1.00 12.12 147 PHE H C 1
ATOM 5105 O O . PHE D 1 147 ? 18.069 28.098 -29.861 1.00 15.79 147 PHE H O 1
ATOM 5113 N N . PHE D 1 148 ? 17.353 30.067 -28.971 1.00 11.39 148 PHE H N 1
ATOM 5114 C CA . PHE D 1 148 ? 15.891 29.732 -29.045 1.00 11.49 148 PHE H CA 1
ATOM 5115 C C . PHE D 1 148 ? 15.314 30.832 -29.901 1.00 11.96 148 PHE H C 1
ATOM 5116 O O . PHE D 1 148 ? 15.347 31.966 -29.480 1.00 11.16 148 PHE H O 1
ATOM 5124 N N . LEU D 1 149 ? 14.879 30.543 -31.134 1.00 9.42 149 LEU H N 1
ATOM 5125 C CA . LEU D 1 149 ? 14.228 31.529 -31.953 1.00 10.21 149 LEU H CA 1
ATOM 5126 C C . LEU D 1 149 ? 12.725 31.357 -31.964 1.00 10.95 149 LEU H C 1
ATOM 5127 O O . LEU D 1 149 ? 12.216 30.217 -32.284 1.00 9.98 149 LEU H O 1
ATOM 5132 N N . TYR D 1 150 ? 12.047 32.498 -31.795 1.00 11.05 150 TYR H N 1
ATOM 5133 C CA . TYR D 1 150 ? 10.608 32.527 -31.673 1.00 11.13 150 TYR H CA 1
ATOM 5134 C C . TYR D 1 150 ? 10.069 33.349 -32.805 1.00 12.75 150 TYR H C 1
ATOM 5135 O O . TYR D 1 150 ? 10.711 34.339 -33.223 1.00 13.80 150 TYR H O 1
ATOM 5144 N N . ASP D 1 151 ? 8.873 33.046 -33.222 1.00 11.51 151 ASP H N 1
ATOM 5145 C CA . ASP D 1 151 ? 8.149 33.761 -34.238 1.00 12.97 151 ASP H CA 1
ATOM 5146 C C . ASP D 1 151 ? 7.243 34.899 -33.703 1.00 14.22 151 ASP H C 1
ATOM 5147 O O . ASP D 1 151 ? 7.284 35.206 -32.580 1.00 12.13 151 ASP H O 1
ATOM 5152 N N . ARG D 1 152 ? 6.386 35.406 -34.556 1.00 15.03 152 ARG H N 1
ATOM 5153 C CA . ARG D 1 152 ? 5.497 36.484 -34.265 1.00 18.79 152 ARG H CA 1
ATOM 5154 C C . ARG D 1 152 ? 4.582 36.094 -33.116 1.00 19.91 152 ARG H C 1
ATOM 5155 O O . ARG D 1 152 ? 4.248 36.897 -32.337 1.00 18.41 152 ARG H O 1
ATOM 5163 N N . GLU D 1 153 ? 4.189 34.844 -33.084 1.00 17.90 153 GLU H N 1
ATOM 5164 C CA . GLU D 1 153 ? 3.315 34.309 -32.082 1.00 19.87 153 GLU H CA 1
ATOM 5165 C C . GLU D 1 153 ? 4.069 33.902 -30.828 1.00 19.40 153 GLU H C 1
ATOM 5166 O O . GLU D 1 153 ? 3.497 33.412 -29.916 1.00 18.65 153 GLU H O 1
ATOM 5172 N N . ARG D 1 154 ? 5.376 34.101 -30.846 1.00 17.34 154 ARG H N 1
ATOM 5173 C CA . ARG D 1 154 ? 6.257 33.728 -29.758 1.00 14.85 154 ARG H CA 1
ATOM 5174 C C . ARG D 1 154 ? 6.216 32.243 -29.509 1.00 13.65 154 ARG H C 1
ATOM 5175 O O . ARG D 1 154 ? 6.202 31.802 -28.395 1.00 13.14 154 ARG H O 1
ATOM 5183 N N . ARG D 1 155 ? 6.199 31.461 -30.579 1.00 10.82 155 ARG H N 1
ATOM 5184 C CA . ARG D 1 155 ? 6.360 30.037 -30.423 1.00 11.70 155 ARG H CA 1
ATOM 5185 C C . ARG D 1 155 ? 7.783 29.674 -30.939 1.00 12.08 155 ARG H C 1
ATOM 5186 O O . ARG D 1 155 ? 8.195 30.233 -31.940 1.00 11.28 155 ARG H O 1
ATOM 5194 N N . LEU D 1 156 ? 8.425 28.688 -30.317 1.00 12.30 156 LEU H N 1
ATOM 5195 C CA . LEU D 1 156 ? 9.750 28.219 -30.698 1.00 12.56 156 LEU H CA 1
ATOM 5196 C C . LEU D 1 156 ? 9.775 27.610 -32.085 1.00 14.42 156 LEU H C 1
ATOM 5197 O O . LEU D 1 156 ? 9.008 26.652 -32.407 1.00 14.79 156 LEU H O 1
ATOM 5202 N N . VAL D 1 157 ? 10.589 28.174 -32.978 1.00 12.71 157 VAL H N 1
ATOM 5203 C CA . VAL D 1 157 ? 10.640 27.682 -34.369 1.00 11.04 157 VAL H CA 1
ATOM 5204 C C . VAL D 1 157 ? 12.020 27.152 -34.748 1.00 13.26 157 VAL H C 1
ATOM 5205 O O . VAL D 1 157 ? 12.171 26.434 -35.731 1.00 11.98 157 VAL H O 1
ATOM 5209 N N . TYR D 1 158 ? 13.058 27.499 -33.971 1.00 13.31 158 TYR H N 1
ATOM 5210 C CA . TYR D 1 158 ? 14.368 26.962 -34.232 1.00 14.03 158 TYR H CA 1
ATOM 5211 C C . TYR D 1 158 ? 15.086 26.917 -32.883 1.00 14.35 158 TYR H C 1
ATOM 5212 O O . TYR D 1 158 ? 15.046 27.854 -32.130 1.00 13.48 158 TYR H O 1
ATOM 5221 N N . HIS D 1 159 ? 15.708 25.793 -32.587 1.00 14.59 159 HIS H N 1
ATOM 5222 C CA . HIS D 1 159 ? 16.465 25.676 -31.372 1.00 15.27 159 HIS H CA 1
ATOM 5223 C C . HIS D 1 159 ? 17.658 24.832 -31.757 1.00 16.97 159 HIS H C 1
ATOM 5224 O O . HIS D 1 159 ? 17.484 23.672 -32.215 1.00 15.78 159 HIS H O 1
ATOM 5231 N N . GLY D 1 160 ? 18.867 25.398 -31.684 1.00 14.89 160 GLY H N 1
ATOM 5232 C CA . GLY D 1 160 ? 20.011 24.637 -32.195 1.00 17.66 160 GLY H CA 1
ATOM 5233 C C . GLY D 1 160 ? 21.203 25.513 -32.501 1.00 17.28 160 GLY H C 1
ATOM 5234 O O . GLY D 1 160 ? 21.259 26.670 -32.051 1.00 16.03 160 GLY H O 1
ATOM 5235 N N . GLN D 1 161 ? 22.113 24.967 -33.296 1.00 15.56 161 GLN H N 1
ATOM 5236 C CA . GLN D 1 161 ? 23.418 25.583 -33.501 1.00 14.28 161 GLN H CA 1
ATOM 5237 C C . GLN D 1 161 ? 23.334 26.919 -34.291 1.00 13.89 161 GLN H C 1
ATOM 5238 O O . GLN D 1 161 ? 22.469 27.159 -35.177 1.00 12.01 161 GLN H O 1
ATOM 5244 N N . PHE D 1 162 ? 24.297 27.775 -34.006 1.00 13.84 162 PHE H N 1
ATOM 5245 C CA . PHE D 1 162 ? 24.525 28.995 -34.818 1.00 15.14 162 PHE H CA 1
ATOM 5246 C C . PHE D 1 162 ? 24.964 28.640 -36.211 1.00 16.46 162 PHE H C 1
ATOM 5247 O O . PHE D 1 162 ? 24.475 29.225 -37.241 1.00 16.84 162 PHE H O 1
ATOM 5255 N N . ASP D 1 163 ? 25.926 27.700 -36.273 1.00 16.56 163 ASP H N 1
ATOM 5256 C CA . ASP D 1 163 ? 26.351 27.114 -37.561 1.00 16.77 163 ASP H CA 1
ATOM 5257 C C . ASP D 1 163 ? 27.205 25.906 -37.213 1.00 17.11 163 ASP H C 1
ATOM 5258 O O . ASP D 1 163 ? 27.256 25.487 -36.040 1.00 16.62 163 ASP H O 1
ATOM 5263 N N . ASP D 1 164 ? 27.916 25.353 -38.185 1.00 17.21 164 ASP H N 1
ATOM 5264 C CA . ASP D 1 164 ? 28.700 24.122 -37.962 1.00 19.20 164 ASP H CA 1
ATOM 5265 C C . ASP D 1 164 ? 30.092 24.337 -37.292 1.00 18.23 164 ASP H C 1
ATOM 5266 O O . ASP D 1 164 ? 30.781 23.373 -37.035 1.00 18.34 164 ASP H O 1
ATOM 5271 N N . ALA D 1 165 ? 30.516 25.585 -37.106 1.00 15.36 165 ALA H N 1
ATOM 5272 C CA . ALA D 1 165 ? 31.864 25.890 -36.604 1.00 16.97 165 ALA H CA 1
ATOM 5273 C C . ALA D 1 165 ? 31.893 25.411 -35.158 1.00 16.67 165 ALA H C 1
ATOM 5274 O O . ALA D 1 165 ? 30.875 25.553 -34.405 1.00 16.14 165 ALA H O 1
ATOM 5276 N N . ARG D 1 166 ? 33.016 24.815 -34.769 1.00 16.30 166 ARG H N 1
ATOM 5277 C CA . ARG D 1 166 ? 33.313 24.397 -33.339 1.00 15.25 166 ARG H CA 1
ATOM 5278 C C . ARG D 1 166 ? 34.718 24.808 -33.035 1.00 15.35 166 ARG H C 1
ATOM 5279 O O . ARG D 1 166 ? 35.494 24.983 -33.960 1.00 16.63 166 ARG H O 1
ATOM 5287 N N . PRO D 1 167 ? 35.067 24.997 -31.763 1.00 16.14 167 PRO H N 1
ATOM 5288 C CA . PRO D 1 167 ? 36.488 25.400 -31.526 1.00 17.81 167 PRO H CA 1
ATOM 5289 C C . PRO D 1 167 ? 37.456 24.336 -32.072 1.00 18.41 167 PRO H C 1
ATOM 5290 O O . PRO D 1 167 ? 37.235 23.176 -31.830 1.00 19.02 167 PRO H O 1
ATOM 5294 N N . GLY D 1 168 ? 38.437 24.715 -32.890 1.00 18.19 168 GLY H N 1
ATOM 5295 C CA . GLY D 1 168 ? 39.377 23.723 -33.383 1.00 16.79 168 GLY H CA 1
ATOM 5296 C C . GLY D 1 168 ? 38.940 22.911 -34.590 1.00 16.49 168 GLY H C 1
ATOM 5297 O O . GLY D 1 168 ? 39.744 22.123 -35.081 1.00 15.19 168 GLY H O 1
ATOM 5298 N N . ASN D 1 169 ? 37.713 23.100 -35.124 1.00 14.85 169 ASN H N 1
ATOM 5299 C CA . ASN D 1 169 ? 37.287 22.209 -36.219 1.00 14.71 169 ASN H CA 1
ATOM 5300 C C . ASN D 1 169 ? 37.545 22.843 -37.596 1.00 15.51 169 ASN H C 1
ATOM 5301 O O . ASN D 1 169 ? 37.185 22.286 -38.611 1.00 16.20 169 ASN H O 1
ATOM 5306 N N . GLY D 1 170 ? 38.116 24.043 -37.630 1.00 15.67 170 GLY H N 1
ATOM 5307 C CA . GLY D 1 170 ? 38.529 24.580 -38.922 1.00 15.59 170 GLY H CA 1
ATOM 5308 C C . GLY D 1 170 ? 37.462 25.299 -39.723 1.00 16.56 170 GLY H C 1
ATOM 5309 O O . GLY D 1 170 ? 37.811 25.969 -40.702 1.00 16.73 170 GLY H O 1
ATOM 5310 N N . LYS D 1 171 ? 36.159 25.144 -39.360 1.00 16.76 171 LYS H N 1
ATOM 5311 C CA . LYS D 1 171 ? 35.056 25.779 -40.141 1.00 17.94 171 LYS H CA 1
ATOM 5312 C C . LYS D 1 171 ? 34.920 27.255 -39.890 1.00 17.50 171 LYS H C 1
ATOM 5313 O O . LYS D 1 171 ? 35.096 27.682 -38.787 1.00 17.71 171 LYS H O 1
ATOM 5319 N N . ASP D 1 172 ? 34.599 28.044 -40.898 1.00 19.11 172 ASP H N 1
ATOM 5320 C CA . ASP D 1 172 ? 34.400 29.503 -40.669 1.00 21.34 172 ASP H CA 1
ATOM 5321 C C . ASP D 1 172 ? 33.103 29.707 -39.894 1.00 19.19 172 ASP H C 1
ATOM 5322 O O . ASP D 1 172 ? 32.160 28.960 -40.127 1.00 18.07 172 ASP H O 1
ATOM 5327 N N . VAL D 1 173 ? 33.066 30.731 -39.049 1.00 18.41 173 VAL H N 1
ATOM 5328 C CA . VAL D 1 173 ? 31.887 31.097 -38.238 1.00 19.65 173 VAL H CA 1
ATOM 5329 C C . VAL D 1 173 ? 31.054 32.026 -39.122 1.00 20.48 173 VAL H C 1
ATOM 5330 O O . VAL D 1 173 ? 31.504 33.128 -39.411 1.00 20.66 173 VAL H O 1
ATOM 5334 N N . THR D 1 174 ? 29.936 31.518 -39.639 1.00 17.87 174 THR H N 1
ATOM 5335 C CA . THR D 1 174 ? 29.087 32.270 -40.562 1.00 18.36 174 THR H CA 1
ATOM 5336 C C . THR D 1 174 ? 27.674 32.578 -39.959 1.00 17.79 174 THR H C 1
ATOM 5337 O O . THR D 1 174 ? 26.964 33.389 -40.511 1.00 16.94 174 THR H O 1
ATOM 5341 N N . GLY D 1 175 ? 27.233 31.866 -38.905 1.00 15.34 175 GLY H N 1
ATOM 5342 C CA . GLY D 1 175 ? 25.803 31.981 -38.490 1.00 14.92 175 GLY H CA 1
ATOM 5343 C C . GLY D 1 175 ? 24.805 31.520 -39.531 1.00 15.70 175 GLY H C 1
ATOM 5344 O O . GLY D 1 175 ? 23.606 31.751 -39.335 1.00 16.66 175 GLY H O 1
ATOM 5345 N N . ALA D 1 176 ? 25.272 30.777 -40.567 1.00 13.71 176 ALA H N 1
ATOM 5346 C CA . ALA D 1 176 ? 24.428 30.328 -41.693 1.00 15.39 176 ALA H CA 1
ATOM 5347 C C . ALA D 1 176 ? 23.116 29.642 -41.248 1.00 16.15 176 ALA H C 1
ATOM 5348 O O . ALA D 1 176 ? 22.101 29.956 -41.780 1.00 15.28 176 ALA H O 1
ATOM 5350 N N . ASP D 1 177 ? 23.154 28.748 -40.251 1.00 16.04 177 ASP H N 1
ATOM 5351 C CA . ASP D 1 177 ? 21.963 27.997 -39.868 1.00 17.15 177 ASP H CA 1
ATOM 5352 C C . ASP D 1 177 ? 20.958 28.910 -39.189 1.00 15.87 177 ASP H C 1
ATOM 5353 O O . ASP D 1 177 ? 19.761 28.860 -39.487 1.00 15.82 177 ASP H O 1
ATOM 5358 N N . LEU D 1 178 ? 21.442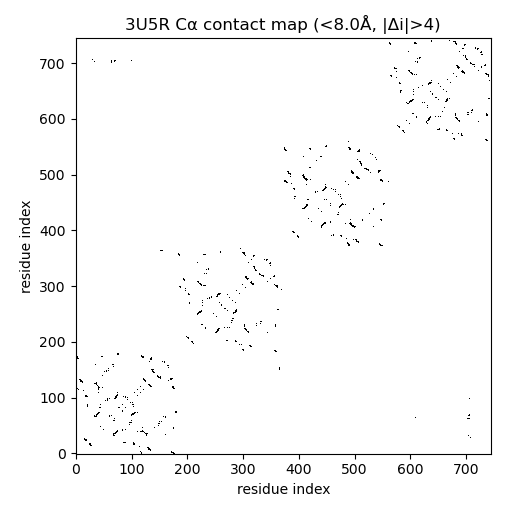 29.713 -38.241 1.00 14.04 178 LEU H N 1
ATOM 5359 C CA . LEU D 1 178 ? 20.591 30.613 -37.565 1.00 14.64 178 LEU H CA 1
ATOM 5360 C C . LEU D 1 178 ? 20.123 31.733 -38.511 1.00 14.82 178 LEU H C 1
ATOM 5361 O O . LEU D 1 178 ? 18.941 32.087 -38.525 1.00 15.25 178 LEU H O 1
ATOM 5366 N N . ARG D 1 179 ? 20.998 32.252 -39.370 1.00 12.52 179 ARG H N 1
ATOM 5367 C CA . ARG D 1 179 ? 20.539 33.255 -40.356 1.00 13.09 179 ARG H CA 1
ATOM 5368 C C . ARG D 1 179 ? 19.410 32.776 -41.257 1.00 13.19 179 ARG H C 1
ATOM 5369 O O . ARG D 1 179 ? 18.457 33.495 -41.527 1.00 14.02 179 ARG H O 1
ATOM 5377 N N . ALA D 1 180 ? 19.551 31.579 -41.757 1.00 12.84 180 ALA H N 1
ATOM 5378 C CA . ALA D 1 180 ? 18.500 30.993 -42.564 1.00 13.30 180 ALA H CA 1
ATOM 5379 C C . ALA D 1 180 ? 17.154 30.867 -41.821 1.00 12.20 180 ALA H C 1
ATOM 5380 O O . ALA D 1 180 ? 16.084 31.128 -42.405 1.00 14.60 180 ALA H O 1
ATOM 5382 N N . ALA D 1 181 ? 17.199 30.447 -40.569 1.00 12.75 181 ALA H N 1
ATOM 5383 C CA . ALA D 1 181 ? 15.985 30.380 -39.714 1.00 12.11 181 ALA H CA 1
ATOM 5384 C C . ALA D 1 181 ? 15.364 31.764 -39.549 1.00 13.35 181 ALA H C 1
ATOM 5385 O O . ALA D 1 181 ? 14.118 31.949 -39.774 1.00 12.47 181 ALA H O 1
ATOM 5387 N N . VAL D 1 182 ? 16.207 32.773 -39.227 1.00 12.23 182 VAL H N 1
ATOM 5388 C CA . VAL D 1 182 ? 15.686 34.131 -39.113 1.00 11.26 182 VAL H CA 1
ATOM 5389 C C . VAL D 1 182 ? 15.035 34.654 -40.426 1.00 13.67 182 VAL H C 1
ATOM 5390 O O . VAL D 1 182 ? 13.899 35.206 -40.398 1.00 13.29 182 VAL H O 1
ATOM 5394 N N . ASP D 1 183 ? 15.727 34.474 -41.576 1.00 13.75 183 ASP H N 1
ATOM 5395 C CA . ASP D 1 183 ? 15.176 34.820 -42.880 1.00 15.38 183 ASP H CA 1
ATOM 5396 C C . ASP D 1 183 ? 13.792 34.209 -43.144 1.00 15.04 183 ASP H C 1
ATOM 5397 O O . ASP D 1 183 ? 12.896 34.871 -43.688 1.00 15.79 183 ASP H O 1
ATOM 5402 N N . ALA D 1 184 ? 13.666 32.921 -42.865 1.00 14.97 184 ALA H N 1
ATOM 5403 C CA . ALA D 1 184 ? 12.393 32.209 -43.124 1.00 14.75 184 ALA H CA 1
ATOM 5404 C C . ALA D 1 184 ? 11.319 32.799 -42.191 1.00 16.84 184 ALA H C 1
ATOM 5405 O O . ALA D 1 184 ? 10.193 33.075 -42.651 1.00 17.24 184 ALA H O 1
ATOM 5407 N N . VAL D 1 185 ? 11.643 33.027 -40.900 1.00 15.86 185 VAL H N 1
ATOM 5408 C CA . VAL D 1 185 ? 10.617 33.668 -39.985 1.00 17.13 185 VAL H CA 1
ATOM 5409 C C . VAL D 1 185 ? 10.232 35.052 -40.530 1.00 19.94 185 VAL H C 1
ATOM 5410 O O . VAL D 1 185 ? 9.015 35.401 -40.597 1.00 18.65 185 VAL H O 1
ATOM 5414 N N . LEU D 1 186 ? 11.243 35.850 -40.927 1.00 18.70 186 LEU H N 1
ATOM 5415 C CA . LEU D 1 186 ? 10.916 37.197 -41.320 1.00 19.76 186 LEU H CA 1
ATOM 5416 C C . LEU D 1 186 ? 10.103 37.204 -42.651 1.00 22.47 186 LEU H C 1
ATOM 5417 O O . LEU D 1 186 ? 9.324 38.095 -42.838 1.00 20.51 186 LEU H O 1
ATOM 5422 N N . LYS D 1 187 ? 10.336 36.231 -43.549 1.00 24.69 187 LYS H N 1
ATOM 5423 C CA . LYS D 1 187 ? 9.598 36.102 -44.781 1.00 29.09 187 LYS H CA 1
ATOM 5424 C C . LYS D 1 187 ? 8.268 35.386 -44.618 1.00 30.22 187 LYS H C 1
ATOM 5425 O O . LYS D 1 187 ? 7.536 35.267 -45.566 1.00 30.01 187 LYS H O 1
ATOM 5431 N N . GLY D 1 188 ? 7.960 34.872 -43.436 1.00 32.30 188 GLY H N 1
ATOM 5432 C CA . GLY D 1 188 ? 6.716 34.115 -43.239 1.00 34.46 188 GLY H CA 1
ATOM 5433 C C . GLY D 1 188 ? 6.784 32.712 -43.820 1.00 36.41 188 GLY H C 1
ATOM 5434 O O . GLY D 1 188 ? 5.747 32.120 -44.114 1.00 38.00 188 GLY H O 1
ATOM 5435 N N . LYS D 1 189 ? 7.986 32.183 -44.031 1.00 36.35 189 LYS H N 1
ATOM 5436 C CA . LYS D 1 189 ? 8.145 30.801 -44.490 1.00 36.62 189 LYS H CA 1
ATOM 5437 C C . LYS D 1 189 ? 8.414 29.876 -43.299 1.00 35.84 189 LYS H C 1
ATOM 5438 O O . LYS D 1 189 ? 8.558 30.370 -42.161 1.00 36.18 189 LYS H O 1
ATOM 5444 N N . ASP D 1 190 ? 8.389 28.560 -43.533 1.00 34.57 190 ASP H N 1
ATOM 5445 C CA . ASP D 1 190 ? 8.706 27.575 -42.468 1.00 34.30 190 ASP H CA 1
ATOM 5446 C C . ASP D 1 190 ? 10.237 27.457 -42.396 1.00 31.28 190 ASP H C 1
ATOM 5447 O O . ASP D 1 190 ? 10.948 27.479 -43.428 1.00 29.10 190 ASP H O 1
ATOM 5452 N N . VAL D 1 191 ? 10.710 27.354 -41.168 1.00 27.64 191 VAL H N 1
ATOM 5453 C CA . VAL D 1 191 ? 12.107 27.177 -40.884 1.00 26.00 191 VAL H CA 1
ATOM 5454 C C . VAL D 1 191 ? 12.542 25.784 -41.349 1.00 27.34 191 VAL H C 1
ATOM 5455 O O . VAL D 1 191 ? 11.803 24.829 -41.167 1.00 26.67 191 VAL H O 1
ATOM 5459 N N . GLY D 1 192 ? 13.754 25.667 -41.910 1.00 27.74 192 GLY H N 1
ATOM 5460 C CA . GLY D 1 192 ? 14.341 24.326 -42.236 1.00 26.30 192 GLY H CA 1
ATOM 5461 C C . GLY D 1 192 ? 14.192 23.304 -41.103 1.00 26.10 192 GLY H C 1
ATOM 5462 O O . GLY D 1 192 ? 14.329 23.615 -39.886 1.00 25.44 192 GLY H O 1
ATOM 5463 N N . THR D 1 193 ? 13.891 22.064 -41.483 1.00 26.08 193 THR H N 1
ATOM 5464 C CA . THR D 1 193 ? 13.529 21.045 -40.485 1.00 25.89 193 THR H CA 1
ATOM 5465 C C . THR D 1 193 ? 14.780 20.382 -39.847 1.00 25.40 193 THR H C 1
ATOM 5466 O O . THR D 1 193 ? 14.673 19.782 -38.785 1.00 23.23 193 THR H O 1
ATOM 5470 N N . THR D 1 194 ? 15.964 20.490 -40.482 1.00 25.84 194 THR H N 1
ATOM 5471 C CA . THR D 1 194 ? 17.201 19.960 -39.836 1.00 26.85 194 THR H CA 1
ATOM 5472 C C . THR D 1 194 ? 17.733 20.989 -38.904 1.00 24.22 194 THR H C 1
ATOM 5473 O O . THR D 1 194 ? 18.144 22.105 -39.353 1.00 24.26 194 THR H O 1
ATOM 5477 N N . GLN D 1 195 ? 17.698 20.642 -37.616 1.00 21.59 195 GLN H N 1
ATOM 5478 C CA . GLN D 1 195 ? 18.123 21.516 -36.558 1.00 20.63 195 GLN H CA 1
ATOM 5479 C C . GLN D 1 195 ? 19.107 20.761 -35.669 1.00 21.27 195 GLN H C 1
ATOM 5480 O O . GLN D 1 195 ? 18.698 19.927 -34.867 1.00 19.05 195 GLN H O 1
ATOM 5486 N N . VAL D 1 196 ? 20.411 21.055 -35.827 1.00 18.48 196 VAL H N 1
ATOM 5487 C CA . VAL D 1 196 ? 21.467 20.333 -35.100 1.00 17.76 196 VAL H CA 1
ATOM 5488 C C . VAL D 1 196 ? 21.570 20.949 -33.751 1.00 17.96 196 VAL H C 1
ATOM 5489 O O . VAL D 1 196 ? 21.627 22.201 -33.661 1.00 16.37 196 VAL H O 1
ATOM 5493 N N . PRO D 1 197 ? 21.620 20.116 -32.699 1.00 19.04 197 PRO H N 1
ATOM 5494 C CA . PRO D 1 197 ? 21.773 20.749 -31.393 1.00 18.57 197 PRO H CA 1
ATOM 5495 C C . PRO D 1 197 ? 23.064 21.523 -31.257 1.00 19.26 197 PRO H C 1
ATOM 5496 O O . PRO D 1 197 ? 24.080 21.126 -31.792 1.00 18.68 197 PRO H O 1
ATOM 5500 N N . SER D 1 198 ? 23.010 22.636 -30.513 1.00 17.72 198 SER H N 1
ATOM 5501 C CA . SER D 1 198 ? 24.160 23.419 -30.167 1.00 18.54 198 SER H CA 1
ATOM 5502 C C . SER D 1 198 ? 24.999 22.568 -29.174 1.00 19.77 198 SER H C 1
ATOM 5503 O O . SER D 1 198 ? 24.423 21.720 -28.501 1.00 18.82 198 SER H O 1
ATOM 5506 N N . ILE D 1 199 ? 26.322 22.800 -29.065 1.00 18.91 199 ILE H N 1
ATOM 5507 C CA . ILE D 1 199 ? 27.211 22.180 -28.034 1.00 20.58 199 ILE H CA 1
ATOM 5508 C C . ILE D 1 199 ? 27.888 23.310 -27.344 1.00 18.24 199 ILE H C 1
ATOM 5509 O O . ILE D 1 199 ? 28.297 24.299 -27.998 1.00 17.10 199 ILE H O 1
ATOM 5514 N N . GLY D 1 200 ? 28.128 23.182 -26.057 1.00 17.43 200 GLY H N 1
ATOM 5515 C CA . GLY D 1 200 ? 28.989 24.177 -25.411 1.00 18.51 200 GLY H CA 1
ATOM 5516 C C . GLY D 1 200 ? 29.292 23.779 -23.996 1.00 19.91 200 GLY H C 1
ATOM 5517 O O . GLY D 1 200 ? 29.056 22.659 -23.642 1.00 19.07 200 GLY H O 1
ATOM 5518 N N . CYS D 1 201 ? 29.762 24.709 -23.160 1.00 19.29 201 CYS H N 1
ATOM 5519 C CA . CYS D 1 201 ? 29.992 24.385 -21.756 1.00 19.00 201 CYS H CA 1
ATOM 5520 C C . CYS D 1 201 ? 28.628 24.328 -21.093 1.00 18.97 201 CYS H C 1
ATOM 5521 O O . CYS D 1 201 ? 27.754 25.130 -21.439 1.00 16.41 201 CYS H O 1
ATOM 5524 N N . ASN D 1 202 ? 28.439 23.415 -20.145 1.00 18.68 202 ASN H N 1
ATOM 5525 C CA . ASN D 1 202 ? 27.182 23.360 -19.371 1.00 20.24 202 ASN H CA 1
ATOM 5526 C C . ASN D 1 202 ? 26.958 24.734 -18.707 1.00 20.62 202 ASN H C 1
ATOM 5527 O O . ASN D 1 202 ? 27.921 25.387 -18.292 1.00 20.12 202 ASN H O 1
ATOM 5532 N N . ILE D 1 203 ? 25.708 25.200 -18.648 1.00 20.38 203 ILE H N 1
ATOM 5533 C CA . ILE D 1 203 ? 25.377 26.262 -17.722 1.00 19.56 203 ILE H CA 1
ATOM 5534 C C . ILE D 1 203 ? 25.940 25.941 -16.330 1.00 20.90 203 ILE H C 1
ATOM 5535 O O . ILE D 1 203 ? 25.755 24.819 -15.819 1.00 20.50 203 ILE H O 1
ATOM 5540 N N . LYS D 1 204 ? 26.654 26.897 -15.728 1.00 20.21 204 LYS H N 1
ATOM 5541 C CA . LYS D 1 204 ? 27.236 26.680 -14.394 1.00 22.23 204 LYS H CA 1
ATOM 5542 C C . LYS D 1 204 ? 26.176 26.908 -13.282 1.00 22.79 204 LYS H C 1
ATOM 5543 O O . LYS D 1 204 ? 26.089 27.994 -12.745 1.00 21.69 204 LYS H O 1
ATOM 5549 N N . TRP D 1 205 ? 25.369 25.874 -13.029 1.00 23.22 205 TRP H N 1
ATOM 5550 C CA . TRP D 1 205 ? 24.297 25.875 -12.057 1.00 24.28 205 TRP H CA 1
ATOM 5551 C C . TRP D 1 205 ? 24.857 26.122 -10.655 1.00 26.22 205 TRP H C 1
ATOM 5552 O O . TRP D 1 205 ? 25.901 25.599 -10.302 1.00 23.86 205 TRP H O 1
ATOM 5563 N N . THR D 1 206 ? 24.232 27.000 -9.878 1.00 27.61 206 THR H N 1
ATOM 5564 C CA . THR D 1 206 ? 24.677 27.181 -8.507 1.00 31.36 206 THR H CA 1
ATOM 5565 C C . THR D 1 206 ? 24.449 25.815 -7.788 1.00 33.06 206 THR H C 1
ATOM 5566 O O . THR D 1 206 ? 23.486 25.093 -8.098 1.00 30.61 206 THR H O 1
ATOM 5570 N N . ALA D 1 207 ? 25.367 25.451 -6.884 1.00 36.41 207 ALA H N 1
ATOM 5571 C CA . ALA D 1 207 ? 25.267 24.150 -6.187 1.00 39.51 207 ALA H CA 1
ATOM 5572 C C . ALA D 1 207 ? 23.870 23.957 -5.604 1.00 41.56 207 ALA H C 1
ATOM 5573 O O . ALA D 1 207 ? 23.324 24.855 -4.956 1.00 42.99 207 ALA H O 1
ATOM 5575 N N . GLY D 1 208 ? 23.259 22.812 -5.884 1.00 43.50 208 GLY H N 1
ATOM 5576 C CA . GLY D 1 208 ? 21.905 22.583 -5.425 1.00 44.78 208 GLY H CA 1
ATOM 5577 C C . GLY D 1 208 ? 20.815 23.331 -6.159 1.00 46.17 208 GLY H C 1
ATOM 5578 O O . GLY D 1 208 ? 19.723 23.419 -5.632 1.00 46.68 208 GLY H O 1
ATOM 5579 N N . ASN D 1 209 ? 21.120 23.921 -7.332 1.00 47.16 209 ASN H N 1
ATOM 5580 C CA . ASN D 1 209 ? 20.153 24.137 -8.445 1.00 46.98 209 ASN H CA 1
ATOM 5581 C C . ASN D 1 209 ? 20.506 23.012 -9.421 1.00 46.55 209 ASN H C 1
ATOM 5582 O O . ASN D 1 209 ? 19.919 22.850 -10.500 1.00 47.78 209 ASN H O 1
#

Sequence (745 aa):
KTQSNSITLGTRAADFVLPDAGGNLFTLAEFKDSPALLVAFISNRCPFVVLIREALAKFAGDYAGQGLAVVAINSNDAQAFPEETLERVGAEVKAYGYGFPYLKDASQSVAKAYGAACTPDFFLYDRERRLVYHGQFDDARPGNGKDVTGADLRAAVDAVLKGKDVGTTQVPSIGCNIKWTAGKTQSNSITLGTRAADFVLPDAGGNLFTLAEFKDSPALLVAFISNRCPFVVLIREALAKFAGDYAGQGLAVVAINSNDAQAFPEETLERVGAEVKAYGYGFPYLKDASQSVAKAYGAACTPDFFLYDRERRLVYHGQFDDARPGNGKDVTGADLRAAVDAVLKGKDVGTTQVPSIGCNIKWTAGNEPSWFKTQSNSITLGTRAADFVLPDAGGNLFTLAEFKDSPALLVAFISNRCPFVVLIREALAKFAGDYAGQGLAVVAINSNDAQAFPEETLERVGAEVKAYGYGFPYLKDASQSVAKAYGAACTPDFFLYDRERRLVYHGQFDDARPGNGKDVTGADLRAAVDAVLKGKDVGTTQVPSIGCNIKWTAGNEPSWFKTQSNSITLGTRAADFVLPDAGGNLFTLAEFKDSPALLVAFISNRCPFVVLIREALAKFAGDYAGQGLAVVAINSNDAQAFPEETLERVGAEVKAYGYGFPYLKDASQSVAKAYGAACTPDFFLYDRERRLVYHGQFDDARPGNGKDVTGADLRAAVDAVLKGKDVGTTQVPSIGCNIKWTAGN

B-factor: mean 26.33, std 10.54, range [5.75, 69.21]

Nearest PDB structures (foldseek):
  3u5r-assembly1_E  TM=1.003E+00  e=2.558E-39  Sinorhizobium meliloti 1021
  2ywi-assembly2_B  TM=9.835E-01  e=9.180E-26  Geobacillus kaustophilus HTA426
  2cvb-assembly1_A  TM=9.215E-01  e=6.433E-22  Thermus thermophilus HB8
  7l8l-assembly1_A  TM=7.810E-01  e=1.207E-06  Homo sapiens
  6hkq-assembly1_A  TM=7.883E-01  e=1.285E-06  Homo sapiens